Protein AF-0000000084444151 (afdb_homodimer)

pLDDT: mean 94.78, std 7.02, range [53.25, 98.69]

Radius of gyration: 28.49 Å; Cα contacts (8 Å, |Δi|>4): 1223; chains: 2; bounding box: 46×90×62 Å

Secondary structure (DSSP, 8-state):
-HHHHHHHGGGHHHHSEEEETTSS-HHHHHHHHHHHHHHTTSTT---SEEEEEGGGHHHHHHHHHHHHHHHHHHSS-----EEEEEEEEEGGGT----SB---HHHHHH--SSSEEEEEEEEE-S-TTSS-EEEE-HHHHHHH-HHHHHHHTT---EEEEEETTEEEEEETTTTEEEEEESS-HHHH-B-----TT-EEEEETT-EEEE----S--EEEEEEEE-TT-EEETHHHH---HHHHHHHHHTHHHHHHHHHHHHHHT-SEEEHHHHHHHHHHTT-SSEE-/-HHHHHHHGGGHHHHSEEEETTSS-HHHHHHHHHHHHHHTTSTT---SEEEEEGGGHHHHHHHHHHHHHHHHHHSS-----EEEEEEEEEGGGT----SB---HHHHHH--SSSEEEEEEEEE-S-TTSS-EEEE-HHHHHHH-HHHHHHHTT---EEEEEETTEEEEEETTTTEEEEEESS-HHHH-B-----TT-EEEEETT-EEEE----S--EEEEEEEE-TT-EEETHHHH---HHHHHHHHHTHHHHHHHHHHHHHHT-SEEEHHHHHHHHHHTT-SSEE-

Nearest PDB structures (foldseek):
  7fcb-assembly1_C-2  TM=5.665E-01  e=1.374E-08  Aspergillus sp.
  4xcb-assembly1_C  TM=5.974E-01  e=2.870E-07  Streptomyces hygroscopicus subsp. hygroscopicus
  7vbr-assembly4_C  TM=5.821E-01  e=3.054E-07  Talaromyces purpureogenus
  4xc9-assembly2_F-2  TM=5.449E-01  e=3.914E-07  Streptomyces hygroscopicus subsp. hygroscopicus
  2rg4-assembly1_A  TM=6.156E-01  e=4.132E-06  Oceanicola granulosus HTCC2516

Foldseek 3Di:
DLVQVQVQLQCCQQFQKGKFAQLDPPVVLVVQVVQVVVQCPPPPPLDLKAFGAPVCVVVVCVSCVSVLVCCVVNYVADRWDDWQGKMKGWLVSPDWWAKFQADLVCLQAVWQAQKKKKKFWSDDPDQVAFFKKWATLNLVCVQPVPVSVVLHGDHQKGWDDDPQKIWIARQFAGHTDDIGNHGVVVRIDTDGHDGNMIMMGGRSIIMTTPDSPDGIMMMIIMIGDQFAKDFQVSNPRGHDRSVVSCVVVVVLVVQQVVLCVVVVDRMDTNNSSLVSCVVVCNSHHHD/DLVQVQVQLQCCQQFQKGKFAQLDPPVVLVVQVVQVVVQCPPPPPLDLKGFGAPVCVVVVCVSCVSVLVCCVVNYVADRWDDWQGKMKGWLVSPDWWAKFQADLVCLQAVWQAQKKKKKFWSDDPDQVAFFKKWATLNLVCVQPVPVSVVLHGDHQKGWDDDPQKIWIARQFAGHTDDIDNHGVVVRIDTDGHDGNMIMMGGRSIIMTTPDSPDGIMMMIIMIGDQFAKDFQVSNPRGHDRSVVSCVVVVVLVVQQVVLCVVVVDRMDTNNSSLVSCVVVCNSHHHD

Sequence (574 aa):
MMERWHQALEEFDCKGFVVIPKFFDDNAIELFTSDFQEAIQIPGESFPVVNVSRRLKPFILEKVHPVMAIMHLKTRLKTIDLLRGASYFSTGHGVHFPWHQDAKSYFLLQEAFNYLNLYIPVMKPVAEKSNLKIIPFDVLGGISDTLAQKLQGRGATAAFVQDGHTLFYDNINDKKLGKLDVNLDDLAITPALNAGDLLMMRGDILHCTQDNDTQRVALSIRLMHSQDHVVKQHIHECGWYKLRMMLKNSSLFLALMACFDECGREEISVGEVMDYLTQKGLDGFRDMMERWHQALEEFDCKGFVVIPKFFDDNAIELFTSDFQEAIQIPGESFPVVNVSRRLKPFILEKVHPVMAIMHLKTRLKTIDLLRGASYFSTGHGVHFPWHQDAKSYFLLQEAFNYLNLYIPVMKPVAEKSNLKIIPFDVLGGISDTLAQKLQGRGATAAFVQDGHTLFYDNINDKKLGKLDVNLDDLAITPALNAGDLLMMRGDILHCTQDNDTQRVALSIRLMHSQDHVVKQHIHECGWYKLRMMLKNSSLFLALMACFDECGREEISVGEVMDYLTQKGLDGFRD

Structure (mmCIF, N/CA/C/O backbone):
data_AF-0000000084444151-model_v1
#
loop_
_entity.id
_entity.type
_entity.pdbx_description
1 polymer 'Phytanoyl-CoA dioxygenase (PhyH)'
#
loop_
_atom_site.group_PDB
_atom_site.id
_atom_site.type_symbol
_atom_site.label_atom_id
_atom_site.label_alt_id
_atom_site.label_comp_id
_atom_site.label_asym_id
_atom_site.label_entity_id
_atom_site.label_seq_id
_atom_site.pdbx_PDB_ins_code
_atom_site.Cartn_x
_atom_site.Cartn_y
_atom_site.Cartn_z
_atom_site.occupancy
_atom_site.B_iso_or_equiv
_atom_site.auth_seq_id
_atom_site.auth_comp_id
_atom_site.auth_asym_id
_atom_site.auth_atom_id
_atom_site.pdbx_PDB_model_num
ATOM 1 N N . MET A 1 1 ? -2.785 -44.5 -6.336 1 60.31 1 MET A N 1
ATOM 2 C CA . MET A 1 1 ? -2.586 -43.031 -6.379 1 60.31 1 MET A CA 1
ATOM 3 C C . MET A 1 1 ? -1.121 -42.688 -6.156 1 60.31 1 MET A C 1
ATOM 5 O O . MET A 1 1 ? -0.538 -41.906 -6.926 1 60.31 1 MET A O 1
ATOM 9 N N . MET A 1 2 ? -0.436 -43.344 -5.246 1 63.47 2 MET A N 1
ATOM 10 C CA . MET A 1 2 ? 0.967 -43.094 -4.945 1 63.47 2 MET A CA 1
ATOM 11 C C . MET A 1 2 ? 1.865 -43.5 -6.102 1 63.47 2 MET A C 1
ATOM 13 O O . MET A 1 2 ? 2.809 -42.781 -6.453 1 63.47 2 MET A O 1
ATOM 17 N N . GLU A 1 3 ? 1.601 -44.594 -6.699 1 67.31 3 GLU A N 1
ATOM 18 C CA . GLU A 1 3 ? 2.416 -45.062 -7.809 1 67.31 3 GLU A CA 1
ATOM 19 C C . GLU A 1 3 ? 2.352 -44.125 -9 1 67.31 3 GLU A C 1
ATOM 21 O O . GLU A 1 3 ? 3.359 -43.875 -9.664 1 67.31 3 GLU A O 1
ATOM 26 N N . ARG A 1 4 ? 1.196 -43.562 -9.148 1 77.56 4 ARG A N 1
ATOM 27 C CA . ARG A 1 4 ? 0.989 -42.594 -10.227 1 77.56 4 ARG A CA 1
ATOM 28 C C . ARG A 1 4 ? 1.874 -41.375 -10.047 1 77.56 4 ARG A C 1
ATOM 30 O O . ARG A 1 4 ? 2.479 -40.875 -11.008 1 77.56 4 ARG A O 1
ATOM 37 N N . TRP A 1 5 ? 2.045 -40.969 -8.922 1 81.75 5 TRP A N 1
ATOM 38 C CA . TRP A 1 5 ? 2.846 -39.781 -8.617 1 81.75 5 TRP A CA 1
ATOM 39 C C . TRP A 1 5 ? 4.332 -40.094 -8.773 1 81.75 5 TRP A C 1
ATOM 41 O O . TRP A 1 5 ? 5.098 -39.25 -9.234 1 81.75 5 TRP A O 1
ATOM 51 N N . HIS A 1 6 ? 4.719 -41.25 -8.477 1 79.31 6 HIS A N 1
ATOM 52 C CA . HIS A 1 6 ? 6.129 -41.625 -8.57 1 79.31 6 HIS A CA 1
ATOM 53 C C . HIS A 1 6 ? 6.633 -41.469 -10.008 1 79.31 6 HIS A C 1
ATOM 55 O O . HIS A 1 6 ? 7.703 -40.906 -10.242 1 79.31 6 HIS A O 1
ATOM 61 N N . GLN A 1 7 ? 5.926 -41.906 -10.805 1 80.81 7 GLN A N 1
ATOM 62 C CA . GLN A 1 7 ? 6.316 -41.844 -12.211 1 80.81 7 GLN A CA 1
ATOM 63 C C . GLN A 1 7 ? 6.199 -40.406 -12.75 1 80.81 7 GLN A C 1
ATOM 65 O O . GLN A 1 7 ? 7.082 -39.938 -13.469 1 80.81 7 GLN A O 1
ATOM 70 N N . ALA A 1 8 ? 5.18 -39.812 -12.32 1 84.38 8 ALA A N 1
ATOM 71 C CA . ALA A 1 8 ? 4.875 -38.469 -12.836 1 84.38 8 ALA A CA 1
ATOM 72 C C . ALA A 1 8 ? 5.945 -37.469 -12.43 1 84.38 8 ALA A C 1
ATOM 74 O O . ALA A 1 8 ? 6.227 -36.531 -13.164 1 84.38 8 ALA A O 1
ATOM 75 N N . LEU A 1 9 ? 6.57 -37.719 -11.242 1 90.75 9 LEU A N 1
ATOM 76 C CA . LEU A 1 9 ? 7.441 -36.719 -10.664 1 90.75 9 LEU A CA 1
ATOM 77 C C . LEU A 1 9 ? 8.891 -36.938 -11.094 1 90.75 9 LEU A C 1
ATOM 79 O O . LEU A 1 9 ? 9.773 -36.156 -10.711 1 90.75 9 LEU A O 1
ATOM 83 N N . GLU A 1 10 ? 9.133 -37.906 -11.906 1 88.88 10 GLU A N 1
ATOM 84 C CA . GLU A 1 10 ? 10.484 -38.219 -12.32 1 88.88 10 GLU A CA 1
ATOM 85 C C . GLU A 1 10 ? 11.156 -37.062 -13.031 1 88.88 10 GLU A C 1
ATOM 87 O O . GLU A 1 10 ? 12.344 -36.781 -12.828 1 88.88 10 GLU A O 1
ATOM 92 N N . GLU A 1 11 ? 10.344 -36.312 -13.742 1 92 11 GLU A N 1
ATOM 93 C CA . GLU A 1 11 ? 10.93 -35.25 -14.531 1 92 11 GLU A CA 1
ATOM 94 C C . GLU A 1 11 ? 10.531 -33.875 -13.977 1 92 11 GLU A C 1
ATOM 96 O O . GLU A 1 11 ? 10.727 -32.844 -14.633 1 92 11 GLU A O 1
ATOM 101 N N . PHE A 1 12 ? 10.023 -33.906 -12.82 1 96.81 12 PHE A N 1
ATOM 102 C CA . PHE A 1 12 ? 9.492 -32.656 -12.281 1 96.81 12 PHE A CA 1
ATOM 103 C C . PHE A 1 12 ? 10.609 -31.625 -12.07 1 96.81 12 PHE A C 1
ATOM 105 O O . PHE A 1 12 ? 10.453 -30.453 -12.422 1 96.81 12 PHE A O 1
ATOM 112 N N . ASP A 1 13 ? 11.773 -32.062 -11.562 1 96.19 13 ASP A N 1
ATOM 113 C CA . ASP A 1 13 ? 12.867 -31.141 -11.289 1 96.19 13 ASP A CA 1
ATOM 114 C C . ASP A 1 13 ? 13.461 -30.578 -12.586 1 96.19 13 ASP A C 1
ATOM 116 O O . ASP A 1 13 ? 13.891 -29.422 -12.641 1 96.19 13 ASP A O 1
ATOM 120 N N . CYS A 1 14 ? 13.422 -31.328 -13.578 1 95.81 14 CYS A N 1
ATOM 121 C CA . CYS A 1 14 ? 14.016 -30.953 -14.852 1 95.81 14 CYS A CA 1
ATOM 122 C C . CYS A 1 14 ? 13.07 -30.047 -15.641 1 95.81 14 CYS A C 1
ATOM 124 O O . CYS A 1 14 ? 13.492 -29.047 -16.219 1 95.81 14 CYS A O 1
ATOM 126 N N . LYS A 1 15 ? 11.805 -30.359 -15.594 1 96.81 15 LYS A N 1
ATOM 127 C CA . LYS A 1 15 ? 10.852 -29.656 -16.453 1 96.81 15 LYS A CA 1
ATOM 128 C C . LYS A 1 15 ? 10.148 -28.531 -15.68 1 96.81 15 LYS A C 1
ATOM 130 O O . LYS A 1 15 ? 9.742 -27.531 -16.266 1 96.81 15 LYS A O 1
ATOM 135 N N . GLY A 1 16 ? 9.875 -28.766 -14.469 1 97.81 16 GLY A N 1
ATOM 136 C CA . GLY A 1 16 ? 9.211 -27.781 -13.625 1 97.81 16 GLY A CA 1
ATOM 137 C C . GLY A 1 16 ? 7.711 -27.984 -13.539 1 97.81 16 GLY A C 1
ATOM 138 O O . GLY A 1 16 ? 7.016 -27.219 -12.867 1 97.81 16 GLY A O 1
ATOM 139 N N . PHE A 1 17 ? 7.207 -29.078 -14.273 1 97.94 17 PHE A N 1
ATOM 140 C CA . PHE A 1 17 ? 5.766 -29.312 -14.258 1 97.94 17 PHE A CA 1
ATOM 141 C C . PHE A 1 17 ? 5.457 -30.781 -14.547 1 97.94 17 PHE A C 1
ATOM 143 O O . PHE A 1 17 ? 6.328 -31.531 -14.992 1 97.94 17 PHE A O 1
ATOM 150 N N . VAL A 1 18 ? 4.258 -31.172 -14.227 1 96.81 18 VAL A N 1
ATOM 151 C CA . VAL A 1 18 ? 3.721 -32.5 -14.594 1 96.81 18 VAL A CA 1
ATOM 152 C C . VAL A 1 18 ? 2.219 -32.375 -14.844 1 96.81 18 VAL A C 1
ATOM 154 O O . VAL A 1 18 ? 1.557 -31.484 -14.305 1 96.81 18 VAL A O 1
ATOM 157 N N . VAL A 1 19 ? 1.72 -33.25 -15.711 1 96 19 VAL A N 1
ATOM 158 C CA . VAL A 1 19 ? 0.287 -33.344 -15.969 1 96 19 VAL A CA 1
ATOM 159 C C . VAL A 1 19 ? -0.248 -34.688 -15.414 1 96 19 VAL A C 1
ATOM 161 O O . VAL A 1 19 ? 0.325 -35.75 -15.664 1 96 19 VAL A O 1
ATOM 164 N N . ILE A 1 20 ? -1.26 -34.562 -14.641 1 94.62 20 ILE A N 1
ATOM 165 C CA . ILE A 1 20 ? -1.935 -35.719 -14.102 1 94.62 20 ILE A CA 1
ATOM 166 C C . ILE A 1 20 ? -3.369 -35.781 -14.625 1 94.62 20 ILE A C 1
ATOM 168 O O . ILE A 1 20 ? -4.223 -35 -14.203 1 94.62 20 ILE A O 1
ATOM 172 N N . PRO A 1 21 ? -3.705 -36.75 -15.477 1 94.56 21 PRO A N 1
ATOM 173 C CA . PRO A 1 21 ? -5.066 -36.844 -16.016 1 94.56 21 PRO A CA 1
ATOM 174 C C . PRO A 1 21 ? -6.086 -37.25 -14.953 1 94.56 21 PRO A C 1
ATOM 176 O O . PRO A 1 21 ? -5.766 -38.062 -14.07 1 94.56 21 PRO A O 1
ATOM 179 N N . LYS A 1 22 ? -7.207 -36.719 -15.039 1 94.69 22 LYS A N 1
ATOM 180 C CA . LYS A 1 22 ? -8.352 -37.094 -14.211 1 94.69 22 LYS A CA 1
ATOM 181 C C . LYS A 1 22 ? -7.996 -37.062 -12.727 1 94.69 22 LYS A C 1
ATOM 183 O O . LYS A 1 22 ? -8.25 -38 -11.992 1 94.69 22 LYS A O 1
ATOM 188 N N . PHE A 1 23 ? -7.312 -36.062 -12.398 1 96.06 23 PHE A N 1
ATOM 189 C CA . PHE A 1 23 ? -7 -35.812 -10.992 1 96.06 23 PHE A CA 1
ATOM 190 C C . PHE A 1 23 ? -8.281 -35.656 -10.172 1 96.06 23 PHE A C 1
ATOM 192 O O . PHE A 1 23 ? -8.414 -36.281 -9.102 1 96.06 23 PHE A O 1
ATOM 199 N N . PHE A 1 24 ? -9.156 -34.844 -10.641 1 97.44 24 PHE A N 1
ATOM 200 C CA . PHE A 1 24 ? -10.5 -34.781 -10.094 1 97.44 24 PHE A CA 1
ATOM 201 C C . PHE A 1 24 ? -11.5 -35.469 -11.016 1 97.44 24 PHE A C 1
ATOM 203 O O . PHE A 1 24 ? -11.406 -35.344 -12.242 1 97.44 24 PHE A O 1
ATOM 210 N N . ASP A 1 25 ? -12.469 -36.094 -10.422 1 96.69 25 ASP A N 1
ATOM 211 C CA . ASP A 1 25 ? -13.5 -36.75 -11.219 1 96.69 25 ASP A CA 1
ATOM 212 C C . ASP A 1 25 ? -14.656 -35.812 -11.516 1 96.69 25 ASP A C 1
ATOM 214 O O . ASP A 1 25 ? -14.641 -34.656 -11.117 1 96.69 25 ASP A O 1
ATOM 218 N N . ASP A 1 26 ? -15.688 -36.375 -12.156 1 96.81 26 ASP A N 1
ATOM 219 C CA . ASP A 1 26 ? -16.812 -35.562 -12.625 1 96.81 26 ASP A CA 1
ATOM 220 C C . ASP A 1 26 ? -17.594 -35 -11.453 1 96.81 26 ASP A C 1
ATOM 222 O O . ASP A 1 26 ? -18.141 -33.875 -11.539 1 96.81 26 ASP A O 1
ATOM 226 N N . ASN A 1 27 ? -17.688 -35.719 -10.453 1 97.19 27 ASN A N 1
ATOM 227 C CA . ASN A 1 27 ? -18.406 -35.219 -9.281 1 97.19 27 ASN A CA 1
ATOM 228 C C . ASN A 1 27 ? -17.719 -34 -8.656 1 97.19 27 ASN A C 1
ATOM 230 O O . ASN A 1 27 ? -18.391 -33.031 -8.289 1 97.19 27 ASN A O 1
ATOM 234 N N . ALA A 1 28 ? -16.438 -34.156 -8.539 1 98.06 28 ALA A N 1
ATOM 235 C CA . ALA A 1 28 ? -15.664 -33.031 -8.016 1 98.06 28 ALA A CA 1
ATOM 236 C C . ALA A 1 28 ? -15.812 -31.797 -8.914 1 98.06 28 ALA A C 1
ATOM 238 O O . ALA A 1 28 ? -15.953 -30.688 -8.422 1 98.06 28 ALA A O 1
ATOM 239 N N . ILE A 1 29 ? -15.812 -31.969 -10.172 1 98.19 29 ILE A N 1
ATOM 240 C CA . ILE A 1 29 ? -15.93 -30.875 -11.141 1 98.19 29 ILE A CA 1
ATOM 241 C C . ILE A 1 29 ? -17.281 -30.203 -10.977 1 98.19 29 ILE A C 1
ATOM 243 O O . ILE A 1 29 ? -17.375 -28.969 -11.016 1 98.19 29 ILE A O 1
ATOM 247 N N . GLU A 1 30 ? -18.266 -30.953 -10.797 1 97.81 30 GLU A N 1
ATOM 248 C CA . GLU A 1 30 ? -19.594 -30.375 -10.562 1 97.81 30 GLU A CA 1
ATOM 249 C C . GLU A 1 30 ? -19.625 -29.562 -9.281 1 97.81 30 GLU A C 1
ATOM 251 O O . GLU A 1 30 ? -20.25 -28.5 -9.234 1 97.81 30 GLU A O 1
ATOM 256 N N . LEU A 1 31 ? -18.984 -30.094 -8.297 1 97.94 31 LEU A N 1
ATOM 257 C CA . LEU A 1 31 ? -18.906 -29.391 -7.02 1 97.94 31 LEU A CA 1
ATOM 258 C C . LEU A 1 31 ? -18.219 -28.031 -7.18 1 97.94 31 LEU A C 1
ATOM 260 O O . LEU A 1 31 ? -18.719 -27.016 -6.688 1 97.94 31 LEU A O 1
ATOM 264 N N . PHE A 1 32 ? -17.109 -27.969 -7.844 1 98.38 32 PHE A N 1
ATOM 265 C CA . PHE A 1 32 ? -16.375 -26.734 -8.047 1 98.38 32 PHE A CA 1
ATOM 266 C C . PHE A 1 32 ? -17.141 -25.781 -8.953 1 98.38 32 PHE A C 1
ATOM 268 O O . PHE A 1 32 ? -17.125 -24.562 -8.734 1 98.38 32 PHE A O 1
ATOM 275 N N . THR A 1 33 ? -17.797 -26.328 -9.969 1 97.38 33 THR A N 1
ATOM 276 C CA . THR A 1 33 ? -18.609 -25.5 -10.852 1 97.38 33 THR A CA 1
ATOM 277 C C . THR A 1 33 ? -19.703 -24.797 -10.062 1 97.38 33 THR A C 1
ATOM 279 O O . THR A 1 33 ? -19.922 -23.594 -10.227 1 97.38 33 THR A O 1
ATOM 282 N N . SER A 1 34 ? -20.312 -25.547 -9.242 1 97.25 34 SER A N 1
ATOM 283 C CA . SER A 1 34 ? -21.391 -24.984 -8.422 1 97.25 34 SER A CA 1
ATOM 284 C C . SER A 1 34 ? -20.844 -23.922 -7.473 1 97.25 34 SER A C 1
ATOM 286 O O . SER A 1 34 ? -21.469 -22.859 -7.297 1 97.25 34 SER A O 1
ATOM 288 N N . ASP A 1 35 ? -19.75 -24.188 -6.844 1 97 35 ASP A N 1
ATOM 289 C CA . ASP A 1 35 ? -19.156 -23.234 -5.926 1 97 35 ASP A CA 1
ATOM 290 C C . ASP A 1 35 ? -18.781 -21.938 -6.641 1 97 35 ASP A C 1
ATOM 292 O O . ASP A 1 35 ? -18.984 -20.844 -6.105 1 97 35 ASP A O 1
ATOM 296 N N . PHE A 1 36 ? -18.234 -22.016 -7.844 1 96 36 PHE A N 1
ATOM 297 C CA . PHE A 1 36 ? -17.906 -20.844 -8.641 1 96 36 PHE A CA 1
ATOM 298 C C . PHE A 1 36 ? -19.156 -20.031 -8.961 1 96 36 PHE A C 1
ATOM 300 O O . PHE A 1 36 ? -19.156 -18.797 -8.836 1 96 36 PHE A O 1
ATOM 307 N N . GLN A 1 37 ? -20.156 -20.688 -9.352 1 92.56 37 GLN A N 1
ATOM 308 C CA . GLN A 1 37 ? -21.406 -20.016 -9.711 1 92.56 37 GLN A CA 1
ATOM 309 C C . GLN A 1 37 ? -21.984 -19.266 -8.508 1 92.56 37 GLN A C 1
ATOM 311 O O . GLN A 1 37 ? -22.562 -18.188 -8.672 1 92.56 37 GLN A O 1
ATOM 316 N N . GLU A 1 38 ? -21.797 -19.828 -7.422 1 92.38 38 GLU A N 1
ATOM 317 C CA . GLU A 1 38 ? -22.234 -19.141 -6.207 1 92.38 38 GLU A CA 1
ATOM 318 C C . GLU A 1 38 ? -21.375 -17.922 -5.93 1 92.38 38 GLU A C 1
ATOM 320 O O . GLU A 1 38 ? -21.891 -16.859 -5.555 1 92.38 38 GLU A O 1
ATOM 325 N N . ALA A 1 39 ? -20.109 -18.047 -6.125 1 90.38 39 ALA A N 1
ATOM 326 C CA . ALA A 1 39 ? -19.156 -17 -5.812 1 90.38 39 ALA A CA 1
ATOM 327 C C . ALA A 1 39 ? -19.406 -15.758 -6.672 1 90.38 39 ALA A C 1
ATOM 329 O O . ALA A 1 39 ? -19.312 -14.625 -6.188 1 90.38 39 ALA A O 1
ATOM 330 N N . ILE A 1 40 ? -19.688 -15.859 -7.914 1 88.12 40 ILE A N 1
ATOM 331 C CA . ILE A 1 40 ? -19.766 -14.734 -8.844 1 88.12 40 ILE A CA 1
ATOM 332 C C . ILE A 1 40 ? -21.094 -14.008 -8.664 1 88.12 40 ILE A C 1
ATOM 334 O O . ILE A 1 40 ? -21.328 -12.961 -9.266 1 88.12 40 ILE A O 1
ATOM 338 N N . GLN A 1 41 ? -21.953 -14.477 -7.887 1 82.44 41 GLN A N 1
ATOM 339 C CA . GLN A 1 41 ? -23.219 -13.836 -7.605 1 82.44 41 GLN A CA 1
ATOM 340 C C . GLN A 1 41 ? -23.109 -12.852 -6.449 1 82.44 41 GLN A C 1
ATOM 342 O O . GLN A 1 41 ? -24.031 -12.086 -6.176 1 82.44 41 GLN A O 1
ATOM 347 N N . ILE A 1 42 ? -22.047 -12.953 -5.793 1 74.19 42 ILE A N 1
ATOM 348 C CA . ILE A 1 42 ? -21.859 -12.039 -4.672 1 74.19 42 ILE A CA 1
ATOM 349 C C . ILE A 1 42 ? -21.672 -10.617 -5.191 1 74.19 42 ILE A C 1
ATOM 351 O O . ILE A 1 42 ? -20.797 -10.352 -6.016 1 74.19 42 ILE A O 1
ATOM 355 N N . PRO A 1 43 ? -22.547 -9.75 -4.84 1 67.12 43 PRO A N 1
ATOM 356 C CA . PRO A 1 43 ? -22.5 -8.359 -5.309 1 67.12 43 PRO A CA 1
ATOM 357 C C . PRO A 1 43 ? -21.156 -7.688 -5.043 1 67.12 43 PRO A C 1
ATOM 359 O O . PRO A 1 43 ? -20.562 -7.887 -3.984 1 67.12 43 PRO A O 1
ATOM 362 N N . GLY A 1 44 ? -20.719 -6.918 -6.055 1 59.34 44 GLY A N 1
ATOM 363 C CA . GLY A 1 44 ? -19.5 -6.133 -5.887 1 59.34 44 GLY A CA 1
ATOM 364 C C . GLY A 1 44 ? -18.25 -6.871 -6.316 1 59.34 44 GLY A C 1
ATOM 365 O O . GLY A 1 44 ? -17.188 -6.262 -6.484 1 59.34 44 GLY A O 1
ATOM 366 N N . GLU A 1 45 ? -18.484 -8.242 -6.359 1 55.09 45 GLU A N 1
ATOM 367 C CA . GLU A 1 45 ? -17.281 -9.023 -6.648 1 55.09 45 GLU A CA 1
ATOM 368 C C . GLU A 1 45 ? -17.156 -9.297 -8.141 1 55.09 45 GLU A C 1
ATOM 370 O O . GLU A 1 45 ? -18 -9.961 -8.734 1 55.09 45 GLU A O 1
ATOM 375 N N . SER A 1 46 ? -17.203 -8.367 -9.039 1 53.25 46 SER A N 1
ATOM 376 C CA . SER A 1 46 ? -16.906 -8.781 -10.414 1 53.25 46 SER A CA 1
ATOM 377 C C . SER A 1 46 ? -15.422 -9.078 -10.594 1 53.25 46 SER A C 1
ATOM 379 O O . SER A 1 46 ? -15.008 -9.578 -11.648 1 53.25 46 SER A O 1
ATOM 381 N N . PHE A 1 47 ? -14.773 -10.117 -9.898 1 63.09 47 PHE A N 1
ATOM 382 C CA . PHE A 1 47 ? -13.328 -10.156 -10.086 1 63.09 47 PHE A CA 1
ATOM 383 C C . PHE A 1 47 ? -12.922 -11.383 -10.891 1 63.09 47 PHE A C 1
ATOM 385 O O . PHE A 1 47 ? -13.609 -12.406 -10.852 1 63.09 47 PHE A O 1
ATOM 392 N N . PRO A 1 48 ? -12.062 -11.18 -11.898 1 71.44 48 PRO A N 1
ATOM 393 C CA . PRO A 1 48 ? -11.508 -12.297 -12.672 1 71.44 48 PRO A CA 1
ATOM 394 C C . PRO A 1 48 ? -11.031 -13.445 -11.781 1 71.44 48 PRO A C 1
ATOM 396 O O . PRO A 1 48 ? -10.898 -14.578 -12.258 1 71.44 48 PRO A O 1
ATOM 399 N N . VAL A 1 49 ? -11.008 -13.188 -10.531 1 87.56 49 VAL A N 1
ATOM 400 C CA . VAL A 1 49 ? -10.477 -14.18 -9.609 1 87.56 49 VAL A CA 1
ATOM 401 C C . VAL A 1 49 ? -11.312 -14.195 -8.328 1 87.56 49 VAL A C 1
ATOM 403 O O . VAL A 1 49 ? -11.523 -13.148 -7.707 1 87.56 49 VAL A O 1
ATOM 406 N N . VAL A 1 50 ? -11.875 -15.336 -7.988 1 92.06 50 VAL A N 1
ATOM 407 C CA . VAL A 1 50 ? -12.633 -15.477 -6.75 1 92.06 50 VAL A CA 1
ATOM 408 C C . VAL A 1 50 ? -12.125 -16.672 -5.957 1 92.06 50 VAL A C 1
ATOM 410 O O . VAL A 1 50 ? -11.773 -17.703 -6.535 1 92.06 50 VAL A O 1
ATOM 413 N N . ASN A 1 51 ? -12.172 -16.547 -4.691 1 94.56 51 ASN A N 1
ATOM 414 C CA . ASN A 1 51 ? -11.672 -17.625 -3.832 1 94.56 51 ASN A CA 1
ATOM 415 C C . ASN A 1 51 ? -12.672 -18.781 -3.742 1 94.56 51 ASN A C 1
ATOM 417 O O . ASN A 1 51 ? -13.883 -18.562 -3.855 1 94.56 51 ASN A O 1
ATOM 421 N N . VAL A 1 52 ? -12.141 -19.906 -3.535 1 97.19 52 VAL A N 1
ATOM 422 C CA . VAL A 1 52 ? -12.945 -21.094 -3.266 1 97.19 52 VAL A CA 1
ATOM 423 C C . VAL A 1 52 ? -13.562 -21 -1.875 1 97.19 52 VAL A C 1
ATOM 425 O O . VAL A 1 52 ? -12.961 -20.438 -0.957 1 97.19 52 VAL A O 1
ATOM 428 N N . SER A 1 53 ? -14.742 -21.547 -1.779 1 96.75 53 SER A N 1
ATOM 429 C CA . SER A 1 53 ? -15.406 -21.547 -0.482 1 96.75 53 SER A CA 1
ATOM 430 C C . SER A 1 53 ? -14.625 -22.359 0.541 1 96.75 53 SER A C 1
ATOM 432 O O . SER A 1 53 ? -14.117 -23.438 0.227 1 96.75 53 SER A O 1
ATOM 434 N N . ARG A 1 54 ? -14.633 -21.891 1.73 1 96.75 54 ARG A N 1
ATOM 435 C CA . ARG A 1 54 ? -13.922 -22.547 2.83 1 96.75 54 ARG A CA 1
ATOM 436 C C . ARG A 1 54 ? -14.469 -23.938 3.084 1 96.75 54 ARG A C 1
ATOM 438 O O . ARG A 1 54 ? -13.734 -24.828 3.512 1 96.75 54 ARG A O 1
ATOM 445 N N . ARG A 1 55 ? -15.688 -24.188 2.832 1 96.69 55 ARG A N 1
ATOM 446 C CA . ARG A 1 55 ? -16.312 -25.484 3.082 1 96.69 55 ARG A CA 1
ATOM 447 C C . ARG A 1 55 ? -15.664 -26.578 2.25 1 96.69 55 ARG A C 1
ATOM 449 O O . ARG A 1 55 ? -15.766 -27.766 2.584 1 96.69 55 ARG A O 1
ATOM 456 N N . LEU A 1 56 ? -15 -26.188 1.191 1 98 56 LEU A N 1
ATOM 457 C CA . LEU A 1 56 ? -14.391 -27.188 0.308 1 98 56 LEU A CA 1
ATOM 458 C C . LEU A 1 56 ? -12.945 -27.453 0.706 1 98 56 LEU A C 1
ATOM 460 O O . LEU A 1 56 ? -12.289 -28.328 0.131 1 98 56 LEU A O 1
ATOM 464 N N . LYS A 1 57 ? -12.477 -26.781 1.67 1 97.44 57 LYS A N 1
ATOM 465 C CA . LYS A 1 57 ? -11.078 -26.891 2.084 1 97.44 57 LYS A CA 1
ATOM 466 C C . LYS A 1 57 ? -10.734 -28.312 2.504 1 97.44 57 LYS A C 1
ATOM 468 O O . LYS A 1 57 ? -9.742 -28.875 2.051 1 97.44 57 LYS A O 1
ATOM 473 N N . PRO A 1 58 ? -11.508 -29 3.326 1 97.31 58 PRO A N 1
ATOM 474 C CA . PRO A 1 58 ? -11.172 -30.375 3.693 1 97.31 58 PRO A CA 1
ATOM 475 C C . PRO A 1 58 ? -11.125 -31.312 2.488 1 97.31 58 PRO A C 1
ATOM 477 O O . PRO A 1 58 ? -10.266 -32.188 2.42 1 97.31 58 PRO A O 1
ATOM 480 N N . PHE A 1 59 ? -12.047 -31.109 1.609 1 97.88 59 PHE A N 1
ATOM 481 C CA . PHE A 1 59 ? -12.102 -31.922 0.405 1 97.88 59 PHE A CA 1
ATOM 482 C C . PHE A 1 59 ? -10.828 -31.75 -0.424 1 97.88 59 PHE A C 1
ATOM 484 O O . PHE A 1 59 ? -10.25 -32.75 -0.884 1 97.88 59 PHE A O 1
ATOM 491 N N . ILE A 1 60 ? -10.422 -30.531 -0.58 1 98.31 60 ILE A N 1
ATOM 492 C CA . ILE A 1 60 ? -9.211 -30.219 -1.332 1 98.31 60 ILE A CA 1
ATOM 493 C C . ILE A 1 60 ? -7.996 -30.812 -0.629 1 98.31 60 ILE A C 1
ATOM 495 O O . ILE A 1 60 ? -7.156 -31.453 -1.266 1 98.31 60 ILE A O 1
ATOM 499 N N . LEU A 1 61 ? -7.938 -30.641 0.623 1 97.31 61 LEU A N 1
ATOM 500 C CA . LEU A 1 61 ? -6.805 -31.125 1.399 1 97.31 61 LEU A CA 1
ATOM 501 C C . LEU A 1 61 ? -6.668 -32.656 1.266 1 97.31 61 LEU A C 1
ATOM 503 O O . LEU A 1 61 ? -5.559 -33.156 1.123 1 97.31 61 LEU A O 1
ATOM 507 N N . GLU A 1 62 ? -7.711 -33.281 1.341 1 96.38 62 GLU A N 1
ATOM 508 C CA . GLU A 1 62 ? -7.688 -34.75 1.197 1 96.38 62 GLU A CA 1
ATOM 509 C C . GLU A 1 62 ? -7.109 -35.156 -0.154 1 96.38 62 GLU A C 1
ATOM 511 O O . GLU A 1 62 ? -6.336 -36.125 -0.24 1 96.38 62 GLU A O 1
ATOM 516 N N . LYS A 1 63 ? -7.469 -34.438 -1.173 1 95.69 63 LYS A N 1
ATOM 517 C CA . LYS A 1 63 ? -7.043 -34.781 -2.527 1 95.69 63 LYS A CA 1
ATOM 518 C C . LYS A 1 63 ? -5.555 -34.531 -2.727 1 95.69 63 LYS A C 1
ATOM 520 O O . LYS A 1 63 ? -4.867 -35.25 -3.422 1 95.69 63 LYS A O 1
ATOM 525 N N . VAL A 1 64 ? -5.07 -33.438 -2.07 1 96.12 64 VAL A N 1
ATOM 526 C CA . VAL A 1 64 ? -3.709 -33.031 -2.379 1 96.12 64 VAL A CA 1
ATOM 527 C C . VAL A 1 64 ? -2.736 -33.656 -1.375 1 96.12 64 VAL A C 1
ATOM 529 O O . VAL A 1 64 ? -1.521 -33.625 -1.582 1 96.12 64 VAL A O 1
ATOM 532 N N . HIS A 1 65 ? -3.16 -34.25 -0.361 1 94.69 65 HIS A N 1
ATOM 533 C CA . HIS A 1 65 ? -2.32 -34.781 0.705 1 94.69 65 HIS A CA 1
ATOM 534 C C . HIS A 1 65 ? -1.279 -35.75 0.152 1 94.69 65 HIS A C 1
ATOM 536 O O . HIS A 1 65 ? -0.111 -35.688 0.546 1 94.69 65 HIS A O 1
ATOM 542 N N . PRO A 1 66 ? -1.635 -36.594 -0.715 1 91.5 66 PRO A N 1
ATOM 543 C CA . PRO A 1 66 ? -0.642 -37.562 -1.21 1 91.5 66 PRO A CA 1
ATOM 544 C C . PRO A 1 66 ? 0.541 -36.875 -1.896 1 91.5 66 PRO A C 1
ATOM 546 O O . PRO A 1 66 ? 1.688 -37.281 -1.715 1 91.5 66 PRO A O 1
ATOM 549 N N . VAL A 1 67 ? 0.231 -35.906 -2.652 1 89.44 67 VAL A N 1
ATOM 550 C CA . VAL A 1 67 ? 1.33 -35.25 -3.338 1 89.44 67 VAL A CA 1
ATOM 551 C C . VAL A 1 67 ? 2.16 -34.438 -2.332 1 89.44 67 VAL A C 1
ATOM 553 O O . VAL A 1 67 ? 3.389 -34.406 -2.43 1 89.44 67 VAL A O 1
ATOM 556 N N . MET A 1 68 ? 1.558 -33.844 -1.405 1 94.31 68 MET A N 1
ATOM 557 C CA . MET A 1 68 ? 2.271 -33.125 -0.35 1 94.31 68 MET A CA 1
ATOM 558 C C . MET A 1 68 ? 3.232 -34.062 0.382 1 94.31 68 MET A C 1
ATOM 560 O O . MET A 1 68 ? 4.363 -33.688 0.689 1 94.31 68 MET A O 1
ATOM 564 N N . ALA A 1 69 ? 2.891 -35.281 0.507 1 90.81 69 ALA A N 1
ATOM 565 C CA . ALA A 1 69 ? 3.627 -36.25 1.315 1 90.81 69 ALA A CA 1
ATOM 566 C C . ALA A 1 69 ? 4.871 -36.719 0.585 1 90.81 69 ALA A C 1
ATOM 568 O O . ALA A 1 69 ? 5.848 -37.125 1.217 1 90.81 69 ALA A O 1
ATOM 569 N N . ILE A 1 70 ? 4.922 -36.594 -0.682 1 91.94 70 ILE A N 1
ATOM 570 C CA . ILE A 1 70 ? 5.98 -37.344 -1.364 1 91.94 70 ILE A CA 1
ATOM 571 C C . ILE A 1 70 ? 6.91 -36.344 -2.074 1 91.94 70 ILE A C 1
ATOM 573 O O . ILE A 1 70 ? 7.988 -36.75 -2.541 1 91.94 70 ILE A O 1
ATOM 577 N N . MET A 1 71 ? 6.543 -35.125 -2.221 1 93.62 71 MET A N 1
ATOM 578 C CA . MET A 1 71 ? 7.309 -34.156 -3.016 1 93.62 71 MET A CA 1
ATOM 579 C C . MET A 1 71 ? 8.766 -34.125 -2.568 1 93.62 71 MET A C 1
ATOM 581 O O . MET A 1 71 ? 9.672 -34.156 -3.4 1 93.62 71 MET A O 1
ATOM 585 N N . HIS A 1 72 ? 9.008 -34.125 -1.224 1 93.56 72 HIS A N 1
ATOM 586 C CA . HIS A 1 72 ? 10.367 -34 -0.701 1 93.56 72 HIS A CA 1
ATOM 587 C C . HIS A 1 72 ? 11.164 -35.281 -0.93 1 93.56 72 HIS A C 1
ATOM 589 O O . HIS A 1 72 ? 12.398 -35.25 -0.881 1 93.56 72 HIS A O 1
ATOM 595 N N . LEU A 1 73 ? 10.477 -36.344 -1.195 1 92.5 73 LEU A N 1
ATOM 596 C CA . LEU A 1 73 ? 11.133 -37.594 -1.441 1 92.5 73 LEU A CA 1
ATOM 597 C C . LEU A 1 73 ? 11.516 -37.75 -2.91 1 92.5 73 LEU A C 1
ATOM 599 O O . LEU A 1 73 ? 12.5 -38.406 -3.238 1 92.5 73 LEU A O 1
ATOM 603 N N . LYS A 1 74 ? 10.812 -37.062 -3.762 1 93.38 74 LYS A N 1
ATOM 604 C CA . LYS A 1 74 ? 10.938 -37.312 -5.191 1 93.38 74 LYS A CA 1
ATOM 605 C C . LYS A 1 74 ? 11.547 -36.125 -5.926 1 93.38 74 LYS A C 1
ATOM 607 O O . LYS A 1 74 ? 11.969 -36.25 -7.074 1 93.38 74 LYS A O 1
ATOM 612 N N . THR A 1 75 ? 11.594 -35.062 -5.297 1 96.19 75 THR A N 1
ATOM 613 C CA . THR A 1 75 ? 12.086 -33.844 -5.93 1 96.19 75 THR A CA 1
ATOM 614 C C . THR A 1 75 ? 13.078 -33.125 -5.023 1 96.19 75 THR A C 1
ATOM 616 O O . THR A 1 75 ? 13.383 -33.594 -3.928 1 96.19 75 THR A O 1
ATOM 619 N N . ARG A 1 76 ? 13.516 -31.938 -5.484 1 95.94 76 ARG A N 1
ATOM 620 C CA . ARG A 1 76 ? 14.461 -31.125 -4.723 1 95.94 76 ARG A CA 1
ATOM 621 C C . ARG A 1 76 ? 13.727 -30.234 -3.723 1 95.94 76 ARG A C 1
ATOM 623 O O . ARG A 1 76 ? 14.367 -29.531 -2.932 1 95.94 76 ARG A O 1
ATOM 630 N N . LEU A 1 77 ? 12.438 -30.297 -3.742 1 97.31 77 LEU A N 1
ATOM 631 C CA . LEU A 1 77 ? 11.664 -29.406 -2.871 1 97.31 77 LEU A CA 1
ATOM 632 C C . LEU A 1 77 ? 11.75 -29.875 -1.42 1 97.31 77 LEU A C 1
ATOM 634 O O . LEU A 1 77 ? 11.922 -31.062 -1.153 1 97.31 77 LEU A O 1
ATOM 638 N N . LYS A 1 78 ? 11.609 -28.906 -0.543 1 97 78 LYS A N 1
ATOM 639 C CA . LYS A 1 78 ? 11.352 -29.25 0.854 1 97 78 LYS A CA 1
ATOM 640 C C . LYS A 1 78 ? 9.945 -29.812 1.03 1 97 78 LYS A C 1
ATOM 642 O O . LYS A 1 78 ? 9.188 -29.906 0.067 1 97 78 LYS A O 1
ATOM 647 N N . THR A 1 79 ? 9.727 -30.203 2.23 1 96.5 79 THR A N 1
ATOM 648 C CA . THR A 1 79 ? 8.398 -30.719 2.561 1 96.5 79 THR A CA 1
ATOM 649 C C . THR A 1 79 ? 7.32 -29.703 2.232 1 96.5 79 THR A C 1
ATOM 651 O O . THR A 1 79 ? 7.422 -28.531 2.619 1 96.5 79 THR A O 1
ATOM 654 N N . ILE A 1 80 ? 6.391 -30.125 1.47 1 97.81 80 ILE A N 1
ATOM 655 C CA . ILE A 1 80 ? 5.195 -29.328 1.201 1 97.81 80 ILE A CA 1
ATOM 656 C C . ILE A 1 80 ? 4.086 -29.719 2.174 1 97.81 80 ILE A C 1
ATOM 658 O O . ILE A 1 80 ? 3.564 -30.844 2.111 1 97.81 80 ILE A O 1
ATOM 662 N N . ASP A 1 81 ? 3.777 -28.781 3.08 1 97.88 81 ASP A N 1
ATOM 663 C CA . ASP A 1 81 ? 2.908 -29.203 4.176 1 97.88 81 ASP A CA 1
ATOM 664 C C . ASP A 1 81 ? 1.818 -28.172 4.441 1 97.88 81 ASP A C 1
ATOM 666 O O . ASP A 1 81 ? 1.122 -28.25 5.457 1 97.88 81 ASP A O 1
ATOM 670 N N . LEU A 1 82 ? 1.675 -27.203 3.537 1 98 82 LEU A N 1
ATOM 671 C CA . LEU A 1 82 ? 0.727 -26.125 3.777 1 98 82 LEU A CA 1
ATOM 672 C C . LEU A 1 82 ? -0.121 -25.859 2.539 1 98 82 LEU A C 1
ATOM 674 O O . LEU A 1 82 ? 0.415 -25.672 1.443 1 98 82 LEU A O 1
ATOM 678 N N . LEU A 1 83 ? -1.416 -25.891 2.736 1 98 83 LEU A N 1
ATOM 679 C CA . LEU A 1 83 ? -2.363 -25.375 1.753 1 98 83 LEU A CA 1
ATOM 680 C C . LEU A 1 83 ? -2.572 -23.875 1.931 1 98 83 LEU A C 1
ATOM 682 O O . LEU A 1 83 ? -3.221 -23.453 2.887 1 98 83 LEU A O 1
ATOM 686 N N . ARG A 1 84 ? -2.086 -23.062 1.018 1 96.19 84 ARG A N 1
ATOM 687 C CA . ARG A 1 84 ? -2.109 -21.609 1.111 1 96.19 84 ARG A CA 1
ATOM 688 C C . ARG A 1 84 ? -3.488 -21.062 0.757 1 96.19 84 ARG A C 1
ATOM 690 O O . ARG A 1 84 ? -3.957 -20.109 1.373 1 96.19 84 ARG A O 1
ATOM 697 N N . GLY A 1 85 ? -4.031 -21.625 -0.234 1 96.5 85 GLY A N 1
ATOM 698 C CA . GLY A 1 85 ? -5.332 -21.156 -0.692 1 96.5 85 GLY A CA 1
ATOM 699 C C . GLY A 1 85 ? -5.754 -21.781 -2.012 1 96.5 85 GLY A C 1
ATOM 700 O O . GLY A 1 85 ? -5.016 -22.578 -2.594 1 96.5 85 GLY A O 1
ATOM 701 N N . ALA A 1 86 ? -6.992 -21.453 -2.363 1 97.88 86 ALA A N 1
ATOM 702 C CA . ALA A 1 86 ? -7.559 -21.906 -3.629 1 97.88 86 ALA A CA 1
ATOM 703 C C . ALA A 1 86 ? -8.484 -20.859 -4.23 1 97.88 86 ALA A C 1
ATOM 705 O O . ALA A 1 86 ? -9.25 -20.219 -3.51 1 97.88 86 ALA A O 1
ATOM 706 N N . SER A 1 87 ? -8.367 -20.672 -5.555 1 96.5 87 SER A N 1
ATOM 707 C CA . SER A 1 87 ? -9.156 -19.656 -6.238 1 96.5 87 SER A CA 1
ATOM 708 C C . SER A 1 87 ? -9.562 -20.125 -7.633 1 96.5 87 SER A C 1
ATOM 710 O O . SER A 1 87 ? -8.93 -21.016 -8.203 1 96.5 87 SER A O 1
ATOM 712 N N . TYR A 1 88 ? -10.594 -19.453 -8.078 1 96.25 88 TYR A N 1
ATOM 713 C CA . TYR A 1 88 ? -11.023 -19.656 -9.461 1 96.25 88 TYR A CA 1
ATOM 714 C C . TYR A 1 88 ? -10.547 -18.516 -10.352 1 96.25 88 TYR A C 1
ATOM 716 O O . TYR A 1 88 ? -10.656 -17.344 -9.984 1 96.25 88 TYR A O 1
ATOM 724 N N . PHE A 1 89 ? -10.031 -18.875 -11.484 1 95.62 89 PHE A N 1
ATOM 725 C CA . PHE A 1 89 ? -9.656 -17.938 -12.539 1 95.62 89 PHE A CA 1
ATOM 726 C C . PHE A 1 89 ? -10.539 -18.125 -13.766 1 95.62 89 PHE A C 1
ATOM 728 O O . PHE A 1 89 ? -10.602 -19.219 -14.336 1 95.62 89 PHE A O 1
ATOM 735 N N . SER A 1 90 ? -11.141 -17.016 -14.211 1 94 90 SER A N 1
ATOM 736 C CA . SER A 1 90 ? -12.125 -17.125 -15.281 1 94 90 SER A CA 1
ATOM 737 C C . SER A 1 90 ? -11.766 -16.234 -16.453 1 94 90 SER A C 1
ATOM 739 O O . SER A 1 90 ? -11.734 -15 -16.328 1 94 90 SER A O 1
ATOM 741 N N . THR A 1 91 ? -11.625 -16.781 -17.594 1 92.06 91 THR A N 1
ATOM 742 C CA . THR A 1 91 ? -11.344 -16 -18.797 1 92.06 91 THR A CA 1
ATOM 743 C C . THR A 1 91 ? -12.578 -15.227 -19.234 1 92.06 91 THR A C 1
ATOM 745 O O . THR A 1 91 ? -12.469 -14.141 -19.797 1 92.06 91 THR A O 1
ATOM 748 N N . GLY A 1 92 ? -13.703 -15.703 -18.984 1 83.62 92 GLY A N 1
ATOM 749 C CA . GLY A 1 92 ? -14.938 -15 -19.281 1 83.62 92 GLY A CA 1
ATOM 750 C C . GLY A 1 92 ? -15.078 -13.695 -18.516 1 83.62 92 GLY A C 1
ATOM 751 O O . GLY A 1 92 ? -15.836 -12.812 -18.922 1 83.62 92 GLY A O 1
ATOM 752 N N . HIS A 1 93 ? -14.305 -13.656 -17.531 1 81.81 93 HIS A N 1
ATOM 753 C CA . HIS A 1 93 ? -14.352 -12.453 -16.703 1 81.81 93 HIS A CA 1
ATOM 754 C C . HIS A 1 93 ? -13.07 -11.633 -16.859 1 81.81 93 HIS A C 1
ATOM 756 O O . HIS A 1 93 ? -12.805 -10.734 -16.062 1 81.81 93 HIS A O 1
ATOM 762 N N . GLY A 1 94 ? -12.242 -12.047 -17.891 1 84.88 94 GLY A N 1
ATOM 763 C CA . GLY A 1 94 ? -11.203 -11.109 -18.266 1 84.88 94 GLY A CA 1
ATOM 764 C C . GLY A 1 94 ? -9.805 -11.617 -17.984 1 84.88 94 GLY A C 1
ATOM 765 O O . GLY A 1 94 ? -8.812 -10.961 -18.328 1 84.88 94 GLY A O 1
ATOM 766 N N . VAL A 1 95 ? -9.664 -12.711 -17.391 1 89.81 95 VAL A N 1
ATOM 767 C CA . VAL A 1 95 ? -8.328 -13.242 -17.125 1 89.81 95 VAL A CA 1
ATOM 768 C C . VAL A 1 95 ? -7.562 -13.398 -18.422 1 89.81 95 VAL A C 1
ATOM 770 O O . VAL A 1 95 ? -8.016 -14.094 -19.344 1 89.81 95 VAL A O 1
ATOM 773 N N . HIS A 1 96 ? -6.445 -12.797 -18.516 1 93.75 96 HIS A N 1
ATOM 774 C CA . HIS A 1 96 ? -5.496 -12.883 -19.609 1 93.75 96 HIS A CA 1
ATOM 775 C C . HIS A 1 96 ? -4.113 -12.391 -19.188 1 93.75 96 HIS A C 1
ATOM 777 O O . HIS A 1 96 ? -3.723 -11.273 -19.516 1 93.75 96 HIS A O 1
ATOM 783 N N . PHE A 1 97 ? -3.363 -13.289 -18.625 1 95.12 97 PHE A N 1
ATOM 784 C CA . PHE A 1 97 ? -2.082 -12.898 -18.047 1 95.12 97 PHE A CA 1
ATOM 785 C C . PHE A 1 97 ? -0.954 -13.094 -19.047 1 95.12 97 PHE A C 1
ATOM 787 O O . PHE A 1 97 ? -0.849 -14.156 -19.672 1 95.12 97 PHE A O 1
ATOM 794 N N . PRO A 1 98 ? -0.122 -12.094 -19.203 1 96.88 98 PRO A N 1
ATOM 795 C CA . PRO A 1 98 ? 1.086 -12.273 -20.016 1 96.88 98 PRO A CA 1
ATOM 796 C C . PRO A 1 98 ? 2.123 -13.156 -19.328 1 96.88 98 PRO A C 1
ATOM 798 O O . PRO A 1 98 ? 1.866 -13.695 -18.25 1 96.88 98 PRO A O 1
ATOM 801 N N . TRP A 1 99 ? 3.246 -13.32 -20 1 98.25 99 TRP A N 1
ATOM 802 C CA . TRP A 1 99 ? 4.324 -14.133 -19.438 1 98.25 99 TRP A CA 1
ATOM 803 C C . TRP A 1 99 ? 4.793 -13.57 -18.094 1 98.25 99 TRP A C 1
ATOM 805 O O . TRP A 1 99 ? 5.148 -12.391 -18 1 98.25 99 TRP A O 1
ATOM 815 N N . HIS A 1 100 ? 4.836 -14.445 -17.062 1 98.5 100 HIS A N 1
ATOM 816 C CA . HIS A 1 100 ? 5.219 -13.961 -15.75 1 98.5 100 HIS A CA 1
ATOM 817 C C . HIS A 1 100 ? 5.547 -15.117 -14.812 1 98.5 100 HIS A C 1
ATOM 819 O O . HIS A 1 100 ? 5.227 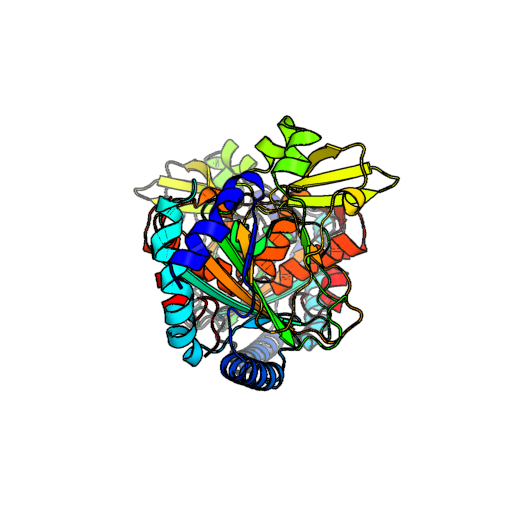-16.266 -15.109 1 98.5 100 HIS A O 1
ATOM 825 N N . GLN A 1 101 ? 6.277 -14.82 -13.773 1 98.38 101 GLN A N 1
ATOM 826 C CA . GLN A 1 101 ? 6.223 -15.508 -12.492 1 98.38 101 GLN A CA 1
ATOM 827 C C . GLN A 1 101 ? 5.273 -14.805 -11.523 1 98.38 101 GLN A C 1
ATOM 829 O O . GLN A 1 101 ? 5.188 -13.578 -11.516 1 98.38 101 GLN A O 1
ATOM 834 N N . ASP A 1 102 ? 4.551 -15.57 -10.773 1 97.38 102 ASP A N 1
ATOM 835 C CA . ASP A 1 102 ? 3.527 -14.992 -9.906 1 97.38 102 ASP A CA 1
ATOM 836 C C . ASP A 1 102 ? 4.117 -13.914 -9 1 97.38 102 ASP A C 1
ATOM 838 O O . ASP A 1 102 ? 5.156 -14.125 -8.367 1 97.38 102 ASP A O 1
ATOM 842 N N . ALA A 1 103 ? 3.377 -12.812 -8.945 1 97.75 103 ALA A N 1
ATOM 843 C CA . ALA A 1 103 ? 3.908 -11.664 -8.219 1 97.75 103 ALA A CA 1
ATOM 844 C C . ALA A 1 103 ? 3.252 -11.523 -6.852 1 97.75 103 ALA A C 1
ATOM 846 O O . ALA A 1 103 ? 3.941 -11.43 -5.832 1 97.75 103 ALA A O 1
ATOM 847 N N . LYS A 1 104 ? 1.984 -11.562 -6.746 1 95.81 104 LYS A N 1
ATOM 848 C CA . LYS A 1 104 ? 1.26 -11.258 -5.516 1 95.81 104 LYS A CA 1
ATOM 849 C C . LYS A 1 104 ? 1.673 -12.203 -4.387 1 95.81 104 LYS A C 1
ATOM 851 O O . LYS A 1 104 ? 1.987 -11.758 -3.283 1 95.81 104 LYS A O 1
ATOM 856 N N . SER A 1 105 ? 1.652 -13.469 -4.711 1 96 105 SER A N 1
ATOM 857 C CA . SER A 1 105 ? 2.037 -14.453 -3.697 1 96 105 SER A CA 1
ATOM 858 C C . SER A 1 105 ? 3.498 -14.281 -3.293 1 96 105 SER A C 1
ATOM 860 O O . SER A 1 105 ? 3.85 -14.461 -2.125 1 96 105 SER A O 1
ATOM 862 N N . TYR A 1 106 ? 4.32 -13.922 -4.285 1 98.06 106 TYR A N 1
ATOM 863 C CA . TYR A 1 106 ? 5.738 -13.742 -3.984 1 98.06 106 TYR A CA 1
ATOM 864 C C . TYR A 1 106 ? 5.961 -12.5 -3.127 1 98.06 106 TYR A C 1
ATOM 866 O O . TYR A 1 106 ? 6.82 -12.5 -2.24 1 98.06 106 TYR A O 1
ATOM 874 N N . PHE A 1 107 ? 5.207 -11.469 -3.363 1 98.25 107 PHE A N 1
ATOM 875 C CA . PHE A 1 107 ? 5.324 -10.273 -2.533 1 98.25 107 PHE A CA 1
ATOM 876 C C . PHE A 1 107 ? 4.891 -10.562 -1.102 1 98.25 107 PHE A C 1
ATOM 878 O O . PHE A 1 107 ? 5.457 -10.016 -0.153 1 98.25 107 PHE A O 1
ATOM 885 N N . LEU A 1 108 ? 3.947 -11.414 -0.99 1 97.88 108 LEU A N 1
ATOM 886 C CA . LEU A 1 108 ? 3.363 -11.727 0.311 1 97.88 108 LEU A CA 1
ATOM 887 C C . LEU A 1 108 ? 4.238 -12.711 1.078 1 97.88 108 LEU A C 1
ATOM 889 O O . LEU A 1 108 ? 4.531 -12.5 2.258 1 97.88 108 LEU A O 1
ATOM 893 N N . LEU A 1 109 ? 4.719 -13.789 0.393 1 98 109 LEU A N 1
ATOM 894 C CA . LEU A 1 109 ? 5.293 -14.914 1.126 1 98 109 LEU A CA 1
ATOM 895 C C . LEU A 1 109 ? 6.754 -15.117 0.743 1 98 109 LEU A C 1
ATOM 897 O O . LEU A 1 109 ? 7.465 -15.906 1.381 1 98 109 LEU A O 1
ATOM 901 N N . GLN A 1 110 ? 7.188 -14.531 -0.298 1 97.94 110 GLN A N 1
ATOM 902 C CA . GLN A 1 110 ? 8.594 -14.398 -0.661 1 97.94 110 GLN A CA 1
ATOM 903 C C . GLN A 1 110 ? 9.211 -15.766 -0.958 1 97.94 110 GLN A C 1
ATOM 905 O O . GLN A 1 110 ? 10.367 -16.016 -0.601 1 97.94 110 GLN A O 1
ATOM 910 N N . GLU A 1 111 ? 8.359 -16.672 -1.49 1 97.31 111 GLU A N 1
ATOM 911 C CA . GLU A 1 111 ? 8.805 -18.031 -1.792 1 97.31 111 GLU A CA 1
ATOM 912 C C . GLU A 1 111 ? 8.18 -18.547 -3.082 1 97.31 111 GLU A C 1
ATOM 914 O O . GLU A 1 111 ? 6.953 -18.531 -3.232 1 97.31 111 GLU A O 1
ATOM 919 N N . ALA A 1 112 ? 9.086 -19.047 -4.004 1 97.81 112 ALA A N 1
ATOM 920 C CA . ALA A 1 112 ? 8.562 -19.562 -5.266 1 97.81 112 ALA A CA 1
ATOM 921 C C . ALA A 1 112 ? 9.211 -20.891 -5.625 1 97.81 112 ALA A C 1
ATOM 923 O O . ALA A 1 112 ? 8.789 -21.562 -6.57 1 97.81 112 ALA A O 1
ATOM 924 N N . PHE A 1 113 ? 10.195 -21.328 -4.836 1 98.12 113 PHE A N 1
ATOM 925 C CA . PHE A 1 113 ? 10.836 -22.625 -5.09 1 98.12 113 PHE A CA 1
ATOM 926 C C . PHE A 1 113 ? 10.07 -23.75 -4.422 1 98.12 113 PHE A C 1
ATOM 928 O O . PHE A 1 113 ? 9.602 -24.672 -5.098 1 98.12 113 PHE A O 1
ATOM 935 N N . ASN A 1 114 ? 9.922 -23.672 -3.137 1 98.25 114 ASN A N 1
ATOM 936 C CA . ASN A 1 114 ? 9.141 -24.656 -2.398 1 98.25 114 ASN A CA 1
ATOM 937 C C . ASN A 1 114 ? 7.648 -24.328 -2.43 1 98.25 114 ASN A C 1
ATOM 939 O O . ASN A 1 114 ? 7.004 -24.25 -1.383 1 98.25 114 ASN A O 1
ATOM 943 N N . TYR A 1 115 ? 7.191 -24.156 -3.576 1 98 115 TYR A N 1
ATOM 944 C CA . TYR A 1 115 ? 5.852 -23.656 -3.873 1 98 115 TYR A CA 1
ATOM 945 C C . TYR A 1 115 ? 5.262 -24.375 -5.082 1 98 115 TYR A C 1
ATOM 947 O O . TYR A 1 115 ? 5.914 -24.484 -6.125 1 98 115 TYR A O 1
ATOM 955 N N . LEU A 1 116 ? 4.07 -24.906 -4.918 1 98.31 116 LEU A N 1
ATOM 956 C CA . LEU A 1 116 ? 3.395 -25.594 -6.008 1 98.31 116 LEU A CA 1
ATOM 957 C C . LEU A 1 116 ? 2.117 -24.859 -6.41 1 98.31 116 LEU A C 1
ATOM 959 O O . LEU A 1 116 ? 1.328 -24.469 -5.547 1 98.31 116 LEU A O 1
ATOM 963 N N . ASN A 1 117 ? 1.979 -24.672 -7.656 1 98.25 117 ASN A N 1
ATOM 964 C CA . ASN A 1 117 ? 0.753 -24.188 -8.281 1 98.25 117 ASN A CA 1
ATOM 965 C C . ASN A 1 117 ? -0.004 -25.328 -8.969 1 98.25 117 ASN A C 1
ATOM 967 O O . ASN A 1 117 ? 0.467 -25.875 -9.969 1 98.25 117 ASN A O 1
ATOM 971 N N . LEU A 1 118 ? -1.108 -25.672 -8.5 1 98.5 118 LEU A N 1
ATOM 972 C CA . LEU A 1 118 ? -1.965 -26.688 -9.102 1 98.5 118 LEU A CA 1
ATOM 973 C C . LEU A 1 118 ? -3.082 -26.031 -9.914 1 98.5 118 LEU A C 1
ATOM 975 O O . LEU A 1 118 ? -3.998 -25.438 -9.352 1 98.5 118 LEU A O 1
ATOM 979 N N . TYR A 1 119 ? -2.992 -26.188 -11.172 1 98.38 119 TYR A N 1
ATOM 980 C CA . TYR A 1 119 ? -3.957 -25.625 -12.117 1 98.38 119 TYR A CA 1
ATOM 981 C C . TYR A 1 119 ? -4.883 -26.719 -12.656 1 98.38 119 TYR A C 1
ATOM 983 O O . TYR A 1 119 ? -4.426 -27.688 -13.266 1 98.38 119 TYR A O 1
ATOM 991 N N . ILE A 1 120 ? -6.168 -26.516 -12.5 1 98.44 120 ILE A N 1
ATOM 992 C CA . ILE A 1 120 ? -7.145 -27.516 -12.891 1 98.44 120 ILE A CA 1
ATOM 993 C C . ILE A 1 120 ? -8.305 -26.859 -13.633 1 98.44 120 ILE A C 1
ATOM 995 O O . ILE A 1 120 ? -9.109 -26.156 -13.031 1 98.44 120 ILE A O 1
ATOM 999 N N . PRO A 1 121 ? -8.453 -27.156 -14.922 1 98.06 121 PRO A N 1
ATOM 1000 C CA . PRO A 1 121 ? -9.688 -26.688 -15.562 1 98.06 121 PRO A CA 1
ATOM 1001 C C . PRO A 1 121 ? -10.938 -27.328 -14.953 1 98.06 121 PRO A C 1
ATOM 1003 O O . PRO A 1 121 ? -10.984 -28.531 -14.758 1 98.06 121 PRO A O 1
ATOM 1006 N N . VAL A 1 122 ? -11.852 -26.469 -14.68 1 98.12 122 VAL A N 1
ATOM 1007 C CA . VAL A 1 122 ? -13.133 -26.906 -14.141 1 98.12 122 VAL A CA 1
ATOM 1008 C C . VAL A 1 122 ? -14.211 -26.797 -15.219 1 98.12 122 VAL A C 1
ATOM 1010 O O . VAL A 1 122 ? -14.945 -27.75 -15.469 1 98.12 122 VAL A O 1
ATOM 1013 N N . MET A 1 123 ? -14.312 -25.656 -15.82 1 96.81 123 MET A N 1
ATOM 1014 C CA . MET A 1 123 ? -15.102 -25.438 -17.031 1 96.81 123 MET A CA 1
ATOM 1015 C C . MET A 1 123 ? -14.195 -25.219 -18.234 1 96.81 123 MET A C 1
ATOM 1017 O O . MET A 1 123 ? -13.406 -24.281 -18.266 1 96.81 123 MET A O 1
ATOM 1021 N N . LYS A 1 124 ? -14.344 -26.172 -19.172 1 95.88 124 LYS A N 1
ATOM 1022 C CA . LYS A 1 124 ? -13.492 -26.172 -20.359 1 95.88 124 LYS A CA 1
ATOM 1023 C C . LYS A 1 124 ? -14.289 -26.531 -21.609 1 95.88 124 LYS A C 1
ATOM 1025 O O . LYS A 1 124 ? -14.25 -27.688 -22.062 1 95.88 124 LYS A O 1
ATOM 1030 N N . PRO A 1 125 ? -14.797 -25.5 -22.219 1 94.19 125 PRO A N 1
ATOM 1031 C CA . PRO A 1 125 ? -15.648 -25.812 -23.375 1 94.19 125 PRO A CA 1
ATOM 1032 C C . PRO A 1 125 ? -14.852 -26.297 -24.578 1 94.19 125 PRO A C 1
ATOM 1034 O O . PRO A 1 125 ? -15.352 -27.109 -25.359 1 94.19 125 PRO A O 1
ATOM 1037 N N . VAL A 1 126 ? -13.656 -25.766 -24.734 1 93.25 126 VAL A N 1
ATOM 1038 C CA . VAL A 1 126 ? -12.805 -26.156 -25.859 1 93.25 126 VAL A CA 1
ATOM 1039 C C . VAL A 1 126 ? -11.445 -26.609 -25.328 1 93.25 126 VAL A C 1
ATOM 1041 O O . VAL A 1 126 ? -10.68 -25.812 -24.797 1 93.25 126 VAL A O 1
ATOM 1044 N N . ALA A 1 127 ? -11.133 -27.812 -25.5 1 88.81 127 ALA A N 1
ATOM 1045 C CA . ALA A 1 127 ? -9.953 -28.438 -24.922 1 88.81 127 ALA A CA 1
ATOM 1046 C C . ALA A 1 127 ? -8.68 -27.75 -25.391 1 88.81 127 ALA A C 1
ATOM 1048 O O . ALA A 1 127 ? -7.73 -27.594 -24.609 1 88.81 127 ALA A O 1
ATOM 1049 N N . GLU A 1 128 ? -8.656 -27.266 -26.594 1 93.06 128 GLU A N 1
ATOM 1050 C CA . GLU A 1 128 ? -7.438 -26.766 -27.203 1 93.06 128 GLU A CA 1
ATOM 1051 C C . GLU A 1 128 ? -7.238 -25.281 -26.891 1 93.06 128 GLU A C 1
ATOM 1053 O O . GLU A 1 128 ? -6.176 -24.719 -27.188 1 93.06 128 GLU A O 1
ATOM 1058 N N . LYS A 1 129 ? -8.258 -24.766 -26.25 1 94.62 129 LYS A N 1
ATOM 1059 C CA . LYS A 1 129 ? -8.211 -23.328 -26.062 1 94.62 129 LYS A CA 1
ATOM 1060 C C . LYS A 1 129 ? -8.156 -22.969 -24.578 1 94.62 129 LYS A C 1
ATOM 1062 O O . LYS A 1 129 ? -8.523 -23.766 -23.734 1 94.62 129 LYS A O 1
ATOM 1067 N N . SER A 1 130 ? -7.695 -21.719 -24.297 1 94.56 130 SER A N 1
ATOM 1068 C CA . SER A 1 130 ? -7.703 -21.094 -22.984 1 94.56 130 SER A CA 1
ATOM 1069 C C . SER A 1 130 ? -6.941 -21.938 -21.969 1 94.56 130 SER A C 1
ATOM 1071 O O . SER A 1 130 ? -7.375 -22.078 -20.828 1 94.56 130 SER A O 1
ATOM 1073 N N . ASN A 1 131 ? -5.863 -22.531 -22.438 1 95.69 131 ASN A N 1
ATOM 1074 C CA . ASN A 1 131 ? -4.93 -23.219 -21.562 1 95.69 131 ASN A CA 1
ATOM 1075 C C . ASN A 1 131 ? -3.883 -22.266 -21 1 95.69 131 ASN A C 1
ATOM 1077 O O . ASN A 1 131 ? -4.047 -21.047 -21.062 1 95.69 131 ASN A O 1
ATOM 1081 N N . LEU A 1 132 ? -2.904 -22.875 -20.297 1 97.44 132 LEU A N 1
ATOM 1082 C CA . LEU A 1 132 ? -1.692 -22.156 -19.922 1 97.44 132 LEU A CA 1
ATOM 1083 C C . LEU A 1 132 ? -0.529 -22.547 -20.828 1 97.44 132 LEU A C 1
ATOM 1085 O O . LEU A 1 132 ? -0.381 -23.703 -21.203 1 97.44 132 LEU A O 1
ATOM 1089 N N . LYS A 1 133 ? 0.203 -21.516 -21.109 1 98 133 LYS A N 1
ATOM 1090 C CA . LYS A 1 133 ? 1.51 -21.75 -21.719 1 98 133 LYS A CA 1
ATOM 1091 C C . LYS A 1 133 ? 2.617 -21.703 -20.672 1 98 133 LYS A C 1
ATOM 1093 O O . LYS A 1 133 ? 2.578 -20.891 -19.75 1 98 133 LYS A O 1
ATOM 1098 N N . ILE A 1 134 ? 3.6 -22.625 -20.859 1 98.5 134 ILE A N 1
ATOM 1099 C CA . ILE A 1 134 ? 4.676 -22.703 -19.875 1 98.5 134 ILE A CA 1
ATOM 1100 C C . ILE A 1 134 ? 6.02 -22.797 -20.594 1 98.5 134 ILE A C 1
ATOM 1102 O O . ILE A 1 134 ? 6.09 -23.266 -21.734 1 98.5 134 ILE A O 1
ATOM 1106 N N . ILE A 1 135 ? 7.051 -22.312 -19.906 1 98.56 135 ILE A N 1
ATOM 1107 C CA . ILE A 1 135 ? 8.422 -22.531 -20.359 1 98.56 135 ILE A CA 1
ATOM 1108 C C . ILE A 1 135 ? 9.102 -23.562 -19.453 1 98.56 135 ILE A C 1
ATOM 1110 O O . ILE A 1 135 ? 9.484 -23.25 -18.328 1 98.56 135 ILE A O 1
ATOM 1114 N N . PRO A 1 136 ? 9.273 -24.719 -19.938 1 98.25 136 PRO A N 1
ATOM 1115 C CA . PRO A 1 136 ? 9.938 -25.703 -19.094 1 98.25 136 PRO A CA 1
ATOM 1116 C C . PRO A 1 136 ? 11.344 -25.281 -18.672 1 98.25 136 PRO A C 1
ATOM 1118 O O . PRO A 1 136 ? 12.039 -24.609 -19.438 1 98.25 136 PRO A O 1
ATOM 1121 N N . PHE A 1 137 ? 11.781 -25.75 -17.516 1 98.06 137 PHE A N 1
ATOM 1122 C CA . PHE A 1 137 ? 13.062 -25.344 -16.953 1 98.06 137 PHE A CA 1
ATOM 1123 C C . PHE A 1 137 ? 14.211 -25.781 -17.859 1 98.06 137 PHE A C 1
ATOM 1125 O O . PHE A 1 137 ? 15.148 -25.016 -18.094 1 98.06 137 PHE A O 1
ATOM 1132 N N . ASP A 1 138 ? 14.141 -26.969 -18.344 1 97.44 138 ASP A N 1
ATOM 1133 C CA . ASP A 1 138 ? 15.227 -27.484 -19.156 1 97.44 138 ASP A CA 1
ATOM 1134 C C . ASP A 1 138 ? 15.32 -26.75 -20.5 1 97.44 138 ASP A C 1
ATOM 1136 O O . ASP A 1 138 ? 16.422 -26.562 -21.031 1 97.44 138 ASP A O 1
ATOM 1140 N N . VAL A 1 139 ? 14.234 -26.359 -21.016 1 97.88 139 VAL A N 1
ATOM 1141 C CA . VAL A 1 139 ? 14.211 -25.594 -22.25 1 97.88 139 VAL A CA 1
ATOM 1142 C C . VAL A 1 139 ? 14.867 -24.234 -22.047 1 97.88 139 VAL A C 1
ATOM 1144 O O . VAL A 1 139 ? 15.75 -23.828 -22.812 1 97.88 139 VAL A O 1
ATOM 1147 N N . LEU A 1 140 ? 14.492 -23.562 -21.031 1 97.69 140 LEU A N 1
ATOM 1148 C CA . LEU A 1 140 ? 15.102 -22.281 -20.734 1 97.69 140 LEU A CA 1
ATOM 1149 C C . LEU A 1 140 ? 16.594 -22.438 -20.469 1 97.69 140 LEU A C 1
ATOM 1151 O O . LEU A 1 140 ? 17.406 -21.641 -20.953 1 97.69 140 LEU A O 1
ATOM 1155 N N . GLY A 1 141 ? 16.922 -23.391 -19.656 1 97.12 141 GLY A N 1
ATOM 1156 C CA . GLY A 1 141 ? 18.312 -23.656 -19.359 1 97.12 141 GLY A CA 1
ATOM 1157 C C . GLY A 1 141 ? 19.156 -23.938 -20.594 1 97.12 141 GLY A C 1
ATOM 1158 O O . GLY A 1 141 ? 20.328 -23.609 -20.625 1 97.12 141 GLY A O 1
ATOM 1159 N N . GLY A 1 142 ? 18.562 -24.594 -21.516 1 96.94 142 GLY A N 1
ATOM 1160 C CA . GLY A 1 142 ? 19.25 -24.906 -22.766 1 96.94 142 GLY A CA 1
ATOM 1161 C C . GLY A 1 142 ? 19.562 -23.672 -23.578 1 96.94 142 GLY A C 1
ATOM 1162 O O . GLY A 1 142 ? 20.547 -23.641 -24.328 1 96.94 142 GLY A O 1
ATOM 1163 N N . ILE A 1 143 ? 18.812 -22.703 -23.422 1 96.56 143 ILE A N 1
ATOM 1164 C CA . ILE A 1 143 ? 19 -21.453 -24.172 1 96.56 143 ILE A CA 1
ATOM 1165 C C . ILE A 1 143 ? 19.953 -20.531 -23.406 1 96.56 143 ILE A C 1
ATOM 1167 O O . ILE A 1 143 ? 20.859 -19.953 -24 1 96.56 143 ILE A O 1
ATOM 1171 N N . SER A 1 144 ? 19.719 -20.406 -22.125 1 96.88 144 SER A N 1
ATOM 1172 C CA . SER A 1 144 ? 20.562 -19.578 -21.266 1 96.88 144 SER A CA 1
ATOM 1173 C C . SER A 1 144 ? 20.609 -20.125 -19.844 1 96.88 144 SER A C 1
ATOM 1175 O O . SER A 1 144 ? 19.703 -19.906 -19.047 1 96.88 144 SER A O 1
ATOM 1177 N N . ASP A 1 145 ? 21.672 -20.656 -19.562 1 96.31 145 ASP A N 1
ATOM 1178 C CA . ASP A 1 145 ? 21.875 -21.188 -18.219 1 96.31 145 ASP A CA 1
ATOM 1179 C C . ASP A 1 145 ? 21.891 -20.078 -17.172 1 96.31 145 ASP A C 1
ATOM 1181 O O . ASP A 1 145 ? 21.328 -20.219 -16.094 1 96.31 145 ASP A O 1
ATOM 1185 N N . THR A 1 146 ? 22.438 -18.984 -17.547 1 96.69 146 THR A N 1
ATOM 1186 C CA . THR A 1 146 ? 22.578 -17.859 -16.641 1 96.69 146 THR A CA 1
ATOM 1187 C C . THR A 1 146 ? 21.203 -17.281 -16.281 1 96.69 146 THR A C 1
ATOM 1189 O O . THR A 1 146 ? 20.922 -17.047 -15.102 1 96.69 146 THR A O 1
ATOM 1192 N N . LEU A 1 147 ? 20.375 -17.141 -17.234 1 96.75 147 LEU A N 1
ATOM 1193 C CA . LEU A 1 147 ? 19.031 -16.609 -16.969 1 96.75 147 LEU A CA 1
ATOM 1194 C C . LEU A 1 147 ? 18.203 -17.609 -16.188 1 96.75 147 LEU A C 1
ATOM 1196 O O . LEU A 1 147 ? 17.453 -17.234 -15.273 1 96.75 147 LEU A O 1
ATOM 1200 N N . ALA A 1 148 ? 18.312 -18.828 -16.531 1 96.81 148 ALA A N 1
ATOM 1201 C CA . ALA A 1 148 ? 17.578 -19.875 -15.828 1 96.81 148 ALA A CA 1
ATOM 1202 C C . ALA A 1 148 ? 17.922 -19.875 -14.336 1 96.81 148 ALA A C 1
ATOM 1204 O O . ALA A 1 148 ? 17.031 -19.984 -13.492 1 96.81 148 ALA A O 1
ATOM 1205 N N . GLN A 1 149 ? 19.172 -19.75 -14.086 1 96.12 149 GLN A N 1
ATOM 1206 C CA . GLN A 1 149 ? 19.625 -19.719 -12.703 1 96.12 149 GLN A CA 1
ATOM 1207 C C . GLN A 1 149 ? 19.109 -18.469 -11.992 1 96.12 149 GLN A C 1
ATOM 1209 O O . GLN A 1 149 ? 18.719 -18.531 -10.82 1 96.12 149 GLN A O 1
ATOM 1214 N N . LYS A 1 150 ? 19.062 -17.391 -12.695 1 95.5 150 LYS A N 1
ATOM 1215 C CA . LYS A 1 150 ? 18.594 -16.125 -12.133 1 95.5 150 LYS A CA 1
ATOM 1216 C C . LYS A 1 150 ? 17.109 -16.188 -11.789 1 95.5 150 LYS A C 1
ATOM 1218 O O . LYS A 1 150 ? 16.672 -15.578 -10.82 1 95.5 150 LYS A O 1
ATOM 1223 N N . LEU A 1 151 ? 16.406 -16.969 -12.5 1 96.88 151 LEU A N 1
ATOM 1224 C CA . LEU A 1 151 ? 14.953 -17 -12.344 1 96.88 151 LEU A CA 1
ATOM 1225 C C . LEU A 1 151 ? 14.547 -18.094 -11.359 1 96.88 151 LEU A C 1
ATOM 1227 O O . LEU A 1 151 ? 13.414 -18.109 -10.875 1 96.88 151 LEU A O 1
ATOM 1231 N N . GLN A 1 152 ? 15.477 -18.969 -11.141 1 95.25 152 GLN A N 1
ATOM 1232 C CA . GLN A 1 152 ? 15.156 -20.062 -10.227 1 95.25 152 GLN A CA 1
ATOM 1233 C C . GLN A 1 152 ? 14.914 -19.562 -8.812 1 95.25 152 GLN A C 1
ATOM 1235 O O . GLN A 1 152 ? 15.727 -18.812 -8.273 1 95.25 152 GLN A O 1
ATOM 1240 N N . GLY A 1 153 ? 13.82 -19.984 -8.281 1 94.81 153 GLY A N 1
ATOM 1241 C CA . GLY A 1 153 ? 13.477 -19.578 -6.922 1 94.81 153 GLY A CA 1
ATOM 1242 C C . GLY A 1 153 ? 12.945 -18.172 -6.828 1 94.81 153 GLY A C 1
ATOM 1243 O O . GLY A 1 153 ? 12.516 -17.734 -5.758 1 94.81 153 GLY A O 1
ATOM 1244 N N . ARG A 1 154 ? 12.945 -17.531 -7.887 1 93.81 154 ARG A N 1
ATOM 1245 C CA . ARG A 1 154 ? 12.438 -16.156 -7.914 1 93.81 154 ARG A CA 1
ATOM 1246 C C . ARG A 1 154 ? 10.961 -16.125 -8.273 1 93.81 154 ARG A C 1
ATOM 1248 O O . ARG A 1 154 ? 10.453 -17.047 -8.93 1 93.81 154 ARG A O 1
ATOM 1255 N N . GLY A 1 155 ? 10.312 -15.117 -7.797 1 97 155 GLY A N 1
ATOM 1256 C CA . GLY A 1 155 ? 8.984 -14.727 -8.227 1 97 155 GLY A CA 1
ATOM 1257 C C . GLY A 1 155 ? 8.914 -13.312 -8.766 1 97 155 GLY A C 1
ATOM 1258 O O . GLY A 1 155 ? 9.938 -12.617 -8.812 1 97 155 GLY A O 1
ATOM 1259 N N . ALA A 1 156 ? 7.801 -13.047 -9.305 1 98.12 156 ALA A N 1
ATOM 1260 C CA . ALA A 1 156 ? 7.504 -11.664 -9.68 1 98.12 156 ALA A CA 1
ATOM 1261 C C . ALA A 1 156 ? 8.406 -11.195 -10.82 1 98.12 156 ALA A C 1
ATOM 1263 O O . ALA A 1 156 ? 8.992 -10.117 -10.75 1 98.12 156 ALA A O 1
ATOM 1264 N N . THR A 1 157 ? 8.578 -12.008 -11.742 1 98.5 157 THR A N 1
ATOM 1265 C CA . THR A 1 157 ? 9.227 -11.641 -13 1 98.5 157 THR A CA 1
ATOM 1266 C C . THR A 1 157 ? 8.195 -11.516 -14.125 1 98.5 157 THR A C 1
ATOM 1268 O O . THR A 1 157 ? 7.293 -12.344 -14.234 1 98.5 157 THR A O 1
ATOM 1271 N N . ALA A 1 158 ? 8.359 -10.5 -14.883 1 98.38 158 ALA A N 1
ATOM 1272 C CA . ALA A 1 158 ? 7.57 -10.336 -16.109 1 98.38 158 ALA A CA 1
ATOM 1273 C C . ALA A 1 158 ? 8.445 -10.484 -17.344 1 98.38 158 ALA A C 1
ATOM 1275 O O . ALA A 1 158 ? 9.594 -10.047 -17.359 1 98.38 158 ALA A O 1
ATOM 1276 N N . ALA A 1 159 ? 7.883 -11.07 -18.312 1 98.25 159 ALA A N 1
ATOM 1277 C CA . ALA A 1 159 ? 8.578 -11.188 -19.578 1 98.25 159 ALA A CA 1
ATOM 1278 C C . ALA A 1 159 ? 7.75 -10.578 -20.719 1 98.25 159 ALA A C 1
ATOM 1280 O O . ALA A 1 159 ? 6.539 -10.797 -20.797 1 98.25 159 ALA A O 1
ATOM 1281 N N . PHE A 1 160 ? 8.445 -9.836 -21.547 1 97.31 160 PHE A N 1
ATOM 1282 C CA . PHE A 1 160 ? 7.801 -9.164 -22.688 1 97.31 160 PHE A CA 1
ATOM 1283 C C . PHE A 1 160 ? 8.453 -9.578 -24 1 97.31 160 PHE A C 1
ATOM 1285 O O . PHE A 1 160 ? 9.672 -9.445 -24.156 1 97.31 160 PHE A O 1
ATOM 1292 N N . VAL A 1 161 ? 7.637 -10 -24.797 1 96.19 161 VAL A N 1
ATOM 1293 C CA . VAL A 1 161 ? 8.109 -10.375 -26.125 1 96.19 161 VAL A CA 1
ATOM 1294 C C . VAL A 1 161 ? 7.965 -9.188 -27.078 1 96.19 161 VAL A C 1
ATOM 1296 O O . VAL A 1 161 ? 6.875 -8.625 -27.219 1 96.19 161 VAL A O 1
ATOM 1299 N N . GLN A 1 162 ? 9.102 -8.797 -27.641 1 92.19 162 GLN A N 1
ATOM 1300 C CA . GLN A 1 162 ? 9.125 -7.691 -28.578 1 92.19 162 GLN A CA 1
ATOM 1301 C C . GLN A 1 162 ? 10.156 -7.926 -29.688 1 92.19 162 GLN A C 1
ATOM 1303 O O . GLN A 1 162 ? 11.328 -8.195 -29.391 1 92.19 162 GLN A O 1
ATOM 1308 N N . ASP A 1 163 ? 9.758 -7.816 -30.969 1 92.5 163 ASP A N 1
ATOM 1309 C CA . ASP A 1 163 ? 10.625 -7.859 -32.125 1 92.5 163 ASP A CA 1
ATOM 1310 C C . ASP A 1 163 ? 11.523 -9.102 -32.125 1 92.5 163 ASP A C 1
ATOM 1312 O O . ASP A 1 163 ? 12.742 -8.992 -32.281 1 92.5 163 ASP A O 1
ATOM 1316 N N . GLY A 1 164 ? 10.969 -10.219 -31.75 1 91.75 164 GLY A N 1
ATOM 1317 C CA . GLY A 1 164 ? 11.688 -11.484 -31.797 1 91.75 164 GLY A CA 1
ATOM 1318 C C . GLY A 1 164 ? 12.57 -11.711 -30.578 1 91.75 164 GLY A C 1
ATOM 1319 O O . GLY A 1 164 ? 13.258 -12.727 -30.484 1 91.75 164 GLY A O 1
ATOM 1320 N N . HIS A 1 165 ? 12.562 -10.727 -29.719 1 95.75 165 HIS A N 1
ATOM 1321 C CA . HIS A 1 165 ? 13.312 -10.82 -28.484 1 95.75 165 HIS A CA 1
ATOM 1322 C C . HIS A 1 165 ? 12.383 -10.852 -27.266 1 95.75 165 HIS A C 1
ATOM 1324 O O . HIS A 1 165 ? 11.203 -10.523 -27.391 1 95.75 165 HIS A O 1
ATOM 1330 N N . THR A 1 166 ? 12.961 -11.359 -26.156 1 98 166 THR A N 1
ATOM 1331 C CA . THR A 1 166 ? 12.211 -11.328 -24.906 1 98 166 THR A CA 1
ATOM 1332 C C . THR A 1 166 ? 12.977 -10.547 -23.844 1 98 166 THR A C 1
ATOM 1334 O O . THR A 1 166 ? 14.164 -10.805 -23.609 1 98 166 THR A O 1
ATOM 1337 N N . LEU A 1 167 ? 12.281 -9.594 -23.281 1 98.06 167 LEU A N 1
ATOM 1338 C CA . LEU A 1 167 ? 12.836 -8.836 -22.156 1 98.06 167 LEU A CA 1
ATOM 1339 C C . LEU A 1 167 ? 12.242 -9.297 -20.828 1 98.06 167 LEU A C 1
ATOM 1341 O O . LEU A 1 167 ? 11.039 -9.555 -20.75 1 98.06 167 LEU A O 1
ATOM 1345 N N . PHE A 1 168 ? 13.109 -9.43 -19.797 1 98.12 168 PHE A N 1
ATOM 1346 C CA . PHE A 1 168 ? 12.68 -9.852 -18.469 1 98.12 168 PHE A CA 1
ATOM 1347 C C . PHE A 1 168 ? 12.852 -8.719 -17.469 1 98.12 168 PHE A C 1
ATOM 1349 O O . PHE A 1 168 ? 13.891 -8.062 -17.422 1 98.12 168 PHE A O 1
ATOM 1356 N N . TYR A 1 169 ? 11.805 -8.516 -16.656 1 97.81 169 TYR A N 1
ATOM 1357 C CA . TYR A 1 169 ? 11.828 -7.441 -15.664 1 97.81 169 TYR A CA 1
ATOM 1358 C C . TYR A 1 169 ? 11.5 -7.977 -14.273 1 97.81 169 TYR A C 1
ATOM 1360 O O . TYR A 1 169 ? 10.641 -8.844 -14.125 1 97.81 169 TYR A O 1
ATOM 1368 N N . ASP A 1 170 ? 12.211 -7.422 -13.289 1 97.56 170 ASP A N 1
ATOM 1369 C CA . ASP A 1 170 ? 11.914 -7.652 -11.883 1 97.56 170 ASP A CA 1
ATOM 1370 C C . ASP A 1 170 ? 10.789 -6.738 -11.398 1 97.56 170 ASP A C 1
ATOM 1372 O O . ASP A 1 170 ? 10.977 -5.527 -11.273 1 97.56 170 ASP A O 1
ATOM 1376 N N . ASN A 1 171 ? 9.719 -7.316 -11.016 1 97.44 171 ASN A N 1
ATOM 1377 C CA . ASN A 1 171 ? 8.547 -6.539 -10.617 1 97.44 171 ASN A CA 1
ATOM 1378 C C . ASN A 1 171 ? 8.68 -6.027 -9.18 1 97.44 171 ASN A C 1
ATOM 1380 O O . ASN A 1 171 ? 7.844 -5.254 -8.719 1 97.44 171 ASN A O 1
ATOM 1384 N N . ILE A 1 172 ? 9.758 -6.438 -8.516 1 97.12 172 ILE A N 1
ATOM 1385 C CA . ILE A 1 172 ? 9.977 -5.934 -7.164 1 97.12 172 ILE A CA 1
ATOM 1386 C C . ILE A 1 172 ? 10.492 -4.496 -7.23 1 97.12 172 ILE A C 1
ATOM 1388 O O . ILE A 1 172 ? 10.008 -3.621 -6.508 1 97.12 172 ILE A O 1
ATOM 1392 N N . ASN A 1 173 ? 11.438 -4.195 -8.109 1 95.25 173 ASN A N 1
ATOM 1393 C CA . ASN A 1 173 ? 12.078 -2.887 -8.156 1 95.25 173 ASN A CA 1
ATOM 1394 C C . ASN A 1 173 ? 11.984 -2.27 -9.547 1 95.25 173 ASN A C 1
ATOM 1396 O O . ASN A 1 173 ? 12.586 -1.224 -9.812 1 95.25 173 ASN A O 1
ATOM 1400 N N . ASP A 1 174 ? 11.336 -2.994 -10.5 1 96.12 174 ASP A N 1
ATOM 1401 C CA . ASP A 1 174 ? 11.062 -2.514 -11.852 1 96.12 174 ASP A CA 1
ATOM 1402 C C . ASP A 1 174 ? 12.344 -2.455 -12.68 1 96.12 174 ASP A C 1
ATOM 1404 O O . ASP A 1 174 ? 12.5 -1.572 -13.523 1 96.12 174 ASP A O 1
ATOM 1408 N N . LYS A 1 175 ? 13.273 -3.291 -12.391 1 96.31 175 LYS A N 1
ATOM 1409 C CA . LYS A 1 175 ? 14.547 -3.264 -13.109 1 96.31 175 LYS A CA 1
ATOM 1410 C C . LYS A 1 175 ? 14.625 -4.391 -14.133 1 96.31 175 LYS A C 1
ATOM 1412 O O . LYS A 1 175 ? 14.008 -5.445 -13.953 1 96.31 175 LYS A O 1
ATOM 1417 N N . LYS A 1 176 ? 15.406 -4.164 -15.094 1 96.19 176 LYS A N 1
ATOM 1418 C CA . LYS A 1 176 ? 15.664 -5.188 -16.094 1 96.19 176 LYS A CA 1
ATOM 1419 C C . LYS A 1 176 ? 16.516 -6.316 -15.531 1 96.19 176 LYS A C 1
ATOM 1421 O O . LYS A 1 176 ? 17.547 -6.066 -14.898 1 96.19 176 LYS A O 1
ATOM 1426 N N . LEU A 1 177 ? 16.047 -7.523 -15.812 1 96.19 177 LEU A N 1
ATOM 1427 C CA . LEU A 1 177 ? 16.734 -8.703 -15.312 1 96.19 177 LEU A CA 1
ATOM 1428 C C . LEU A 1 177 ? 17.609 -9.328 -16.406 1 96.19 177 LEU A C 1
ATOM 1430 O O . LEU A 1 177 ? 18.641 -9.93 -16.109 1 96.19 177 LEU A O 1
ATOM 1434 N N . GLY A 1 178 ? 17.062 -9.258 -17.594 1 95.81 178 GLY A N 1
ATOM 1435 C CA . GLY A 1 178 ? 17.781 -9.883 -18.703 1 95.81 178 GLY A CA 1
ATOM 1436 C C . 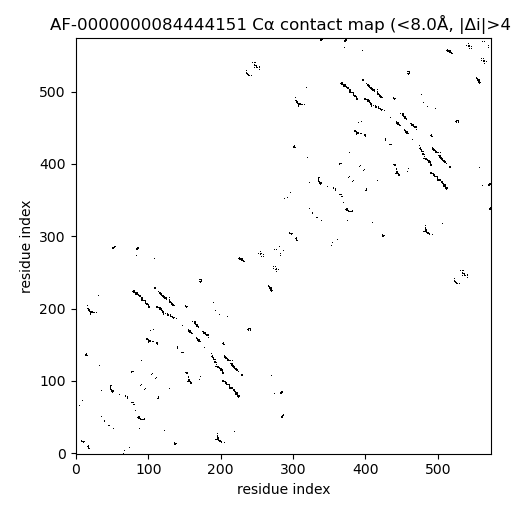GLY A 1 178 ? 17.031 -9.82 -20.016 1 95.81 178 GLY A C 1
ATOM 1437 O O . GLY A 1 178 ? 15.969 -9.211 -20.094 1 95.81 178 GLY A O 1
ATOM 1438 N N . LYS A 1 179 ? 17.75 -10.445 -21.016 1 96.44 179 LYS A N 1
ATOM 1439 C CA . LYS A 1 179 ? 17.219 -10.477 -22.375 1 96.44 179 LYS A CA 1
ATOM 1440 C C . LYS A 1 179 ? 17.594 -11.773 -23.094 1 96.44 179 LYS A C 1
ATOM 1442 O O . LYS A 1 179 ? 18.688 -12.305 -22.891 1 96.44 179 LYS A O 1
ATOM 1447 N N . LEU A 1 180 ? 16.672 -12.258 -23.797 1 96.94 180 LEU A N 1
ATOM 1448 C CA . LEU A 1 180 ? 16.922 -13.375 -24.703 1 96.94 180 LEU A CA 1
ATOM 1449 C C . LEU A 1 180 ? 16.625 -13 -26.141 1 96.94 180 LEU A C 1
ATOM 1451 O O . LEU A 1 180 ? 15.648 -12.305 -26.422 1 96.94 180 LEU A O 1
ATOM 1455 N N . ASP A 1 181 ? 17.469 -13.469 -27.031 1 95.94 181 ASP A N 1
ATOM 1456 C CA . ASP A 1 181 ? 17.25 -13.242 -28.453 1 95.94 181 ASP A CA 1
ATOM 1457 C C . ASP A 1 181 ? 16.328 -14.312 -29.031 1 95.94 181 ASP A C 1
ATOM 1459 O O . ASP A 1 181 ? 16.641 -14.914 -30.062 1 95.94 181 ASP A O 1
ATOM 1463 N N . VAL A 1 182 ? 15.312 -14.586 -28.359 1 96.31 182 VAL A N 1
ATOM 1464 C CA . VAL A 1 182 ? 14.305 -15.539 -28.812 1 96.31 182 VAL A CA 1
ATOM 1465 C C . VAL A 1 182 ? 12.914 -15.047 -28.422 1 96.31 182 VAL A C 1
ATOM 1467 O O . VAL A 1 182 ? 12.773 -14.273 -27.469 1 96.31 182 VAL A O 1
ATOM 1470 N N . ASN A 1 183 ? 12 -15.469 -29.203 1 96.62 183 ASN A N 1
ATOM 1471 C CA . ASN A 1 183 ? 10.586 -15.328 -28.844 1 96.62 183 ASN A CA 1
ATOM 1472 C C . ASN A 1 183 ? 10.141 -16.422 -27.875 1 96.62 183 ASN A C 1
ATOM 1474 O O . ASN A 1 183 ? 10.125 -17.609 -28.234 1 96.62 183 ASN A O 1
ATOM 1478 N N . LEU A 1 184 ? 9.773 -16.016 -26.719 1 95.94 184 LEU A N 1
ATOM 1479 C CA . LEU A 1 184 ? 9.398 -16.969 -25.688 1 95.94 184 LEU A CA 1
ATOM 1480 C C . LEU A 1 184 ? 8.258 -17.859 -26.172 1 95.94 184 LEU A C 1
ATOM 1482 O O . LEU A 1 184 ? 8.164 -19.031 -25.766 1 95.94 184 LEU A O 1
ATOM 1486 N N . ASP A 1 185 ? 7.465 -17.359 -27 1 95.75 185 ASP A N 1
ATOM 1487 C CA . ASP A 1 185 ? 6.336 -18.125 -27.516 1 95.75 185 ASP A CA 1
ATOM 1488 C C . ASP A 1 185 ? 6.812 -19.344 -28.312 1 95.75 185 ASP A C 1
ATOM 1490 O O . ASP A 1 185 ? 6.125 -20.375 -28.344 1 95.75 185 ASP A O 1
ATOM 1494 N N . ASP A 1 186 ? 7.953 -19.203 -28.812 1 95.69 186 ASP A N 1
ATOM 1495 C CA . ASP A 1 186 ? 8.5 -20.297 -29.609 1 95.69 186 ASP A CA 1
ATOM 1496 C C . ASP A 1 186 ? 9.023 -21.422 -28.719 1 95.69 186 ASP A C 1
ATOM 1498 O O . ASP A 1 186 ? 9.234 -22.547 -29.188 1 95.69 186 ASP A O 1
ATOM 1502 N N . LEU A 1 187 ? 9.234 -21.109 -27.5 1 96.12 187 LEU A N 1
ATOM 1503 C CA . LEU A 1 187 ? 9.812 -22.078 -26.578 1 96.12 187 LEU A CA 1
ATOM 1504 C C . LEU A 1 187 ? 8.727 -22.734 -25.734 1 96.12 187 LEU A C 1
ATOM 1506 O O . LEU A 1 187 ? 8.977 -23.734 -25.062 1 96.12 187 LEU A O 1
ATOM 1510 N N . ALA A 1 188 ? 7.586 -22.25 -25.844 1 97.56 188 ALA A N 1
ATOM 1511 C CA . ALA A 1 188 ? 6.52 -22.594 -24.906 1 97.56 188 ALA A CA 1
ATOM 1512 C C . ALA A 1 188 ? 5.887 -23.938 -25.25 1 97.56 188 ALA A C 1
ATOM 1514 O O . ALA A 1 188 ? 5.852 -24.328 -26.422 1 97.56 188 ALA A O 1
ATOM 1515 N N . ILE A 1 189 ? 5.461 -24.562 -24.234 1 97.31 189 ILE A N 1
ATOM 1516 C CA . ILE A 1 189 ? 4.578 -25.703 -24.422 1 97.31 189 ILE A CA 1
ATOM 1517 C C . ILE A 1 189 ? 3.207 -25.391 -23.812 1 97.31 189 ILE A C 1
ATOM 1519 O O . ILE A 1 189 ? 3.102 -24.656 -22.844 1 97.31 189 ILE A O 1
ATOM 1523 N N . THR A 1 190 ? 2.207 -25.969 -24.453 1 97.75 190 THR A N 1
ATOM 1524 C CA . THR A 1 190 ? 0.833 -25.844 -23.984 1 97.75 190 THR A CA 1
ATOM 1525 C C . THR A 1 190 ? 0.23 -27.219 -23.703 1 97.75 190 THR A C 1
ATOM 1527 O O . THR A 1 190 ? -0.307 -27.859 -24.609 1 97.75 190 THR A O 1
ATOM 1530 N N . PRO A 1 191 ? 0.326 -27.594 -22.469 1 94.88 191 PRO A N 1
ATOM 1531 C CA . PRO A 1 191 ? -0.292 -28.891 -22.172 1 94.88 191 PRO A CA 1
ATOM 1532 C C . PRO A 1 191 ? -1.793 -28.906 -22.453 1 94.88 191 PRO A C 1
ATOM 1534 O O . PRO A 1 191 ? -2.5 -27.953 -22.094 1 94.88 191 PRO A O 1
ATOM 1537 N N . ALA A 1 192 ? -2.219 -29.891 -23.094 1 90.25 192 ALA A N 1
ATOM 1538 C CA . ALA A 1 192 ? -3.648 -30.078 -23.328 1 90.25 192 ALA A CA 1
ATOM 1539 C C . ALA A 1 192 ? -4.344 -30.641 -22.094 1 90.25 192 ALA A C 1
ATOM 1541 O O . ALA A 1 192 ? -4.023 -31.75 -21.656 1 90.25 192 ALA A O 1
ATOM 1542 N N . LEU A 1 193 ? -5.266 -29.906 -21.625 1 96.06 193 LEU A N 1
ATOM 1543 C CA . LEU A 1 193 ? -5.938 -30.312 -20.391 1 96.06 193 LEU A CA 1
ATOM 1544 C C . LEU A 1 193 ? -7.445 -30.391 -20.594 1 96.06 193 LEU A C 1
ATOM 1546 O O . LEU A 1 193 ? -8.039 -29.5 -21.203 1 96.06 193 LEU A O 1
ATOM 1550 N N . ASN A 1 194 ? -7.984 -31.516 -20.156 1 95.88 194 ASN A N 1
ATOM 1551 C CA . ASN A 1 194 ? -9.43 -31.594 -19.984 1 95.88 194 ASN A CA 1
ATOM 1552 C C . ASN A 1 194 ? -9.859 -31.172 -18.578 1 95.88 194 ASN A C 1
ATOM 1554 O O . ASN A 1 194 ? -9.023 -31.047 -17.688 1 95.88 194 ASN A O 1
ATOM 1558 N N . ALA A 1 195 ? -11.188 -30.938 -18.5 1 97.44 195 ALA A N 1
ATOM 1559 C CA . ALA A 1 195 ? -11.695 -30.672 -17.156 1 97.44 195 ALA A CA 1
ATOM 1560 C C . ALA A 1 195 ? -11.328 -31.797 -16.203 1 97.44 195 ALA A C 1
ATOM 1562 O O . ALA A 1 195 ? -11.477 -32.969 -16.531 1 97.44 195 ALA A O 1
ATOM 1563 N N . GLY A 1 196 ? -10.719 -31.391 -15.078 1 97.5 196 GLY A N 1
ATOM 1564 C CA . GLY A 1 196 ? -10.367 -32.375 -14.062 1 97.5 196 GLY A CA 1
ATOM 1565 C C . GLY A 1 196 ? -8.914 -32.812 -14.117 1 97.5 196 GLY A C 1
ATOM 1566 O O . GLY A 1 196 ? -8.406 -33.406 -13.18 1 97.5 196 GLY A O 1
ATOM 1567 N N . ASP A 1 197 ? -8.258 -32.531 -15.242 1 96.94 197 ASP A N 1
ATOM 1568 C CA . ASP A 1 197 ? -6.816 -32.781 -15.312 1 96.94 197 ASP A CA 1
ATOM 1569 C C . ASP A 1 197 ? -6.047 -31.781 -14.453 1 96.94 197 ASP A C 1
ATOM 1571 O O . ASP A 1 197 ? -6.496 -30.656 -14.258 1 96.94 197 ASP A O 1
ATOM 1575 N N . LEU A 1 198 ? -4.93 -32.25 -13.953 1 97.56 198 LEU A N 1
ATOM 1576 C CA . LEU A 1 198 ? -4.07 -31.391 -13.156 1 97.56 198 LEU A CA 1
ATOM 1577 C C . LEU A 1 198 ? -2.797 -31.031 -13.914 1 97.56 198 LEU A C 1
ATOM 1579 O O . LEU A 1 198 ? -2.096 -31.922 -14.406 1 97.56 198 LEU A O 1
ATOM 1583 N N . LEU A 1 199 ? -2.588 -29.781 -14.07 1 97.94 199 LEU A N 1
ATOM 1584 C CA . LEU A 1 199 ? -1.253 -29.266 -14.352 1 97.94 199 LEU A CA 1
ATOM 1585 C C . LEU A 1 199 ? -0.587 -28.766 -13.07 1 97.94 199 LEU A C 1
ATOM 1587 O O . LEU A 1 199 ? -0.977 -27.734 -12.531 1 97.94 199 LEU A O 1
ATOM 1591 N N . MET A 1 200 ? 0.356 -29.5 -12.555 1 98 200 MET A N 1
ATOM 1592 C CA . MET A 1 200 ? 1.114 -29.078 -11.383 1 98 200 MET A CA 1
ATOM 1593 C C . MET A 1 200 ? 2.432 -28.422 -11.797 1 98 200 MET A C 1
ATOM 1595 O O . MET A 1 200 ? 3.23 -29.031 -12.508 1 98 200 MET A O 1
ATOM 1599 N N . MET A 1 201 ? 2.637 -27.203 -11.297 1 98.31 201 MET A N 1
ATOM 1600 C CA . MET A 1 201 ? 3.814 -26.422 -11.648 1 98.31 201 MET A CA 1
ATOM 1601 C C . MET A 1 201 ? 4.574 -25.984 -10.398 1 98.31 201 MET A C 1
ATOM 1603 O O . MET A 1 201 ? 3.965 -25.703 -9.359 1 98.31 201 MET A O 1
ATOM 1607 N N . ARG A 1 202 ? 5.867 -25.953 -10.523 1 98.31 202 ARG A N 1
ATOM 1608 C CA . ARG A 1 202 ? 6.613 -25.234 -9.492 1 98.31 202 ARG A CA 1
ATOM 1609 C C . ARG A 1 202 ? 6.348 -23.734 -9.547 1 98.31 202 ARG A C 1
ATOM 1611 O O . ARG A 1 202 ? 6.027 -23.203 -10.609 1 98.31 202 ARG A O 1
ATOM 1618 N N . GLY A 1 203 ? 6.5 -23.125 -8.469 1 98.31 203 GLY A N 1
ATOM 1619 C CA . GLY A 1 203 ? 6.047 -21.75 -8.312 1 98.31 203 GLY A CA 1
ATOM 1620 C C . GLY A 1 203 ? 6.848 -20.766 -9.141 1 98.31 203 GLY A C 1
ATOM 1621 O O . GLY A 1 203 ? 6.355 -19.688 -9.477 1 98.31 203 GLY A O 1
ATOM 1622 N N . ASP A 1 204 ? 8.109 -21.125 -9.469 1 98.44 204 ASP A N 1
ATOM 1623 C CA . ASP A 1 204 ? 8.984 -20.156 -10.125 1 98.44 204 ASP A CA 1
ATOM 1624 C C . ASP A 1 204 ? 9.023 -20.391 -11.633 1 98.44 204 ASP A C 1
ATOM 1626 O O . ASP A 1 204 ? 9.898 -19.875 -12.328 1 98.44 204 ASP A O 1
ATOM 1630 N N . ILE A 1 205 ? 8.117 -21.188 -12.172 1 98.38 205 ILE A N 1
ATOM 1631 C CA . ILE A 1 205 ? 8.086 -21.453 -13.609 1 98.38 205 ILE A CA 1
ATOM 1632 C C . ILE A 1 205 ? 7.43 -20.281 -14.328 1 98.38 205 ILE A C 1
ATOM 1634 O O . ILE A 1 205 ? 6.473 -19.688 -13.828 1 98.38 205 ILE A O 1
ATOM 1638 N N . LEU A 1 206 ? 7.922 -19.938 -15.508 1 98.5 206 LEU A N 1
ATOM 1639 C CA . LEU A 1 206 ? 7.305 -18.922 -16.344 1 98.5 206 LEU A CA 1
ATOM 1640 C C . LEU A 1 206 ? 6.062 -19.469 -17.047 1 98.5 206 LEU A C 1
ATOM 1642 O O . LEU A 1 206 ? 6.105 -20.562 -17.625 1 98.5 206 LEU A O 1
ATOM 1646 N N . HIS A 1 207 ? 5.027 -18.703 -16.953 1 98.44 207 HIS A N 1
ATOM 1647 C CA . HIS A 1 207 ? 3.781 -19.125 -17.578 1 98.44 207 HIS A CA 1
ATOM 1648 C C . HIS A 1 207 ? 2.932 -17.938 -18 1 98.44 207 HIS A C 1
ATOM 1650 O O . HIS A 1 207 ? 3.211 -16.797 -17.594 1 98.44 207 HIS A O 1
ATOM 1656 N N . CYS A 1 208 ? 1.974 -18.172 -18.875 1 98 208 CYS A N 1
ATOM 1657 C CA . CYS A 1 208 ? 0.996 -17.172 -19.297 1 98 208 CYS A CA 1
ATOM 1658 C C . CYS A 1 208 ? -0.292 -17.828 -19.766 1 98 208 CYS A C 1
ATOM 1660 O O . CYS A 1 208 ? -0.353 -19.062 -19.891 1 98 208 CYS A O 1
ATOM 1662 N N . THR A 1 209 ? -1.286 -17.031 -19.859 1 96.75 209 THR A N 1
ATOM 1663 C CA . THR A 1 209 ? -2.537 -17.516 -20.422 1 96.75 209 THR A CA 1
ATOM 1664 C C . THR A 1 209 ? -2.406 -17.703 -21.938 1 96.75 209 THR A C 1
ATOM 1666 O O . THR A 1 209 ? -1.859 -16.828 -22.625 1 96.75 209 THR A O 1
ATOM 1669 N N . GLN A 1 210 ? -2.861 -18.797 -22.406 1 96.75 210 GLN A N 1
ATOM 1670 C CA . GLN A 1 210 ? -2.793 -19.062 -23.844 1 96.75 210 GLN A CA 1
ATOM 1671 C C . GLN A 1 210 ? -3.619 -18.062 -24.641 1 96.75 210 GLN A C 1
ATOM 1673 O O . GLN A 1 210 ? -3.121 -17.453 -25.578 1 96.75 210 GLN A O 1
ATOM 1678 N N . ASP A 1 211 ? -4.805 -17.984 -24.328 1 95.19 211 ASP A N 1
ATOM 1679 C CA . ASP A 1 211 ? -5.797 -17.078 -24.906 1 95.19 211 ASP A CA 1
ATOM 1680 C C . ASP A 1 211 ? -7.008 -16.938 -23.984 1 95.19 211 ASP A C 1
ATOM 1682 O O . ASP A 1 211 ? -7.07 -17.578 -22.938 1 95.19 211 ASP A O 1
ATOM 1686 N N . ASN A 1 212 ? -7.801 -16.078 -24.25 1 94.75 212 ASN A N 1
ATOM 1687 C CA . ASN A 1 212 ? -9.016 -15.93 -23.469 1 94.75 212 ASN A CA 1
ATOM 1688 C C . ASN A 1 212 ? -10.266 -15.953 -24.359 1 94.75 212 ASN A C 1
ATOM 1690 O O . ASN A 1 212 ? -11.195 -15.172 -24.141 1 94.75 212 ASN A O 1
ATOM 1694 N N . ASP A 1 213 ? -10.266 -16.844 -25.188 1 92.75 213 ASP A N 1
ATOM 1695 C CA . ASP A 1 213 ? -11.258 -16.875 -26.25 1 92.75 213 ASP A CA 1
ATOM 1696 C C . ASP A 1 213 ? -12.516 -17.625 -25.828 1 92.75 213 ASP A C 1
ATOM 1698 O O . ASP A 1 213 ? -13.531 -17.594 -26.516 1 92.75 213 ASP A O 1
ATOM 1702 N N . THR A 1 214 ? -12.359 -18.359 -24.766 1 93.94 214 THR A N 1
ATOM 1703 C CA . THR A 1 214 ? -13.492 -19.156 -24.297 1 93.94 214 THR A CA 1
ATOM 1704 C C . THR A 1 214 ? -13.828 -18.812 -22.844 1 93.94 214 THR A C 1
ATOM 1706 O O . THR A 1 214 ? -13.078 -18.094 -22.172 1 93.94 214 THR A O 1
ATOM 1709 N N . GLN A 1 215 ? -14.961 -19.359 -22.406 1 92.81 215 GLN A N 1
ATOM 1710 C CA . GLN A 1 215 ? -15.391 -19.156 -21.016 1 92.81 215 GLN A CA 1
ATOM 1711 C C . GLN A 1 215 ? -14.844 -20.25 -20.109 1 92.81 215 GLN A C 1
ATOM 1713 O O . GLN A 1 215 ? -15.609 -20.953 -19.453 1 92.81 215 GLN A O 1
ATOM 1718 N N . ARG A 1 216 ? -13.609 -20.266 -20.031 1 95.06 216 ARG A N 1
ATOM 1719 C CA . ARG A 1 216 ? -12.93 -21.25 -19.203 1 95.06 216 ARG A CA 1
ATOM 1720 C C . ARG A 1 216 ? -12.852 -20.781 -17.75 1 95.06 216 ARG A C 1
ATOM 1722 O O . ARG A 1 216 ? -12.57 -19.609 -17.484 1 95.06 216 ARG A O 1
ATOM 1729 N N . VAL A 1 217 ? -13.133 -21.734 -16.812 1 96.69 217 VAL A N 1
ATOM 1730 C CA . VAL A 1 217 ? -12.867 -21.547 -15.391 1 96.69 217 VAL A CA 1
ATOM 1731 C C . VAL A 1 217 ? -11.852 -22.578 -14.914 1 96.69 217 VAL A C 1
ATOM 1733 O O . VAL A 1 217 ? -12 -23.766 -15.18 1 96.69 217 VAL A O 1
ATOM 1736 N N . ALA A 1 218 ? -10.844 -22.047 -14.234 1 97.62 218 ALA A N 1
ATOM 1737 C CA . ALA A 1 218 ? -9.828 -22.938 -13.688 1 97.62 218 ALA A CA 1
ATOM 1738 C C . ALA A 1 218 ? -9.703 -22.766 -12.172 1 97.62 218 ALA A C 1
ATOM 1740 O O . ALA A 1 218 ? -9.781 -21.641 -11.664 1 97.62 218 ALA A O 1
ATOM 1741 N N . LEU A 1 219 ? -9.594 -23.891 -11.555 1 98.19 219 LEU A N 1
ATOM 1742 C CA . LEU A 1 219 ? -9.234 -23.922 -10.141 1 98.19 219 LEU A CA 1
ATOM 1743 C C . LEU A 1 219 ? -7.727 -23.859 -9.953 1 98.19 219 LEU A C 1
ATOM 1745 O O . LEU A 1 219 ? -6.98 -24.578 -10.617 1 98.19 219 LEU A O 1
ATOM 1749 N N . SER A 1 220 ? -7.309 -22.938 -9.102 1 97.94 220 SER A N 1
ATOM 1750 C CA . SER A 1 220 ? -5.906 -22.828 -8.711 1 97.94 220 SER A CA 1
ATOM 1751 C C . SER A 1 220 ? -5.715 -23.109 -7.227 1 97.94 220 SER A C 1
ATOM 1753 O O . SER A 1 220 ? -6.281 -22.406 -6.379 1 97.94 220 SER A O 1
ATOM 1755 N N . ILE A 1 221 ? -4.953 -24.141 -6.926 1 98.44 221 ILE A N 1
ATOM 1756 C CA . ILE A 1 221 ? -4.602 -24.5 -5.555 1 98.44 221 ILE A CA 1
ATOM 1757 C C . ILE A 1 221 ? -3.117 -24.25 -5.316 1 98.44 221 ILE A C 1
ATOM 1759 O O . ILE A 1 221 ? -2.277 -24.594 -6.148 1 98.44 221 ILE A O 1
ATOM 1763 N N . ARG A 1 222 ? -2.834 -23.625 -4.211 1 98.31 222 ARG A N 1
ATOM 1764 C CA . ARG A 1 222 ? -1.446 -23.297 -3.896 1 98.31 222 ARG A CA 1
ATOM 1765 C C . ARG A 1 222 ? -0.979 -24.047 -2.65 1 98.31 222 ARG A C 1
ATOM 1767 O O . ARG A 1 222 ? -1.661 -24.031 -1.624 1 98.31 222 ARG A O 1
ATOM 1774 N N . LEU A 1 223 ? 0.207 -24.703 -2.791 1 98.44 223 LEU A N 1
ATOM 1775 C CA . LEU A 1 223 ? 0.841 -25.453 -1.704 1 98.44 223 LEU A CA 1
ATOM 1776 C C . LEU A 1 223 ? 2.258 -24.938 -1.456 1 98.44 223 LEU A C 1
ATOM 1778 O O . LEU A 1 223 ? 2.953 -24.547 -2.395 1 98.44 223 LEU A O 1
ATOM 1782 N N . MET A 1 224 ? 2.652 -25.047 -0.218 1 97.62 224 MET A N 1
ATOM 1783 C CA . MET A 1 224 ? 4.004 -24.547 0.025 1 97.62 224 MET A CA 1
ATOM 1784 C C . MET A 1 224 ? 4.582 -25.156 1.303 1 97.62 224 MET A C 1
ATOM 1786 O O . MET A 1 224 ? 3.914 -25.938 1.986 1 97.62 224 MET A O 1
ATOM 1790 N N . HIS A 1 225 ? 5.82 -24.812 1.511 1 98.31 225 HIS A N 1
ATOM 1791 C CA . HIS A 1 225 ? 6.535 -25.203 2.723 1 98.31 225 HIS A CA 1
ATOM 1792 C C . HIS A 1 225 ? 6.293 -24.203 3.848 1 98.31 225 HIS A C 1
ATOM 1794 O O . HIS A 1 225 ? 6.637 -23.031 3.725 1 98.31 225 HIS A O 1
ATOM 1800 N N . SER A 1 226 ? 5.82 -24.703 4.969 1 98 226 SER A N 1
ATOM 1801 C CA . SER A 1 226 ? 5.355 -23.812 6.027 1 98 226 SER A CA 1
ATOM 1802 C C . SER A 1 226 ? 6.527 -23.188 6.77 1 98 226 SER A C 1
ATOM 1804 O O . SER A 1 226 ? 6.379 -22.125 7.383 1 98 226 SER A O 1
ATOM 1806 N N . GLN A 1 227 ? 7.695 -23.797 6.695 1 98 227 GLN A N 1
ATOM 1807 C CA . GLN A 1 227 ? 8.805 -23.344 7.527 1 98 227 GLN A CA 1
ATOM 1808 C C . GLN A 1 227 ? 9.688 -22.359 6.773 1 98 227 GLN A C 1
ATOM 1810 O O . GLN A 1 227 ? 10.664 -21.844 7.324 1 98 227 GLN A O 1
ATOM 1815 N N . ASP A 1 228 ? 9.359 -22.094 5.535 1 97.75 228 ASP A N 1
ATOM 1816 C CA . ASP A 1 228 ? 10.062 -21.016 4.859 1 97.75 228 ASP A CA 1
ATOM 1817 C C . ASP A 1 228 ? 9.797 -19.672 5.543 1 97.75 228 ASP A C 1
ATOM 1819 O O . ASP A 1 228 ? 8.852 -19.547 6.324 1 97.75 228 ASP A O 1
ATOM 1823 N N . HIS A 1 229 ? 10.688 -18.703 5.195 1 97.88 229 HIS A N 1
ATOM 1824 C CA . HIS A 1 229 ? 10.617 -17.484 5.988 1 97.88 229 HIS A CA 1
ATOM 1825 C C . HIS A 1 229 ? 10.234 -16.281 5.129 1 97.88 229 HIS A C 1
ATOM 1827 O O . HIS A 1 229 ? 10.609 -16.219 3.957 1 97.88 229 HIS A O 1
ATOM 1833 N N . VAL A 1 230 ? 9.508 -15.414 5.723 1 98.5 230 VAL A N 1
ATOM 1834 C CA . VAL A 1 230 ? 9.188 -14.094 5.199 1 98.5 230 VAL A CA 1
ATOM 1835 C C . VAL A 1 230 ? 9.984 -13.031 5.965 1 98.5 230 VAL A C 1
ATOM 1837 O O . VAL A 1 230 ? 9.969 -13.008 7.195 1 98.5 230 VAL A O 1
ATOM 1840 N N . VAL A 1 231 ? 10.648 -12.195 5.199 1 98.62 231 VAL A N 1
ATOM 1841 C CA . VAL A 1 231 ? 11.523 -11.188 5.789 1 98.62 231 VAL A CA 1
ATOM 1842 C C . VAL A 1 231 ? 10.852 -9.82 5.734 1 98.62 231 VAL A C 1
ATOM 1844 O O . VAL A 1 231 ? 10.43 -9.375 4.664 1 98.62 231 VAL A O 1
ATOM 1847 N N . LYS A 1 232 ? 10.797 -9.148 6.832 1 98.06 232 LYS A N 1
ATOM 1848 C CA . LYS A 1 232 ? 10.102 -7.871 6.996 1 98.06 232 LYS A CA 1
ATOM 1849 C C . LYS A 1 232 ? 10.648 -6.824 6.031 1 98.06 232 LYS A C 1
ATOM 1851 O O . LYS A 1 232 ? 9.875 -6.137 5.355 1 98.06 232 LYS A O 1
ATOM 1856 N N . GLN A 1 233 ? 11.898 -6.695 5.902 1 96.75 233 GLN A N 1
ATOM 1857 C CA . GLN A 1 233 ? 12.555 -5.688 5.078 1 96.75 233 GLN A CA 1
ATOM 1858 C C . GLN A 1 233 ? 12.141 -5.816 3.613 1 96.75 233 GLN A C 1
ATOM 1860 O O . GLN A 1 233 ? 11.992 -4.812 2.912 1 96.75 233 GLN A O 1
ATOM 1865 N N . HIS A 1 234 ? 11.906 -6.988 3.211 1 97.38 234 HIS A N 1
ATOM 1866 C CA . HIS A 1 234 ? 11.602 -7.219 1.803 1 97.38 234 HIS A CA 1
ATOM 1867 C C . HIS A 1 234 ? 10.18 -6.793 1.466 1 97.38 234 HIS A C 1
ATOM 1869 O O . HIS A 1 234 ? 9.82 -6.668 0.291 1 97.38 234 HIS A O 1
ATOM 1875 N N . ILE A 1 235 ? 9.391 -6.547 2.473 1 97.56 235 ILE A N 1
ATOM 1876 C CA . ILE A 1 235 ? 8.016 -6.133 2.232 1 97.56 235 ILE A CA 1
ATOM 1877 C C . ILE A 1 235 ? 7.992 -4.699 1.71 1 97.56 235 ILE A C 1
ATOM 1879 O O . ILE A 1 235 ? 7.316 -4.402 0.721 1 97.56 235 ILE A O 1
ATOM 1883 N N . HIS A 1 236 ? 8.781 -3.854 2.305 1 95.5 236 HIS A N 1
ATOM 1884 C CA . HIS A 1 236 ? 8.672 -2.447 1.935 1 95.5 236 HIS A CA 1
ATOM 1885 C C . HIS A 1 236 ? 9.734 -2.068 0.906 1 95.5 236 HIS A C 1
ATOM 1887 O O . HIS A 1 236 ? 9.734 -0.945 0.396 1 95.5 236 HIS A O 1
ATOM 1893 N N . GLU A 1 237 ? 10.602 -2.963 0.563 1 95.31 237 GLU A N 1
ATOM 1894 C CA . GLU A 1 237 ? 11.445 -2.777 -0.618 1 95.31 237 GLU A CA 1
ATOM 1895 C C . GLU A 1 237 ? 10.641 -2.998 -1.9 1 95.31 237 GLU A C 1
ATOM 1897 O O . GLU A 1 237 ? 10.312 -4.137 -2.244 1 95.31 237 GLU A O 1
ATOM 1902 N N . CYS A 1 238 ? 10.328 -1.851 -2.504 1 95.62 238 CYS A N 1
ATOM 1903 C CA . CYS A 1 238 ? 9.438 -2.033 -3.646 1 95.62 238 CYS A CA 1
ATOM 1904 C C . CYS A 1 238 ? 9.617 -0.908 -4.66 1 95.62 238 CYS A C 1
ATOM 1906 O O . CYS A 1 238 ? 10.086 0.178 -4.312 1 95.62 238 CYS A O 1
ATOM 1908 N N . GLY A 1 239 ? 9.367 -1.284 -5.855 1 96.81 239 GLY A N 1
ATOM 1909 C CA . GLY A 1 239 ? 9.195 -0.303 -6.914 1 96.81 239 GLY A CA 1
ATOM 1910 C C . GLY A 1 239 ? 7.746 0.058 -7.168 1 96.81 239 GLY A C 1
ATOM 1911 O O . GLY A 1 239 ? 6.902 -0.077 -6.281 1 96.81 239 GLY A O 1
ATOM 1912 N N . TRP A 1 240 ? 7.531 0.595 -8.312 1 97.56 240 TRP A N 1
ATOM 1913 C CA . TRP A 1 240 ? 6.227 1.119 -8.695 1 97.56 240 TRP A CA 1
ATOM 1914 C C . TRP A 1 240 ? 5.199 -0.002 -8.805 1 97.56 240 TRP A C 1
ATOM 1916 O O . TRP A 1 240 ? 4.105 0.092 -8.242 1 97.56 240 TRP A O 1
ATOM 1926 N N . TYR A 1 241 ? 5.566 -1.09 -9.43 1 97.56 241 TYR A N 1
ATOM 1927 C CA . TYR A 1 241 ? 4.648 -2.197 -9.672 1 97.56 241 TYR A CA 1
ATOM 1928 C C . TYR A 1 241 ? 4.25 -2.871 -8.367 1 97.56 241 TYR A C 1
ATOM 1930 O O . TYR A 1 241 ? 3.064 -3.107 -8.117 1 97.56 241 TYR A O 1
ATOM 1938 N N . LYS A 1 242 ? 5.219 -3.189 -7.582 1 98.25 242 LYS A N 1
ATOM 1939 C CA . LYS A 1 242 ? 4.945 -3.875 -6.32 1 98.25 242 LYS A CA 1
ATOM 1940 C C . LYS A 1 242 ? 4.098 -3.006 -5.395 1 98.25 242 LYS A C 1
ATOM 1942 O O . LYS A 1 242 ? 3.146 -3.488 -4.781 1 98.25 242 LYS A O 1
ATOM 1947 N N . LEU A 1 243 ? 4.406 -1.756 -5.344 1 98.56 243 LEU A N 1
ATOM 1948 C CA . LEU A 1 243 ? 3.609 -0.862 -4.512 1 98.56 243 LEU A CA 1
ATOM 1949 C C . LEU A 1 243 ? 2.156 -0.842 -4.973 1 98.56 243 LEU A C 1
ATOM 1951 O O . LEU A 1 243 ? 1.239 -0.938 -4.156 1 98.56 243 LEU A O 1
ATOM 1955 N N . ARG A 1 244 ? 2.002 -0.707 -6.223 1 98.06 244 ARG A N 1
ATOM 1956 C CA . ARG A 1 244 ? 0.648 -0.679 -6.77 1 98.06 244 ARG A CA 1
ATOM 1957 C C . ARG A 1 244 ? -0.119 -1.943 -6.398 1 98.06 244 ARG A C 1
ATOM 1959 O O . ARG A 1 244 ? -1.283 -1.873 -6 1 98.06 244 ARG A O 1
ATOM 1966 N N . MET A 1 245 ? 0.552 -3.004 -6.539 1 97.69 245 MET A N 1
ATOM 1967 C CA . MET A 1 245 ? -0.09 -4.277 -6.223 1 97.69 245 MET A CA 1
ATOM 1968 C C . MET A 1 245 ? -0.445 -4.352 -4.742 1 97.69 245 MET A C 1
ATOM 1970 O O . MET A 1 245 ? -1.526 -4.82 -4.383 1 97.69 245 MET A O 1
ATOM 1974 N N . MET A 1 246 ? 0.473 -3.891 -3.922 1 98.25 246 MET A N 1
ATOM 1975 C CA . MET A 1 246 ? 0.203 -3.91 -2.488 1 98.25 246 MET A CA 1
ATOM 1976 C C . MET A 1 246 ? -0.965 -2.994 -2.141 1 98.25 246 MET A C 1
ATOM 1978 O O . MET A 1 246 ? -1.827 -3.357 -1.339 1 98.25 246 MET A O 1
ATOM 1982 N N . LEU A 1 247 ? -1.003 -1.858 -2.803 1 98.5 247 LEU A N 1
ATOM 1983 C CA . LEU A 1 247 ? -2.082 -0.913 -2.541 1 98.5 247 LEU A CA 1
ATOM 1984 C C . LEU A 1 247 ? -3.426 -1.488 -2.973 1 98.5 247 LEU A C 1
ATOM 1986 O O . LEU A 1 247 ? -4.438 -1.296 -2.293 1 98.5 247 LEU A O 1
ATOM 1990 N N . LYS A 1 248 ? -3.475 -2.205 -4.047 1 96.75 248 LYS A N 1
ATOM 1991 C CA . LYS A 1 248 ? -4.703 -2.832 -4.531 1 96.75 248 LYS A CA 1
ATOM 1992 C C . LYS A 1 248 ? -5.156 -3.947 -3.594 1 96.75 248 LYS A C 1
ATOM 1994 O O . LYS A 1 248 ? -6.312 -4.375 -3.643 1 96.75 248 LYS A O 1
ATOM 1999 N N . ASN A 1 249 ? -4.238 -4.449 -2.873 1 96.62 249 ASN A N 1
ATOM 2000 C CA . ASN A 1 249 ? -4.496 -5.516 -1.914 1 96.62 249 ASN A CA 1
ATOM 2001 C C . ASN A 1 249 ? -4.176 -5.078 -0.488 1 96.62 249 ASN A C 1
ATOM 2003 O O . ASN A 1 249 ? -3.559 -5.824 0.273 1 96.62 249 ASN A O 1
ATOM 2007 N N . SER A 1 250 ? -4.555 -3.906 -0.157 1 98 250 SER A N 1
ATOM 2008 C CA . SER A 1 250 ? -4.098 -3.232 1.055 1 98 250 SER A CA 1
ATOM 2009 C C . SER A 1 250 ? -4.48 -4.023 2.303 1 98 250 SER A C 1
ATOM 2011 O O . SER A 1 250 ? -3.695 -4.117 3.248 1 98 250 SER A O 1
ATOM 2013 N N . SER A 1 251 ? -5.699 -4.617 2.371 1 97.12 251 SER A N 1
ATOM 2014 C CA . SER A 1 251 ? -6.133 -5.375 3.543 1 97.12 251 SER A CA 1
ATOM 2015 C C . SER A 1 251 ? -5.184 -6.531 3.836 1 97.12 251 SER A C 1
ATOM 2017 O O . SER A 1 251 ? -4.84 -6.777 4.992 1 97.12 251 SER A O 1
ATOM 2019 N N . LEU A 1 252 ? -4.805 -7.152 2.826 1 97.62 252 LEU A N 1
ATOM 2020 C CA . LEU A 1 252 ? -3.922 -8.305 2.953 1 97.62 252 LEU A CA 1
ATOM 2021 C C . LEU A 1 252 ? -2.557 -7.895 3.494 1 97.62 252 LEU A C 1
ATOM 2023 O O . LEU A 1 252 ? -2.053 -8.492 4.445 1 97.62 252 LEU A O 1
ATOM 2027 N N . PHE A 1 253 ? -2.006 -6.879 2.969 1 98.56 253 PHE A N 1
ATOM 2028 C CA . PHE A 1 253 ? -0.655 -6.484 3.35 1 98.56 253 PHE A CA 1
ATOM 2029 C C . PHE A 1 253 ? -0.66 -5.762 4.691 1 98.56 253 PHE A C 1
ATOM 2031 O O . PHE A 1 253 ? 0.302 -5.855 5.457 1 98.56 253 PHE A O 1
ATOM 2038 N N . LEU A 1 254 ? -1.715 -5.055 5 1 98.62 254 LEU A N 1
ATOM 2039 C CA . LEU A 1 254 ? -1.85 -4.504 6.344 1 98.62 254 LEU A CA 1
ATOM 2040 C C . LEU A 1 254 ? -1.898 -5.621 7.383 1 98.62 254 LEU A C 1
ATOM 2042 O O . LEU A 1 254 ? -1.313 -5.496 8.461 1 98.62 254 LEU A O 1
ATOM 2046 N N . ALA A 1 255 ? -2.592 -6.668 7.059 1 98.62 255 ALA A N 1
ATOM 2047 C CA . ALA A 1 255 ? -2.639 -7.812 7.965 1 98.62 255 ALA A CA 1
ATOM 2048 C C . ALA A 1 255 ? -1.253 -8.43 8.141 1 98.62 255 ALA A C 1
ATOM 2050 O O . ALA A 1 255 ? -0.874 -8.805 9.258 1 98.62 255 ALA A O 1
ATOM 2051 N N . LEU A 1 256 ? -0.539 -8.547 7.078 1 98.69 256 LEU A N 1
ATOM 2052 C CA . LEU A 1 256 ? 0.826 -9.055 7.164 1 98.69 256 LEU A CA 1
ATOM 2053 C C . LEU A 1 256 ? 1.677 -8.172 8.07 1 98.69 256 LEU A C 1
ATOM 2055 O O . LEU A 1 256 ? 2.41 -8.68 8.922 1 98.69 256 LEU A O 1
ATOM 2059 N N . MET A 1 257 ? 1.58 -6.902 7.855 1 98.5 257 MET A N 1
ATOM 2060 C CA . MET A 1 257 ? 2.352 -5.973 8.68 1 98.5 257 MET A CA 1
ATOM 2061 C C . MET A 1 257 ? 1.956 -6.09 10.148 1 98.5 257 MET A C 1
ATOM 2063 O O . MET A 1 257 ? 2.816 -6.059 11.023 1 98.5 257 MET A O 1
ATOM 2067 N N . ALA A 1 258 ? 0.698 -6.207 10.375 1 98.5 258 ALA A N 1
ATOM 2068 C CA . ALA A 1 258 ? 0.223 -6.395 11.742 1 98.5 258 ALA A CA 1
ATOM 2069 C C . ALA A 1 258 ? 0.796 -7.672 12.352 1 98.5 258 ALA A C 1
ATOM 2071 O O . ALA A 1 258 ? 1.144 -7.699 13.531 1 98.5 258 ALA A O 1
ATOM 2072 N N . CYS A 1 259 ? 0.827 -8.695 11.562 1 98.62 259 CYS A N 1
ATOM 2073 C CA . CYS A 1 259 ? 1.422 -9.945 12.016 1 98.62 259 CYS A CA 1
ATOM 2074 C C . CYS A 1 259 ? 2.855 -9.734 12.484 1 98.62 259 CYS A C 1
ATOM 2076 O O . CYS A 1 259 ? 3.227 -10.172 13.57 1 98.62 259 CYS A O 1
ATOM 2078 N N . PHE A 1 260 ? 3.65 -9.039 11.719 1 98.69 260 PHE A N 1
ATOM 2079 C CA . PHE A 1 260 ? 5.027 -8.734 12.086 1 98.69 260 PHE A CA 1
ATOM 2080 C C . PHE A 1 260 ? 5.078 -7.922 13.375 1 98.69 260 PHE A C 1
ATOM 2082 O O . PHE A 1 260 ? 5.91 -8.18 14.25 1 98.69 260 PHE A O 1
ATOM 2089 N N . ASP A 1 261 ? 4.234 -6.977 13.438 1 97.56 261 ASP A N 1
ATOM 2090 C CA . ASP A 1 261 ? 4.215 -6.121 14.617 1 97.56 261 ASP A CA 1
ATOM 2091 C C . ASP A 1 261 ? 3.914 -6.93 15.883 1 97.56 261 ASP A C 1
ATOM 2093 O O . ASP A 1 261 ? 4.535 -6.711 16.922 1 97.56 261 ASP A O 1
ATOM 2097 N N . GLU A 1 262 ? 3 -7.797 15.781 1 97.81 262 GLU A N 1
ATOM 2098 C CA . GLU A 1 262 ? 2.609 -8.617 16.922 1 97.81 262 GLU A CA 1
ATOM 2099 C C . GLU A 1 262 ? 3.709 -9.609 17.297 1 97.81 262 GLU A C 1
ATOM 2101 O O . GLU A 1 262 ? 3.957 -9.852 18.484 1 97.81 262 GLU A O 1
ATOM 2106 N N . CYS A 1 263 ? 4.324 -10.172 16.312 1 97.5 263 CYS A N 1
ATOM 2107 C CA . CYS A 1 263 ? 5.383 -11.141 16.578 1 97.5 263 CYS A CA 1
ATOM 2108 C C . CYS A 1 263 ? 6.629 -10.461 17.109 1 97.5 263 CYS A C 1
ATOM 2110 O O . CYS A 1 263 ? 7.391 -11.062 17.875 1 97.5 263 CYS A O 1
ATOM 2112 N N . GLY A 1 264 ? 6.902 -9.281 16.609 1 97 264 GLY A N 1
ATOM 2113 C CA . GLY A 1 264 ? 8.039 -8.516 17.094 1 97 264 GLY A CA 1
ATOM 2114 C C . GLY A 1 264 ? 9.367 -9 16.531 1 97 264 GLY A C 1
ATOM 2115 O O . GLY A 1 264 ? 10.406 -8.844 17.172 1 97 264 GLY A O 1
ATOM 2116 N N . ARG A 1 265 ? 9.336 -9.797 15.469 1 97.38 265 ARG A N 1
ATOM 2117 C CA . ARG A 1 265 ? 10.531 -10.352 14.836 1 97.38 265 ARG A CA 1
ATOM 2118 C C . ARG A 1 265 ? 10.703 -9.797 13.43 1 97.38 265 ARG A C 1
ATOM 2120 O O . ARG A 1 265 ? 9.758 -9.273 12.836 1 97.38 265 ARG A O 1
ATOM 2127 N N . GLU A 1 266 ? 11.906 -9.844 12.852 1 97.69 266 GLU A N 1
ATOM 2128 C CA . GLU A 1 266 ? 12.227 -9.352 11.516 1 97.69 266 GLU A CA 1
ATOM 2129 C C . GLU A 1 266 ? 12.008 -10.43 10.461 1 97.69 266 GLU A C 1
ATOM 2131 O O . GLU A 1 266 ? 12.047 -10.156 9.266 1 97.69 266 GLU A O 1
ATOM 2136 N N . GLU A 1 267 ? 11.859 -11.633 10.945 1 98.38 267 GLU A N 1
ATOM 2137 C CA . GLU A 1 267 ? 11.555 -12.781 10.094 1 98.38 267 GLU A CA 1
ATOM 2138 C C . GLU A 1 267 ? 10.539 -13.711 10.758 1 98.38 267 GLU A C 1
ATOM 2140 O O . GLU A 1 267 ? 10.625 -13.969 11.961 1 98.38 267 GLU A O 1
ATOM 2145 N N . ILE A 1 268 ? 9.609 -14.148 9.992 1 98.5 268 ILE A N 1
ATOM 2146 C CA . ILE A 1 268 ? 8.617 -15.094 10.492 1 98.5 268 ILE A CA 1
ATOM 2147 C C . ILE A 1 268 ? 8.367 -16.188 9.461 1 98.5 268 ILE A C 1
ATOM 2149 O O . ILE A 1 268 ? 8.656 -16 8.273 1 98.5 268 ILE A O 1
ATOM 2153 N N . SER A 1 269 ? 7.906 -17.328 9.898 1 98.56 269 SER A N 1
ATOM 2154 C CA . SER A 1 269 ? 7.68 -18.422 8.977 1 98.56 269 SER A CA 1
ATOM 2155 C C . SER A 1 269 ? 6.402 -18.219 8.164 1 98.56 269 SER A C 1
ATOM 2157 O O . SER A 1 269 ? 5.496 -17.5 8.602 1 98.56 269 SER A O 1
ATOM 2159 N N . VAL A 1 270 ? 6.309 -18.844 7.078 1 98.44 270 VAL A N 1
ATOM 2160 C CA . VAL A 1 270 ? 5.113 -18.844 6.242 1 98.44 270 VAL A CA 1
ATOM 2161 C C . VAL A 1 270 ? 3.926 -19.391 7.031 1 98.44 270 VAL A C 1
ATOM 2163 O O . VAL A 1 270 ? 2.816 -18.859 6.945 1 98.44 270 VAL A O 1
ATOM 2166 N N . GLY A 1 271 ? 4.215 -20.406 7.75 1 98.31 271 GLY A N 1
ATOM 2167 C CA . GLY A 1 271 ? 3.166 -20.969 8.586 1 98.31 271 GLY A CA 1
ATOM 2168 C C . GLY A 1 271 ? 2.566 -19.969 9.555 1 98.31 271 GLY A C 1
ATOM 2169 O O . GLY A 1 271 ? 1.346 -19.906 9.711 1 98.31 271 GLY A O 1
ATOM 2170 N N . GLU A 1 272 ? 3.375 -19.188 10.188 1 98.38 272 GLU A N 1
ATOM 2171 C CA . GLU A 1 272 ? 2.914 -18.172 11.117 1 98.38 272 GLU A CA 1
ATOM 2172 C C . GLU A 1 272 ? 2.092 -17.094 10.398 1 98.38 272 GLU A C 1
ATOM 2174 O O . GLU A 1 272 ? 1.051 -16.672 10.898 1 98.38 272 GLU A O 1
ATOM 2179 N N . VAL A 1 273 ? 2.539 -16.719 9.25 1 98.56 273 VAL A N 1
ATOM 2180 C CA . VAL A 1 273 ? 1.816 -15.727 8.461 1 98.56 273 VAL A CA 1
ATOM 2181 C C . VAL A 1 273 ? 0.43 -16.266 8.102 1 98.56 273 VAL A C 1
ATOM 2183 O O . VAL A 1 273 ? -0.576 -15.578 8.312 1 98.56 273 VAL A O 1
ATOM 2186 N N . MET A 1 274 ? 0.421 -17.438 7.66 1 98 274 MET A N 1
ATOM 2187 C CA . MET A 1 274 ? -0.836 -18 7.176 1 98 274 MET A CA 1
ATOM 2188 C C . MET A 1 274 ? -1.811 -18.219 8.328 1 98 274 MET A C 1
ATOM 2190 O O . MET A 1 274 ? -3.021 -18.062 8.164 1 98 274 MET A O 1
ATOM 2194 N N . ASP A 1 275 ? -1.309 -18.641 9.445 1 97.88 275 ASP A N 1
ATOM 2195 C CA . ASP A 1 275 ? -2.16 -18.75 10.625 1 97.88 275 ASP A CA 1
ATOM 2196 C C . ASP A 1 275 ? -2.812 -17.422 10.969 1 97.88 275 ASP A C 1
ATOM 2198 O O . ASP A 1 275 ? -4.016 -17.359 11.227 1 97.88 275 ASP A O 1
ATOM 2202 N N . TYR A 1 276 ? -2.018 -16.406 10.938 1 98.31 276 TYR A N 1
ATOM 2203 C CA . TYR A 1 276 ? -2.527 -15.078 11.242 1 98.31 276 TYR A CA 1
ATOM 2204 C C . TYR A 1 276 ? -3.576 -14.648 10.219 1 98.31 276 TYR A C 1
ATOM 2206 O O . TYR A 1 276 ? -4.645 -14.156 10.586 1 98.31 276 TYR A O 1
ATOM 2214 N N . LEU A 1 277 ? -3.277 -14.867 8.969 1 97.69 277 LEU A N 1
ATOM 2215 C CA . LEU A 1 277 ? -4.195 -14.469 7.91 1 97.69 277 LEU A CA 1
ATOM 2216 C C . LEU A 1 277 ? -5.496 -15.258 7.996 1 97.69 277 LEU A C 1
ATOM 2218 O O . LEU A 1 277 ? -6.566 -14.734 7.676 1 97.69 277 LEU A O 1
ATOM 2222 N N . THR A 1 278 ? -5.371 -16.453 8.398 1 96.5 278 THR A N 1
ATOM 2223 C CA . THR A 1 278 ? -6.562 -17.281 8.578 1 96.5 278 THR A CA 1
ATOM 2224 C C . THR A 1 278 ? -7.477 -16.672 9.648 1 96.5 278 THR A C 1
ATOM 2226 O O . THR A 1 278 ? -8.695 -16.594 9.453 1 96.5 278 THR A O 1
ATOM 2229 N N . GLN A 1 279 ? -6.891 -16.234 10.688 1 96.31 279 GLN A N 1
ATOM 2230 C CA . GLN A 1 279 ? -7.652 -15.625 11.773 1 96.31 279 GLN A CA 1
ATOM 2231 C C . GLN A 1 279 ? -8.367 -14.359 11.305 1 96.31 279 GLN A C 1
ATOM 2233 O O . GLN A 1 279 ? -9.391 -13.969 11.867 1 96.31 279 GLN A O 1
ATOM 2238 N N . LYS A 1 280 ? -7.832 -13.742 10.273 1 95.94 280 LYS A N 1
ATOM 2239 C CA . LYS A 1 280 ? -8.398 -12.5 9.773 1 95.94 280 LYS A CA 1
ATOM 2240 C C . LYS A 1 280 ? -9.305 -12.75 8.578 1 95.94 280 LYS A C 1
ATOM 2242 O O . LYS A 1 280 ? -9.82 -11.805 7.973 1 95.94 280 LYS A O 1
ATOM 2247 N N . GLY A 1 281 ? -9.438 -13.961 8.164 1 94.12 281 GLY A N 1
ATOM 2248 C CA . GLY A 1 281 ? -10.258 -14.297 7.016 1 94.12 281 GLY A CA 1
ATOM 2249 C C . GLY A 1 281 ? -9.594 -13.969 5.691 1 94.12 281 GLY A C 1
ATOM 2250 O O . GLY A 1 281 ? -10.281 -13.727 4.691 1 94.12 281 GLY A O 1
ATOM 2251 N N . LEU A 1 282 ? -8.328 -13.961 5.66 1 95.88 282 LEU A N 1
ATOM 2252 C CA . LEU A 1 282 ? -7.586 -13.547 4.473 1 95.88 282 LEU A CA 1
ATOM 2253 C C . LEU A 1 282 ? -6.672 -14.664 3.99 1 95.88 282 LEU A C 1
ATOM 2255 O O . LEU A 1 282 ? -5.609 -14.406 3.42 1 95.88 282 LEU A O 1
ATOM 2259 N N . ASP A 1 283 ? -7.012 -15.938 4.23 1 93.19 283 ASP A N 1
ATOM 2260 C CA . ASP A 1 283 ? -6.117 -17.062 3.979 1 93.19 283 ASP A CA 1
ATOM 2261 C C . ASP A 1 283 ? -6.312 -17.609 2.57 1 93.19 283 ASP A C 1
ATOM 2263 O O . ASP A 1 283 ? -5.797 -18.688 2.242 1 93.19 283 ASP A O 1
ATOM 2267 N N . GLY A 1 284 ? -7.105 -17 1.77 1 93.38 284 GLY A N 1
ATOM 2268 C CA . GLY A 1 284 ? -7.266 -17.453 0.396 1 93.38 284 GLY A CA 1
ATOM 2269 C C . GLY A 1 284 ? -8.508 -18.297 0.187 1 93.38 284 GLY A C 1
ATOM 2270 O O . GLY A 1 284 ? -8.648 -18.953 -0.846 1 93.38 284 GLY A O 1
ATOM 2271 N N . PHE A 1 285 ? -9.383 -18.297 1.149 1 95.5 285 PHE A N 1
ATOM 2272 C CA . PHE A 1 285 ? -10.695 -18.922 1.042 1 95.5 285 PHE A CA 1
ATOM 2273 C C . PHE A 1 285 ? -11.797 -17.922 1.359 1 95.5 285 PHE A C 1
ATOM 2275 O O . PHE A 1 285 ? -11.586 -16.969 2.123 1 95.5 285 PHE A O 1
ATOM 2282 N N . ARG A 1 286 ? -12.844 -18.172 0.703 1 92.44 286 ARG A N 1
ATOM 2283 C CA . ARG A 1 286 ? -13.984 -17.312 0.979 1 92.44 286 ARG A CA 1
ATOM 2284 C C . ARG A 1 286 ? -14.914 -17.938 2.016 1 92.44 286 ARG A C 1
ATOM 2286 O O . ARG A 1 286 ? -15.094 -19.156 2.037 1 92.44 286 ARG A O 1
ATOM 2293 N N . ASP A 1 287 ? -15.578 -17.125 2.832 1 87.5 287 ASP A N 1
ATOM 2294 C CA . ASP A 1 287 ? -16.516 -17.625 3.83 1 87.5 287 ASP A CA 1
ATOM 2295 C C . ASP A 1 287 ? -17.891 -17.891 3.211 1 87.5 287 ASP A C 1
ATOM 2297 O O . ASP A 1 287 ? -18.281 -17.219 2.254 1 87.5 287 ASP A O 1
ATOM 2301 N N . MET B 1 1 ? -8.523 44.094 7.137 1 59.88 1 MET B N 1
ATOM 2302 C CA . MET B 1 1 ? -8.117 42.688 7.121 1 59.88 1 MET B CA 1
ATOM 2303 C C . MET B 1 1 ? -6.68 42.562 6.633 1 59.88 1 MET B C 1
ATOM 2305 O O . MET B 1 1 ? -5.867 41.875 7.273 1 59.88 1 MET B O 1
ATOM 2309 N N . MET B 1 2 ? -6.27 43.312 5.637 1 63.12 2 MET B N 1
ATOM 2310 C CA . MET B 1 2 ? -4.918 43.219 5.082 1 63.12 2 MET B CA 1
ATOM 2311 C C . MET B 1 2 ? -3.898 43.812 6.066 1 63.12 2 MET B C 1
ATOM 2313 O O . MET B 1 2 ? -2.811 43.25 6.227 1 63.12 2 MET B O 1
ATOM 2317 N N . GLU B 1 3 ? -4.203 44.844 6.711 1 66.62 3 GLU B N 1
ATOM 2318 C CA . GLU B 1 3 ? -3.281 45.438 7.66 1 66.62 3 GLU B CA 1
ATOM 2319 C C . GLU B 1 3 ? -2.982 44.5 8.828 1 66.62 3 GLU B C 1
ATOM 2321 O O . GLU B 1 3 ? -1.845 44.438 9.297 1 66.62 3 GLU B O 1
ATOM 2326 N N . ARG B 1 4 ? -3.994 43.781 9.18 1 77.25 4 ARG B N 1
ATOM 2327 C CA . ARG B 1 4 ? -3.854 42.812 10.266 1 77.25 4 ARG B CA 1
ATOM 2328 C C . ARG B 1 4 ? -2.836 41.719 9.898 1 77.25 4 ARG B C 1
ATOM 2330 O O . ARG B 1 4 ? -2.002 41.344 10.727 1 77.25 4 ARG B O 1
ATOM 2337 N N . TRP B 1 5 ? -2.814 41.375 8.742 1 81.56 5 TRP B N 1
ATOM 2338 C CA . TRP B 1 5 ? -1.908 40.312 8.281 1 81.56 5 TRP B CA 1
ATOM 2339 C C . TRP B 1 5 ? -0.482 40.844 8.172 1 81.56 5 TRP B C 1
ATOM 2341 O O . TRP B 1 5 ? 0.476 40.125 8.477 1 81.56 5 TRP B O 1
ATOM 2351 N N . HIS B 1 6 ? -0.343 42.031 7.816 1 79 6 HIS B N 1
ATOM 2352 C CA . HIS B 1 6 ? 0.986 42.625 7.66 1 79 6 HIS B CA 1
ATOM 2353 C C . HIS B 1 6 ? 1.756 42.594 8.977 1 79 6 HIS B C 1
ATOM 2355 O O . HIS B 1 6 ? 2.926 42.219 9.008 1 79 6 HIS B O 1
ATOM 2361 N N . GLN B 1 7 ? 1.146 42.938 9.906 1 80.56 7 GLN B N 1
ATOM 2362 C CA . GLN B 1 7 ? 1.79 42.938 11.211 1 80.56 7 GLN B CA 1
ATOM 2363 C C . GLN B 1 7 ? 1.993 41.531 11.742 1 80.56 7 GLN B C 1
ATOM 2365 O O . GLN B 1 7 ? 3.055 41.219 12.289 1 80.56 7 GLN B O 1
ATOM 2370 N N . ALA B 1 8 ? 1.02 40.75 11.492 1 84.19 8 ALA B N 1
ATOM 2371 C CA . ALA B 1 8 ? 1.03 39.406 12.039 1 84.19 8 ALA B CA 1
ATOM 2372 C C . ALA B 1 8 ? 2.148 38.562 11.422 1 84.19 8 ALA B C 1
ATOM 2374 O O . ALA B 1 8 ? 2.717 37.688 12.086 1 84.19 8 ALA B O 1
ATOM 2375 N N . LEU B 1 9 ? 2.5 38.906 10.148 1 90.62 9 LEU B N 1
ATOM 2376 C CA . LEU B 1 9 ? 3.395 38.031 9.406 1 90.62 9 LEU B CA 1
ATOM 2377 C C . LEU B 1 9 ? 4.848 38.469 9.562 1 90.62 9 LEU B C 1
ATOM 2379 O O . LEU B 1 9 ? 5.754 37.844 9.023 1 90.62 9 LEU B O 1
ATOM 2383 N N . GLU B 1 10 ? 5.086 39.469 10.312 1 88.69 10 GLU B N 1
ATOM 2384 C CA . GLU B 1 10 ? 6.43 40.031 10.469 1 88.69 10 GLU B CA 1
ATOM 2385 C C . GLU B 1 10 ? 7.387 38.969 11.031 1 88.69 10 GLU B C 1
ATOM 2387 O O . GLU B 1 10 ? 8.547 38.906 10.617 1 88.69 10 GLU B O 1
ATOM 2392 N N . GLU B 1 11 ? 6.824 38.125 11.883 1 91.94 11 GLU B N 1
ATOM 2393 C CA . GLU B 1 11 ? 7.707 37.156 12.531 1 91.94 11 GLU B CA 1
ATOM 2394 C C . GLU B 1 11 ? 7.426 35.75 12.047 1 91.94 11 GLU B C 1
ATOM 2396 O O . GLU B 1 11 ? 7.891 34.781 12.641 1 91.94 11 GLU B O 1
ATOM 2401 N N . PHE B 1 12 ? 6.746 35.656 11 1 96.75 12 PHE B N 1
ATOM 2402 C CA . PHE B 1 12 ? 6.324 34.344 10.547 1 96.75 12 PHE B CA 1
ATOM 2403 C C . PHE B 1 12 ? 7.527 33.5 10.125 1 96.75 12 PHE B C 1
ATOM 2405 O O . PHE B 1 12 ? 7.629 32.344 10.477 1 96.75 12 PHE B O 1
ATOM 2412 N N . ASP B 1 13 ? 8.492 34.125 9.43 1 96.25 13 ASP B N 1
ATOM 2413 C CA . ASP B 1 13 ? 9.656 33.375 8.945 1 96.25 13 ASP B CA 1
ATOM 2414 C C . ASP B 1 13 ? 10.547 32.938 10.109 1 96.25 13 ASP B C 1
ATOM 2416 O O . ASP B 1 13 ? 11.156 31.875 10.062 1 96.25 13 ASP B O 1
ATOM 2420 N N . CYS B 1 14 ? 10.562 33.688 11.094 1 95.81 14 CYS B N 1
ATOM 2421 C CA . CYS B 1 14 ? 11.43 33.406 12.234 1 95.81 14 CYS B CA 1
ATOM 2422 C C . CYS B 1 14 ? 10.797 32.406 13.172 1 95.81 14 CYS B C 1
ATOM 2424 O O . CYS B 1 14 ? 11.469 31.484 13.648 1 95.81 14 CYS B O 1
ATOM 2426 N N . LYS B 1 15 ? 9.508 32.5 13.359 1 96.81 15 LYS B N 1
ATOM 2427 C CA . LYS B 1 15 ? 8.844 31.656 14.359 1 96.81 15 LYS B CA 1
ATOM 2428 C C . LYS B 1 15 ? 8.195 30.438 13.719 1 96.81 15 LYS B C 1
ATOM 2430 O O . LYS B 1 15 ? 8.062 29.391 14.352 1 96.81 15 LYS B O 1
ATOM 2435 N N . GLY B 1 16 ? 7.676 30.594 12.57 1 97.81 16 GLY B N 1
ATOM 2436 C CA . GLY B 1 16 ? 7.031 29.516 11.844 1 97.81 16 GLY B CA 1
ATOM 2437 C C . GLY B 1 16 ? 5.527 29.484 12.031 1 97.81 16 GLY B C 1
ATOM 2438 O O . GLY B 1 16 ? 4.848 28.609 11.484 1 97.81 16 GLY B O 1
ATOM 2439 N N . PHE B 1 17 ? 5.004 30.5 12.867 1 97.88 17 PHE B N 1
ATOM 2440 C CA . PHE B 1 17 ? 3.566 30.5 13.117 1 97.88 17 PHE B CA 1
ATOM 2441 C C . PHE B 1 17 ? 3.088 31.906 13.477 1 97.88 17 PHE B C 1
ATOM 2443 O O . PHE B 1 17 ? 3.898 32.781 13.773 1 97.88 17 PHE B O 1
ATOM 2450 N N . VAL B 1 18 ? 1.806 32.094 13.383 1 96.75 18 VAL B N 1
ATOM 2451 C CA . VAL B 1 18 ? 1.146 33.312 13.852 1 96.75 18 VAL B CA 1
ATOM 2452 C C . VAL B 1 18 ? -0.25 32.969 14.375 1 96.75 18 VAL B C 1
ATOM 2454 O O . VAL B 1 18 ? -0.847 31.984 13.953 1 96.75 18 VAL B O 1
ATOM 2457 N N . VAL B 1 19 ? -0.727 33.781 15.312 1 96 19 VAL B N 1
ATOM 2458 C CA . VAL B 1 19 ? -2.086 33.656 15.82 1 96 19 VAL B CA 1
ATOM 2459 C C . VAL B 1 19 ? -2.912 34.875 15.398 1 96 19 VAL B C 1
ATOM 2461 O O . VAL B 1 19 ? -2.475 36 15.555 1 96 19 VAL B O 1
ATOM 2464 N N . ILE B 1 20 ? -4.012 34.594 14.82 1 94.56 20 ILE B N 1
ATOM 2465 C CA . ILE B 1 20 ? -4.945 35.625 14.438 1 94.56 20 ILE B CA 1
ATOM 2466 C C . ILE B 1 20 ? -6.254 35.469 15.203 1 94.56 20 ILE B C 1
ATOM 2468 O O . ILE B 1 20 ? -7.039 34.562 14.922 1 94.56 20 ILE B O 1
ATOM 2472 N N . PRO B 1 21 ? -6.574 36.375 16.125 1 94.5 21 PRO B N 1
ATOM 2473 C CA . PRO B 1 21 ? -7.816 36.281 16.891 1 94.5 21 PRO B CA 1
ATOM 2474 C C . PRO B 1 21 ? -9.062 36.531 16.031 1 94.5 21 PRO B C 1
ATOM 2476 O O . PRO B 1 21 ? -9.031 37.344 15.133 1 94.5 21 PRO B O 1
ATOM 2479 N N . LYS B 1 22 ? -10.047 35.812 16.312 1 94.62 22 LYS B N 1
ATOM 2480 C CA . LYS B 1 22 ? -11.359 36 15.711 1 94.62 22 LYS B CA 1
ATOM 2481 C C . LYS B 1 22 ? -11.273 36 14.188 1 94.62 22 LYS B C 1
ATOM 2483 O O . LYS B 1 22 ? -11.797 36.875 13.516 1 94.62 22 LYS B O 1
ATOM 2488 N N . PHE B 1 23 ? -10.516 35.094 13.719 1 96 23 PHE B N 1
ATOM 2489 C CA . PHE B 1 23 ? -10.43 34.906 12.281 1 96 23 PHE B CA 1
ATOM 2490 C C . PHE B 1 23 ? -11.797 34.531 11.703 1 96 23 PHE B C 1
ATOM 2492 O O . PHE B 1 23 ? -12.211 35.094 10.68 1 96 23 PHE B O 1
ATOM 2499 N N . PHE B 1 24 ? -12.43 33.594 12.32 1 97.38 24 PHE B N 1
ATOM 2500 C CA . PHE B 1 24 ? -13.828 33.312 12.023 1 97.38 24 PHE B CA 1
ATOM 2501 C C . PHE B 1 24 ? -14.734 33.875 13.117 1 97.38 24 PHE B C 1
ATOM 2503 O O . PHE B 1 24 ? -14.406 33.781 14.305 1 97.38 24 PHE B O 1
ATOM 2510 N N . ASP B 1 25 ? -15.883 34.312 12.711 1 96.69 25 ASP B N 1
ATOM 2511 C CA . ASP B 1 25 ? -16.844 34.844 13.688 1 96.69 25 ASP B CA 1
ATOM 2512 C C . ASP B 1 25 ? -17.766 33.719 14.18 1 96.69 25 ASP B C 1
ATOM 2514 O O . ASP B 1 25 ? -17.625 32.562 13.773 1 96.69 25 ASP B O 1
ATOM 2518 N N . ASP B 1 26 ? -18.734 34.125 15.016 1 96.75 26 ASP B N 1
ATOM 2519 C CA . ASP B 1 26 ? -19.609 33.156 15.664 1 96.75 26 ASP B CA 1
ATOM 2520 C C . ASP B 1 26 ? -20.516 32.469 14.648 1 96.75 26 ASP B C 1
ATOM 2522 O O . ASP B 1 26 ? -20.844 31.281 14.82 1 96.75 26 ASP B O 1
ATOM 2526 N N . ASN B 1 27 ? -20.891 33.125 13.688 1 97.12 27 ASN B N 1
ATOM 2527 C CA . ASN B 1 27 ? -21.719 32.531 12.656 1 97.12 27 ASN B CA 1
ATOM 2528 C C . ASN B 1 27 ? -20.984 31.422 11.906 1 97.12 27 ASN B C 1
ATOM 2530 O O . ASN B 1 27 ? -21.547 30.359 11.648 1 97.12 27 ASN B O 1
ATOM 2534 N N . ALA B 1 28 ? -19.766 31.766 11.547 1 98.06 28 ALA B N 1
ATOM 2535 C CA . ALA B 1 28 ? -18.938 30.766 10.883 1 98.06 2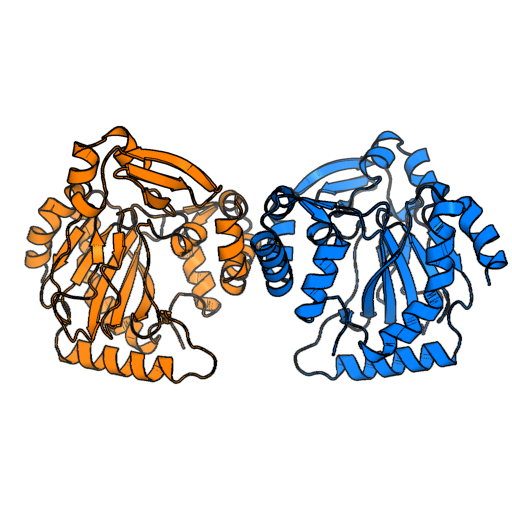8 ALA B CA 1
ATOM 2536 C C . ALA B 1 28 ? -18.734 29.547 11.773 1 98.06 28 ALA B C 1
ATOM 2538 O O . ALA B 1 28 ? -18.797 28.406 11.305 1 98.06 28 ALA B O 1
ATOM 2539 N N . ILE B 1 29 ? -18.547 29.734 13.023 1 98.12 29 ILE B N 1
ATOM 2540 C CA . ILE B 1 29 ? -18.312 28.656 13.977 1 98.12 29 ILE B CA 1
ATOM 2541 C C . ILE B 1 29 ? -19.547 27.766 14.055 1 98.12 29 ILE B C 1
ATOM 2543 O O . ILE B 1 29 ? -19.438 26.531 14.102 1 98.12 29 ILE B O 1
ATOM 2547 N N . GLU B 1 30 ? -20.641 28.359 14.062 1 97.75 30 GLU B N 1
ATOM 2548 C CA . GLU B 1 30 ? -21.891 27.594 14.07 1 97.75 30 GLU B CA 1
ATOM 2549 C C . GLU B 1 30 ? -22.031 26.75 12.805 1 97.75 30 GLU B C 1
ATOM 2551 O O . GLU B 1 30 ? -22.469 25.594 12.859 1 97.75 30 GLU B O 1
ATOM 2556 N N . LEU B 1 31 ? -21.656 27.344 11.727 1 97.94 31 LEU B N 1
ATOM 2557 C CA . LEU B 1 31 ? -21.719 26.641 10.445 1 97.94 31 LEU B CA 1
ATOM 2558 C C . LEU B 1 31 ? -20.812 25.406 10.461 1 97.94 31 LEU B C 1
ATOM 2560 O O . LEU B 1 31 ? -21.234 24.328 10.055 1 97.94 31 LEU B O 1
ATOM 2564 N N . PHE B 1 32 ? -19.609 25.531 10.922 1 98.31 32 PHE B N 1
ATOM 2565 C CA . PHE B 1 32 ? -18.656 24.422 10.969 1 98.31 32 PHE B CA 1
ATOM 2566 C C . PHE B 1 32 ? -19.094 23.375 11.984 1 98.31 32 PHE B C 1
ATOM 2568 O O . PHE B 1 32 ? -18.922 22.188 11.758 1 98.31 32 PHE B O 1
ATOM 2575 N N . THR B 1 33 ? -19.625 23.844 13.109 1 97.25 33 THR B N 1
ATOM 2576 C CA . THR B 1 33 ? -20.125 22.922 14.109 1 97.25 33 THR B CA 1
ATOM 2577 C C . THR B 1 33 ? -21.234 22.031 13.523 1 97.25 33 THR B C 1
ATOM 2579 O O . THR B 1 33 ? -21.219 20.812 13.711 1 97.25 33 THR B O 1
ATOM 2582 N N . SER B 1 34 ? -22.078 22.656 12.852 1 97.12 34 SER B N 1
ATOM 2583 C CA . SER B 1 34 ? -23.172 21.922 12.227 1 97.12 34 SER B CA 1
ATOM 2584 C C . SER B 1 34 ? -22.656 20.938 11.18 1 97.12 34 SER B C 1
ATOM 2586 O O . SER B 1 34 ? -23.125 19.797 11.109 1 97.12 34 SER B O 1
ATOM 2588 N N . ASP B 1 35 ? -21.75 21.375 10.375 1 96.88 35 ASP B N 1
ATOM 2589 C CA . ASP B 1 35 ? -21.188 20.5 9.344 1 96.88 35 ASP B CA 1
ATOM 2590 C C . ASP B 1 35 ? -20.5 19.297 9.961 1 96.88 35 ASP B C 1
ATOM 2592 O O . ASP B 1 35 ? -20.625 18.172 9.453 1 96.88 35 ASP B O 1
ATOM 2596 N N . PHE B 1 36 ? -19.766 19.484 11.047 1 95.81 36 PHE B N 1
ATOM 2597 C CA . PHE B 1 36 ? -19.125 18.391 11.758 1 95.81 36 PHE B CA 1
ATOM 2598 C C . PHE B 1 36 ? -20.141 17.391 12.289 1 95.81 36 PHE B C 1
ATOM 2600 O O . PHE B 1 36 ? -19.984 16.188 12.148 1 95.81 36 PHE B O 1
ATOM 2607 N N . GLN B 1 37 ? -21.156 17.906 12.859 1 92.31 37 GLN B N 1
ATOM 2608 C CA . GLN B 1 37 ? -22.188 17.047 13.43 1 92.31 37 GLN B CA 1
ATOM 2609 C C . GLN B 1 37 ? -22.859 16.203 12.352 1 92.31 37 GLN B C 1
ATOM 2611 O O . GLN B 1 37 ? -23.234 15.055 12.602 1 92.31 37 GLN B O 1
ATOM 2616 N N . GLU B 1 38 ? -22.969 16.766 11.25 1 91.81 38 GLU B N 1
ATOM 2617 C CA . GLU B 1 38 ? -23.5 16 10.125 1 91.81 38 GLU B CA 1
ATOM 2618 C C . GLU B 1 38 ? -22.531 14.914 9.688 1 91.81 38 GLU B C 1
ATOM 2620 O O . GLU B 1 38 ? -22.953 13.789 9.398 1 91.81 38 GLU B O 1
ATOM 2625 N N . ALA B 1 39 ? -21.281 15.242 9.641 1 90.12 39 ALA B N 1
ATOM 2626 C CA . ALA B 1 39 ? -20.25 14.344 9.148 1 90.12 39 ALA B CA 1
ATOM 2627 C C . ALA B 1 39 ? -20.156 13.094 10.023 1 90.12 39 ALA B C 1
ATOM 2629 O O . ALA B 1 39 ? -19.969 11.984 9.523 1 90.12 39 ALA B O 1
ATOM 2630 N N . ILE B 1 40 ? -20.234 13.172 11.312 1 87.88 40 ILE B N 1
ATOM 2631 C CA . ILE B 1 40 ? -19.953 12.07 12.219 1 87.88 40 ILE B CA 1
ATOM 2632 C C . ILE B 1 40 ? -21.172 11.141 12.289 1 87.88 40 ILE B C 1
ATOM 2634 O O . ILE B 1 40 ? -21.109 10.078 12.914 1 87.88 40 ILE B O 1
ATOM 2638 N N . GLN B 1 41 ? -22.188 11.461 11.703 1 81.44 41 GLN B N 1
ATOM 2639 C CA . GLN B 1 41 ? -23.391 10.625 11.664 1 81.44 41 GLN B CA 1
ATOM 2640 C C . GLN B 1 41 ? -23.328 9.625 10.508 1 81.44 41 GLN B C 1
ATOM 2642 O O . GLN B 1 41 ? -24.156 8.727 10.406 1 81.44 41 GLN B O 1
ATOM 2647 N N . ILE B 1 42 ? -22.406 9.891 9.672 1 72.75 42 ILE B N 1
ATOM 2648 C CA . ILE B 1 42 ? -22.297 8.977 8.547 1 72.75 42 ILE B CA 1
ATOM 2649 C C . ILE B 1 42 ? -21.828 7.609 9.031 1 72.75 42 ILE B C 1
ATOM 2651 O O . ILE B 1 42 ? -20.781 7.5 9.68 1 72.75 42 ILE B O 1
ATOM 2655 N N . PRO B 1 43 ? -22.609 6.594 8.875 1 65.31 43 PRO B N 1
ATOM 2656 C CA . PRO B 1 43 ? -22.312 5.246 9.359 1 65.31 43 PRO B CA 1
ATOM 2657 C C . PRO B 1 43 ? -20.969 4.723 8.867 1 65.31 43 PRO B C 1
ATOM 2659 O O . PRO B 1 43 ? -20.594 4.953 7.711 1 65.31 43 PRO B O 1
ATOM 2662 N N . GLY B 1 44 ? -20.25 4.02 9.805 1 58.12 44 GLY B N 1
ATOM 2663 C CA . GLY B 1 44 ? -19.016 3.338 9.438 1 58.12 44 GLY B CA 1
ATOM 2664 C C . GLY B 1 44 ? -17.781 4.199 9.617 1 58.12 44 GLY B C 1
ATOM 2665 O O . GLY B 1 44 ? -16.656 3.693 9.602 1 58.12 44 GLY B O 1
ATOM 2666 N N . GLU B 1 45 ? -18.094 5.543 9.68 1 54.5 45 GLU B N 1
ATOM 2667 C CA . GLU B 1 45 ? -16.922 6.422 9.688 1 54.5 45 GLU B CA 1
ATOM 2668 C C . GLU B 1 45 ? -16.562 6.828 11.109 1 54.5 45 GLU B C 1
ATOM 2670 O O . GLU B 1 45 ? -17.328 7.512 11.789 1 54.5 45 GLU B O 1
ATOM 2675 N N . SER B 1 46 ? -16.312 5.977 12.062 1 53.38 46 SER B N 1
ATOM 2676 C CA . SER B 1 46 ? -15.828 6.512 13.328 1 53.38 46 SER B CA 1
ATOM 2677 C C . SER B 1 46 ? -14.422 7.09 13.172 1 53.38 46 SER B C 1
ATOM 2679 O O . SER B 1 46 ? -13.586 6.949 14.07 1 53.38 46 SER B O 1
ATOM 2681 N N . PHE B 1 47 ? -14.211 8.234 12.344 1 63.12 47 PHE B N 1
ATOM 2682 C CA . PHE B 1 47 ? -12.805 8.578 12.156 1 63.12 47 PHE B CA 1
ATOM 2683 C C . PHE B 1 47 ? -12.461 9.852 12.922 1 63.12 47 PHE B C 1
ATOM 2685 O O . PHE B 1 47 ? -13.305 10.734 13.086 1 63.12 47 PHE B O 1
ATOM 2692 N N . PRO B 1 48 ? -11.422 9.773 13.75 1 71.19 48 PRO B N 1
ATOM 2693 C CA . PRO B 1 48 ? -10.938 10.969 14.438 1 71.19 48 PRO B CA 1
ATOM 2694 C C . PRO B 1 48 ? -10.789 12.172 13.5 1 71.19 48 PRO B C 1
ATOM 2696 O O . PRO B 1 48 ? -10.75 13.312 13.961 1 71.19 48 PRO B O 1
ATOM 2699 N N . VAL B 1 49 ? -10.938 11.898 12.266 1 87.44 49 VAL B N 1
ATOM 2700 C CA . VAL B 1 49 ? -10.727 12.953 11.273 1 87.44 49 VAL B CA 1
ATOM 2701 C C . VAL B 1 49 ? -11.766 12.82 10.164 1 87.44 49 VAL B C 1
ATOM 2703 O O . VAL B 1 49 ? -11.93 11.75 9.578 1 87.44 49 VAL B O 1
ATOM 2706 N N . VAL B 1 50 ? -12.531 13.867 9.938 1 91.81 50 VAL B N 1
ATOM 2707 C CA . VAL B 1 50 ? -13.508 13.867 8.859 1 91.81 50 VAL B CA 1
ATOM 2708 C C . VAL B 1 50 ? -13.336 15.117 8 1 91.81 50 VAL B C 1
ATOM 2710 O O . VAL B 1 50 ? -13.047 16.203 8.516 1 91.81 50 VAL B O 1
ATOM 2713 N N . ASN B 1 51 ? -13.586 14.977 6.754 1 94.38 51 ASN B N 1
ATOM 2714 C CA . ASN B 1 51 ? -13.43 16.094 5.832 1 94.38 51 ASN B CA 1
ATOM 2715 C C . ASN B 1 51 ? -14.594 17.078 5.938 1 94.38 51 ASN B C 1
ATOM 2717 O O . ASN B 1 51 ? -15.719 16.688 6.262 1 94.38 51 ASN B O 1
ATOM 2721 N N . VAL B 1 52 ? -14.289 18.266 5.66 1 97.06 52 VAL B N 1
ATOM 2722 C CA . VAL B 1 52 ? -15.305 19.312 5.555 1 97.06 52 VAL B CA 1
ATOM 2723 C C . VAL B 1 52 ? -16.141 19.094 4.297 1 97.06 52 VAL B C 1
ATOM 2725 O O . VAL B 1 52 ? -15.633 18.625 3.279 1 97.06 52 VAL B O 1
ATOM 2728 N N . SER B 1 53 ? -17.391 19.453 4.43 1 96.62 53 SER B N 1
ATOM 2729 C CA . SER B 1 53 ? -18.281 19.328 3.273 1 96.62 53 SER B CA 1
ATOM 2730 C C . SER B 1 53 ? -17.828 20.25 2.137 1 96.62 53 SER B C 1
ATOM 2732 O O . SER B 1 53 ? -17.438 21.391 2.367 1 96.62 53 SER B O 1
ATOM 2734 N N . ARG B 1 54 ? -17.969 19.766 0.959 1 96.62 54 ARG B N 1
ATOM 2735 C CA . ARG B 1 54 ? -17.594 20.5 -0.241 1 96.62 54 ARG B CA 1
ATOM 2736 C C . ARG B 1 54 ? -18.391 21.781 -0.376 1 96.62 54 ARG B C 1
ATOM 2738 O O . ARG B 1 54 ? -17.891 22.781 -0.92 1 96.62 54 ARG B O 1
ATOM 2745 N N . ARG B 1 55 ? -19.562 21.844 0.105 1 96.62 55 ARG B N 1
ATOM 2746 C CA . ARG B 1 55 ? -20.422 23.016 -0.01 1 96.62 55 ARG B CA 1
ATOM 2747 C C . ARG B 1 55 ? -19.812 2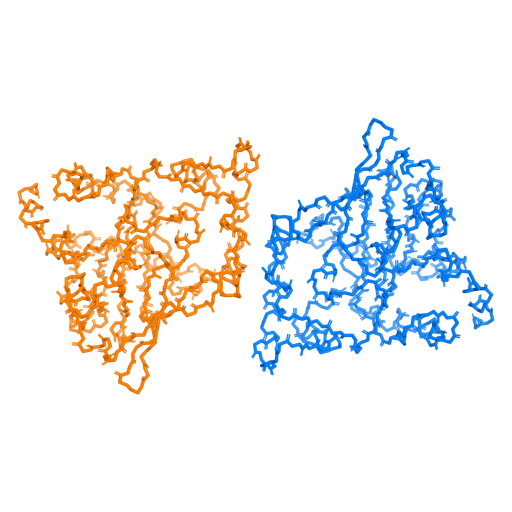4.219 0.703 1 96.62 55 ARG B C 1
ATOM 2749 O O . ARG B 1 55 ? -20.156 25.359 0.407 1 96.62 55 ARG B O 1
ATOM 2756 N N . LEU B 1 56 ? -18.891 23.953 1.614 1 98 56 LEU B N 1
ATOM 2757 C CA . LEU B 1 56 ? -18.297 25.047 2.387 1 98 56 LEU B CA 1
ATOM 2758 C C . LEU B 1 56 ? -17.016 25.531 1.739 1 98 56 LEU B C 1
ATOM 2760 O O . LEU B 1 56 ? -16.406 26.5 2.197 1 98 56 LEU B O 1
ATOM 2764 N N . LYS B 1 57 ? -16.625 24.938 0.699 1 97.44 57 LYS B N 1
ATOM 2765 C CA . LYS B 1 57 ? -15.359 25.25 0.041 1 97.44 57 LYS B CA 1
ATOM 2766 C C . LYS B 1 57 ? -15.328 26.703 -0.416 1 97.44 57 LYS B C 1
ATOM 2768 O O . LYS B 1 57 ? -14.367 27.422 -0.141 1 97.44 57 LYS B O 1
ATOM 2773 N N . PRO B 1 58 ? -16.344 27.234 -1.071 1 97.25 58 PRO B N 1
ATOM 2774 C CA . PRO B 1 58 ? -16.297 28.641 -1.474 1 97.25 58 PRO B CA 1
ATOM 2775 C C . PRO B 1 58 ? -16.172 29.594 -0.284 1 97.25 58 PRO B C 1
ATOM 2777 O O . PRO B 1 58 ? -15.469 30.609 -0.361 1 97.25 58 PRO B O 1
ATOM 2780 N N . PHE B 1 59 ? -16.875 29.266 0.741 1 97.88 59 PHE B N 1
ATOM 2781 C CA . PHE B 1 59 ? -16.844 30.078 1.946 1 97.88 59 PHE B CA 1
ATOM 2782 C C . PHE B 1 59 ? -15.43 30.125 2.529 1 97.88 59 PHE B C 1
ATOM 2784 O O . PHE B 1 59 ? -14.938 31.188 2.889 1 97.88 59 PHE B O 1
ATOM 2791 N N . ILE B 1 60 ? -14.82 28.984 2.598 1 98.25 60 ILE B N 1
ATOM 2792 C CA . ILE B 1 60 ? -13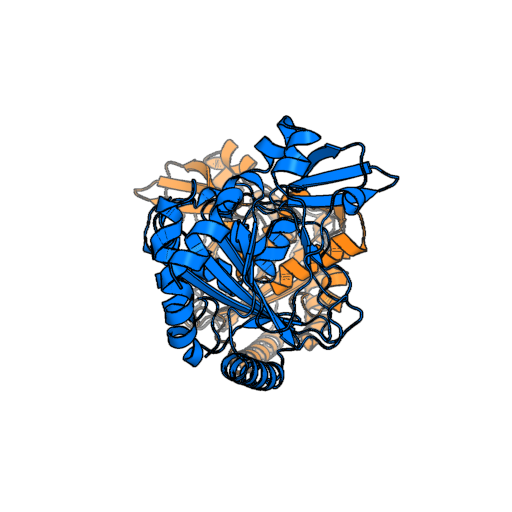.461 28.859 3.113 1 98.25 60 ILE B CA 1
ATOM 2793 C C . ILE B 1 60 ? -12.5 29.641 2.209 1 98.25 60 ILE B C 1
ATOM 2795 O O . ILE B 1 60 ? -11.664 30.406 2.691 1 98.25 60 ILE B O 1
ATOM 2799 N N . LEU B 1 61 ? -12.641 29.453 0.954 1 97.25 61 LEU B N 1
ATOM 2800 C CA . LEU B 1 61 ? -11.758 30.109 -0.009 1 97.25 61 LEU B CA 1
ATOM 2801 C C . LEU B 1 61 ? -11.836 31.625 0.12 1 97.25 61 LEU B C 1
ATOM 2803 O O . LEU B 1 61 ? -10.812 32.312 0.06 1 97.25 61 LEU B O 1
ATOM 2807 N N . GLU B 1 62 ? -12.969 32.125 0.263 1 96.31 62 GLU B N 1
ATOM 2808 C CA . GLU B 1 62 ? -13.141 33.562 0.423 1 96.31 62 GLU B CA 1
ATOM 2809 C C . GLU B 1 62 ? -12.398 34.062 1.653 1 96.31 62 GLU B C 1
ATOM 2811 O O . GLU B 1 62 ? -11.781 35.125 1.614 1 96.31 62 GLU B O 1
ATOM 2816 N N . LYS B 1 63 ? -12.453 33.312 2.697 1 95.5 63 LYS B N 1
ATOM 2817 C CA . LYS B 1 63 ? -11.852 33.75 3.957 1 95.5 63 LYS B CA 1
ATOM 2818 C C . LYS B 1 63 ? -10.328 33.688 3.881 1 95.5 63 LYS B C 1
ATOM 2820 O O . LYS B 1 63 ? -9.648 34.531 4.457 1 95.5 63 LYS B O 1
ATOM 2825 N N . VAL B 1 64 ? -9.812 32.719 3.139 1 95.94 64 VAL B N 1
ATOM 2826 C CA . VAL B 1 64 ? -8.367 32.5 3.186 1 95.94 64 VAL B CA 1
ATOM 2827 C C . VAL B 1 64 ? -7.703 33.25 2.033 1 95.94 64 VAL B C 1
ATOM 2829 O O . VAL B 1 64 ? -6.48 33.406 2.016 1 95.94 64 VAL B O 1
ATOM 2832 N N . HIS B 1 65 ? -8.383 33.781 1.124 1 94.5 65 HIS B N 1
ATOM 2833 C CA . HIS B 1 65 ? -7.844 34.406 -0.065 1 94.5 65 HIS B CA 1
ATOM 2834 C C . HIS B 1 65 ? -6.883 35.531 0.311 1 94.5 65 HIS B C 1
ATOM 2836 O O . HIS B 1 65 ? -5.816 35.688 -0.292 1 94.5 65 HIS B O 1
ATOM 2842 N N . PRO B 1 66 ? -7.207 36.344 1.241 1 91 66 PRO B N 1
ATOM 2843 C CA . PRO B 1 66 ? -6.301 37.438 1.57 1 91 66 PRO B CA 1
ATOM 2844 C C . PRO B 1 66 ? -4.926 36.969 2.023 1 91 66 PRO B C 1
ATOM 2846 O O . PRO B 1 66 ? -3.906 37.562 1.653 1 91 66 PRO B O 1
ATOM 2849 N N . VAL B 1 67 ? -4.938 35.969 2.793 1 89.19 67 VAL B N 1
ATOM 2850 C CA . VAL B 1 67 ? -3.645 35.469 3.262 1 89.19 67 VAL B CA 1
ATOM 2851 C C . VAL B 1 67 ? -2.893 34.812 2.107 1 89.19 67 VAL B C 1
ATOM 2853 O O . VAL B 1 67 ? -1.676 34.969 1.984 1 89.19 67 VAL B O 1
ATOM 2856 N N . MET B 1 68 ? -3.545 34.125 1.299 1 94.06 68 MET B N 1
ATOM 2857 C CA . MET B 1 68 ? -2.93 33.5 0.119 1 94.06 68 MET B CA 1
ATOM 2858 C C . MET B 1 68 ? -2.275 34.594 -0.754 1 94.06 68 MET B C 1
ATOM 2860 O O . MET B 1 68 ? -1.173 34.375 -1.266 1 94.06 68 MET B O 1
ATOM 2864 N N . ALA B 1 69 ? -2.834 35.719 -0.784 1 90.62 69 ALA B N 1
ATOM 2865 C CA . ALA B 1 69 ? -2.416 36.781 -1.691 1 90.62 69 ALA B CA 1
ATOM 2866 C C . ALA B 1 69 ? -1.151 37.469 -1.187 1 90.62 69 ALA B C 1
ATOM 2868 O O . ALA B 1 69 ? -0.383 38.031 -1.975 1 90.62 69 ALA B O 1
ATOM 2869 N N . ILE B 1 70 ? -0.857 37.375 0.046 1 91.81 70 ILE B N 1
ATOM 2870 C CA . ILE B 1 70 ? 0.18 38.281 0.543 1 91.81 70 ILE B CA 1
ATOM 2871 C C . ILE B 1 70 ? 1.368 37.469 1.049 1 91.81 70 ILE B C 1
ATOM 2873 O O . ILE B 1 70 ? 2.438 38 1.318 1 91.81 70 ILE B O 1
ATOM 2877 N N . MET B 1 71 ? 1.237 36.188 1.233 1 93.38 71 MET B N 1
ATOM 2878 C CA . MET B 1 71 ? 2.277 35.375 1.857 1 93.38 71 MET B CA 1
ATOM 2879 C C . MET B 1 71 ? 3.613 35.562 1.148 1 93.38 71 MET B C 1
ATOM 2881 O O . MET B 1 71 ? 4.648 35.719 1.798 1 93.38 71 MET B O 1
ATOM 2885 N N . HIS B 1 72 ? 3.6 35.562 -0.214 1 93.31 72 HIS B N 1
ATOM 2886 C CA . HIS B 1 72 ? 4.836 35.656 -0.98 1 93.31 72 HIS B CA 1
ATOM 2887 C C . HIS B 1 72 ? 5.449 37.031 -0.875 1 93.31 72 HIS B C 1
ATOM 2889 O O . HIS B 1 72 ? 6.641 37.219 -1.15 1 93.31 72 HIS B O 1
ATOM 2895 N N . LEU B 1 73 ? 4.66 37.969 -0.479 1 92.25 73 LEU B N 1
ATOM 2896 C CA . LEU B 1 73 ? 5.145 39.344 -0.337 1 92.25 73 LEU B CA 1
ATOM 2897 C C . LEU B 1 73 ? 5.766 39.562 1.038 1 92.25 73 LEU B C 1
ATOM 2899 O O . LEU B 1 73 ? 6.672 40.375 1.191 1 92.25 73 LEU B O 1
ATOM 2903 N N . LYS B 1 74 ? 5.348 38.75 2.002 1 93.25 74 LYS B N 1
ATOM 2904 C CA . LYS B 1 74 ? 5.691 39.062 3.389 1 93.25 74 LYS B CA 1
ATOM 2905 C C . LYS B 1 74 ? 6.602 38 3.979 1 93.25 74 LYS B C 1
ATOM 2907 O O . LYS B 1 74 ? 7.219 38.219 5.027 1 93.25 74 LYS B O 1
ATOM 2912 N N . THR B 1 75 ? 6.715 36.938 3.322 1 96.12 75 THR B N 1
ATOM 2913 C CA . THR B 1 75 ? 7.496 35.844 3.842 1 96.12 75 THR B CA 1
ATOM 2914 C C . THR B 1 75 ? 8.406 35.25 2.76 1 96.12 75 THR B C 1
ATOM 2916 O O . THR B 1 75 ? 8.43 35.75 1.634 1 96.12 75 THR B O 1
ATOM 2919 N N . ARG B 1 76 ? 9.094 34.156 3.121 1 95.88 76 ARG B N 1
ATOM 2920 C CA . ARG B 1 76 ? 10 33.5 2.191 1 95.88 76 ARG B CA 1
ATOM 2921 C C . ARG B 1 76 ? 9.25 32.5 1.33 1 95.88 76 ARG B C 1
ATOM 2923 O O . ARG B 1 76 ? 9.828 31.891 0.427 1 95.88 76 ARG B O 1
ATOM 2930 N N . LEU B 1 77 ? 7.996 32.344 1.585 1 97.31 77 LEU B N 1
ATOM 2931 C CA . LEU B 1 77 ? 7.227 31.344 0.855 1 97.31 77 LEU B CA 1
ATOM 2932 C C . LEU B 1 77 ? 6.977 31.781 -0.581 1 97.31 77 LEU B C 1
ATOM 2934 O O . LEU B 1 77 ? 6.906 32.969 -0.859 1 97.31 77 LEU B O 1
ATOM 2938 N N . LYS B 1 78 ? 6.84 30.797 -1.429 1 96.94 78 LYS B N 1
ATOM 2939 C CA . LYS B 1 78 ? 6.281 31.078 -2.75 1 96.94 78 LYS B CA 1
ATOM 2940 C C . LYS B 1 78 ? 4.793 31.406 -2.66 1 96.94 78 LYS B C 1
ATOM 2942 O O . LYS B 1 78 ? 4.215 31.391 -1.572 1 96.94 78 LYS B O 1
ATOM 2947 N N . THR B 1 79 ? 4.305 31.734 -3.787 1 96.56 79 THR B N 1
ATOM 2948 C CA . THR B 1 79 ? 2.879 32.062 -3.863 1 96.56 79 THR B CA 1
ATOM 2949 C C . THR B 1 79 ? 2.045 30.875 -3.363 1 96.56 79 THR B C 1
ATOM 2951 O O . THR B 1 79 ? 2.258 29.734 -3.777 1 96.56 79 THR B O 1
ATOM 2954 N N . ILE B 1 80 ? 1.202 31.156 -2.449 1 97.75 80 ILE B N 1
ATOM 2955 C CA . ILE B 1 80 ? 0.214 30.188 -1.98 1 97.75 80 ILE B CA 1
ATOM 2956 C C . ILE B 1 80 ? -1.101 30.391 -2.73 1 97.75 80 ILE B C 1
ATOM 2958 O O . ILE B 1 80 ? -1.766 31.422 -2.564 1 97.75 80 ILE B O 1
ATOM 2962 N N . ASP B 1 81 ? -1.416 29.406 -3.588 1 97.81 81 ASP B N 1
ATOM 2963 C CA . ASP B 1 81 ? -2.523 29.672 -4.5 1 97.81 81 ASP B CA 1
ATOM 2964 C C . ASP B 1 81 ? -3.473 28.484 -4.578 1 97.81 81 ASP B C 1
ATOM 2966 O O . ASP B 1 81 ? -4.352 28.438 -5.441 1 97.81 81 ASP B O 1
ATOM 2970 N N . LEU B 1 82 ? -3.299 27.516 -3.676 1 97.94 82 LEU B N 1
ATOM 2971 C CA . LEU B 1 82 ? -4.098 26.297 -3.756 1 97.94 82 LEU B CA 1
ATOM 2972 C C . LEU B 1 82 ? -4.656 25.922 -2.389 1 97.94 82 LEU B C 1
ATOM 2974 O O . LEU B 1 82 ? -3.908 25.828 -1.41 1 97.94 82 LEU B O 1
ATOM 2978 N N . LEU B 1 83 ? -5.953 25.75 -2.354 1 97.94 83 LEU B N 1
ATOM 2979 C CA . LEU B 1 83 ? -6.613 25.109 -1.221 1 97.94 83 LEU B CA 1
ATOM 2980 C C . LEU B 1 83 ? -6.617 23.594 -1.377 1 97.94 83 LEU B C 1
ATOM 2982 O O . LEU B 1 83 ? -7.355 23.047 -2.203 1 97.94 83 LEU B O 1
ATOM 2986 N N . ARG B 1 84 ? -5.848 22.891 -0.574 1 96.12 84 ARG B N 1
ATOM 2987 C CA . ARG B 1 84 ? -5.656 21.438 -0.683 1 96.12 84 ARG B CA 1
ATOM 2988 C C . ARG B 1 84 ? -6.836 20.688 -0.086 1 96.12 84 ARG B C 1
ATOM 2990 O O . ARG B 1 84 ? -7.242 19.656 -0.609 1 96.12 84 ARG B O 1
ATOM 2997 N N . GLY B 1 85 ? -7.277 21.172 0.99 1 96.5 85 GLY B N 1
ATOM 2998 C CA . GLY B 1 85 ? -8.383 20.5 1.672 1 96.5 85 GLY B CA 1
ATOM 2999 C C . GLY B 1 85 ? -8.648 21.078 3.053 1 96.5 85 GLY B C 1
ATOM 3000 O O . GLY B 1 85 ? -7.961 21.984 3.5 1 96.5 85 GLY B O 1
ATOM 3001 N N . ALA B 1 86 ? -9.734 20.578 3.621 1 97.88 86 ALA B N 1
ATOM 3002 C CA . ALA B 1 86 ? -10.133 20.953 4.973 1 97.88 86 ALA B CA 1
ATOM 3003 C C . ALA B 1 86 ? -10.758 19.781 5.719 1 97.88 86 ALA B C 1
ATOM 3005 O O . ALA B 1 86 ? -11.523 19 5.141 1 97.88 86 ALA B O 1
ATOM 3006 N N . SER B 1 87 ? -10.367 19.641 6.992 1 96.38 87 SER B N 1
ATOM 3007 C CA . SER B 1 87 ? -10.852 18.531 7.797 1 96.38 87 SER B CA 1
ATOM 3008 C C . SER B 1 87 ? -11.07 18.938 9.25 1 96.38 87 SER B C 1
ATOM 3010 O O . SER B 1 87 ? -10.5 19.938 9.711 1 96.38 87 SER B O 1
ATOM 3012 N N . TYR B 1 88 ? -11.906 18.125 9.859 1 96.06 88 TYR B N 1
ATOM 3013 C CA . TYR B 1 88 ? -12.109 18.281 11.297 1 96.06 88 TYR B CA 1
ATOM 3014 C C . TYR B 1 88 ? -11.305 17.25 12.078 1 96.06 88 TYR B C 1
ATOM 3016 O O . TYR B 1 88 ? -11.289 16.062 11.727 1 96.06 88 TYR B O 1
ATOM 3024 N N . PHE B 1 89 ? -10.648 17.688 13.094 1 95.31 89 PHE B N 1
ATOM 3025 C CA . PHE B 1 89 ? -9.953 16.844 14.055 1 95.31 89 PHE B CA 1
ATOM 3026 C C . PHE B 1 89 ? -10.617 16.906 15.422 1 95.31 89 PHE B C 1
ATOM 3028 O O . PHE B 1 89 ? -10.766 18 16 1 95.31 89 PHE B O 1
ATOM 3035 N N . SER B 1 90 ? -10.953 15.742 15.961 1 93.62 90 SER B N 1
ATOM 3036 C CA . SER B 1 90 ? -11.727 15.727 17.188 1 93.62 90 SER B CA 1
ATOM 3037 C C . SER B 1 90 ? -11.031 14.906 18.266 1 93.62 90 SER B C 1
ATOM 3039 O O . SER B 1 90 ? -10.844 13.695 18.109 1 93.62 90 SER B O 1
ATOM 3041 N N . THR B 1 91 ? -10.789 15.492 19.391 1 91.56 91 THR B N 1
ATOM 3042 C CA . THR B 1 91 ? -10.18 14.766 20.5 1 91.56 91 THR B CA 1
ATOM 3043 C C . THR B 1 91 ? -11.18 13.805 21.125 1 91.56 91 THR B C 1
ATOM 3045 O O . THR B 1 91 ? -10.797 12.758 21.641 1 91.56 91 THR B O 1
ATOM 3048 N N . GLY B 1 92 ? -12.383 14.102 21.094 1 82.69 92 GLY B N 1
ATOM 3049 C CA . GLY B 1 92 ? -13.414 13.211 21.594 1 82.69 92 GLY B CA 1
ATOM 3050 C C . GLY B 1 92 ? -13.477 11.891 20.859 1 82.69 92 GLY B C 1
ATOM 3051 O O . GLY B 1 92 ? -14 10.906 21.375 1 82.69 92 GLY B O 1
ATOM 3052 N N . HIS B 1 93 ? -12.898 11.961 19.734 1 80.25 93 HIS B N 1
ATOM 3053 C CA . HIS B 1 93 ? -12.891 10.758 18.922 1 80.25 93 HIS B CA 1
ATOM 3054 C C . HIS B 1 93 ? -11.492 10.156 18.828 1 80.25 93 HIS B C 1
ATOM 3056 O O . HIS B 1 93 ? -11.227 9.32 17.953 1 80.25 93 HIS B O 1
ATOM 3062 N N . GLY B 1 94 ? -10.586 10.703 19.703 1 84.06 94 GLY B N 1
ATOM 3063 C CA . GLY B 1 94 ? -9.359 9.953 19.891 1 84.06 94 GLY B CA 1
ATOM 3064 C C . GLY B 1 94 ? -8.133 10.664 19.344 1 84.06 94 GLY B C 1
ATOM 3065 O O . GLY B 1 94 ? -7.008 10.188 19.484 1 84.06 94 GLY B O 1
ATOM 3066 N N . VAL B 1 95 ? -8.281 11.766 18.75 1 89.38 95 VAL B N 1
ATOM 3067 C CA . VAL B 1 95 ? -7.125 12.484 18.234 1 89.38 95 VAL B CA 1
ATOM 3068 C C . VAL B 1 95 ? -6.156 12.797 19.375 1 89.38 95 VAL B C 1
ATOM 3070 O O . VAL B 1 95 ? -6.535 13.445 20.359 1 89.38 95 VAL B O 1
ATOM 3073 N N . HIS B 1 96 ? -4.961 12.367 19.25 1 93.5 96 HIS B N 1
ATOM 3074 C CA . HIS B 1 96 ? -3.848 12.625 20.156 1 93.5 96 HIS B CA 1
ATOM 3075 C C . HIS B 1 96 ? -2.512 12.344 19.484 1 93.5 96 HIS B C 1
ATOM 3077 O O . HIS B 1 96 ? -1.906 11.289 19.703 1 93.5 96 HIS B O 1
ATOM 3083 N N . PHE B 1 97 ? -2.014 13.336 18.812 1 94.88 97 PHE B N 1
ATOM 3084 C CA . PHE B 1 97 ? -0.811 13.141 18.016 1 94.88 97 PHE B CA 1
ATOM 3085 C C . PHE B 1 97 ? 0.434 13.531 18.797 1 94.88 97 PHE B C 1
ATOM 3087 O O . PHE B 1 97 ? 0.485 14.609 19.406 1 94.88 97 PHE B O 1
ATOM 3094 N N . PRO B 1 98 ? 1.411 12.664 18.797 1 96.75 98 PRO B N 1
ATOM 3095 C CA . PRO B 1 98 ? 2.701 13.047 19.375 1 96.75 98 PRO B CA 1
ATOM 3096 C C . PRO B 1 98 ? 3.449 14.07 18.531 1 96.75 98 PRO B C 1
ATOM 3098 O O . PRO B 1 98 ? 2.922 14.539 17.516 1 96.75 98 PRO B O 1
ATOM 3101 N N . TRP B 1 99 ? 4.637 14.422 18.984 1 98.25 99 TRP B N 1
ATOM 3102 C CA . TRP B 1 99 ? 5.457 15.383 18.25 1 98.25 99 TRP B CA 1
ATOM 3103 C C . TRP B 1 99 ? 5.758 14.875 16.844 1 98.25 99 TRP B C 1
ATOM 3105 O O . TRP B 1 99 ? 6.273 13.773 16.672 1 98.25 99 TRP B O 1
ATOM 3115 N N . HIS B 1 100 ? 5.48 15.719 15.844 1 98.5 100 HIS B N 1
ATOM 3116 C CA . HIS B 1 100 ? 5.684 15.281 14.461 1 98.5 100 HIS B CA 1
ATOM 3117 C C . HIS B 1 100 ? 5.656 16.469 13.5 1 98.5 100 HIS B C 1
ATOM 3119 O O . HIS B 1 100 ? 5.219 17.562 13.859 1 98.5 100 HIS B O 1
ATOM 3125 N N . GLN B 1 101 ? 6.219 16.266 12.336 1 98.38 101 GLN B N 1
ATOM 3126 C CA . GLN B 1 101 ? 5.828 16.922 11.094 1 98.38 101 GLN B CA 1
ATOM 3127 C C . GLN B 1 101 ? 4.844 16.062 10.305 1 98.38 101 GLN B C 1
ATOM 3129 O O . GLN B 1 101 ? 4.945 14.844 10.297 1 98.38 101 GLN B O 1
ATOM 3134 N N . ASP B 1 102 ? 3.887 16.688 9.695 1 97.31 102 ASP B N 1
ATOM 3135 C CA . ASP B 1 102 ? 2.826 15.945 9.031 1 97.31 102 ASP B CA 1
ATOM 3136 C C . ASP B 1 102 ? 3.404 14.961 8.016 1 97.31 102 ASP B C 1
ATOM 3138 O O . ASP B 1 102 ? 4.254 15.32 7.203 1 97.31 102 ASP B O 1
ATOM 3142 N N . ALA B 1 103 ? 2.852 13.766 8.086 1 97.69 103 ALA B N 1
ATOM 3143 C CA . ALA B 1 103 ? 3.418 12.703 7.262 1 97.69 103 ALA B CA 1
ATOM 3144 C C . ALA B 1 103 ? 2.553 12.438 6.035 1 97.69 103 ALA B C 1
ATOM 3146 O O . ALA B 1 103 ? 3.049 12.422 4.906 1 97.69 103 ALA B O 1
ATOM 3147 N N . LYS B 1 104 ? 1.292 12.281 6.156 1 96 104 LYS B N 1
ATOM 3148 C CA . LYS B 1 104 ? 0.412 11.852 5.07 1 96 104 LYS B CA 1
ATOM 3149 C C . LYS B 1 104 ? 0.462 12.836 3.904 1 96 104 LYS B C 1
ATOM 3151 O O . LYS B 1 104 ? 0.635 12.43 2.752 1 96 104 LYS B O 1
ATOM 3156 N N . SER B 1 105 ? 0.288 14.094 4.246 1 95.88 105 SER B N 1
ATOM 3157 C CA . SER B 1 105 ? 0.33 15.109 3.195 1 95.88 105 SER B CA 1
ATOM 3158 C C . SER B 1 105 ? 1.699 15.156 2.527 1 95.88 105 SER B C 1
ATOM 3160 O O . SER B 1 105 ? 1.798 15.367 1.316 1 95.88 105 SER B O 1
ATOM 3162 N N . TYR B 1 106 ? 2.748 14.945 3.35 1 98.06 106 TYR B N 1
ATOM 3163 C CA . TYR B 1 106 ? 4.098 14.984 2.795 1 98.06 106 TYR B CA 1
ATOM 3164 C C . TYR B 1 106 ? 4.348 13.781 1.892 1 98.06 106 TYR B C 1
ATOM 3166 O O . TYR B 1 106 ? 5.02 13.898 0.865 1 98.06 106 TYR B O 1
ATOM 3174 N N . PHE B 1 107 ? 3.811 12.641 2.254 1 98.19 107 PHE B N 1
ATOM 3175 C CA . PHE B 1 107 ? 3.963 11.461 1.402 1 98.19 107 PHE B CA 1
ATOM 3176 C C . PHE B 1 107 ? 3.234 11.656 0.078 1 98.19 107 PHE B C 1
ATOM 3178 O O . PHE B 1 107 ? 3.693 11.188 -0.964 1 98.19 107 PHE B O 1
ATOM 3185 N N . LEU B 1 108 ? 2.176 12.359 0.145 1 97.94 108 LEU B N 1
ATOM 3186 C CA . LEU B 1 108 ? 1.328 12.555 -1.026 1 97.94 108 LEU B CA 1
ATOM 3187 C C . LEU B 1 108 ? 1.889 13.648 -1.927 1 97.94 108 LEU B C 1
ATOM 3189 O O . LEU B 1 108 ? 1.992 13.469 -3.143 1 97.94 108 LEU B O 1
ATOM 3193 N N . LEU B 1 109 ? 2.312 14.797 -1.319 1 98 109 LEU B N 1
ATOM 3194 C CA . LEU B 1 109 ? 2.57 15.977 -2.129 1 98 109 LEU B CA 1
ATOM 3195 C C . LEU B 1 109 ? 4.027 16.406 -2.016 1 98 109 LEU B C 1
ATOM 3197 O O . LEU B 1 109 ? 4.48 17.281 -2.758 1 98 109 LEU B O 1
ATOM 3201 N N . GLN B 1 110 ? 4.73 15.906 -1.08 1 97.88 110 GLN B N 1
ATOM 3202 C CA . GLN B 1 110 ? 6.184 16 -0.979 1 97.88 110 GLN B CA 1
ATOM 3203 C C . GLN B 1 110 ? 6.629 17.453 -0.781 1 97.88 110 GLN B C 1
ATOM 3205 O O . GLN B 1 110 ? 7.645 17.875 -1.335 1 97.88 110 GLN B O 1
ATOM 3210 N N . GLU B 1 111 ? 5.758 18.234 -0.091 1 97.12 111 GLU B N 1
ATOM 3211 C CA . GLU B 1 111 ? 6.039 19.641 0.142 1 97.12 111 GLU B CA 1
ATOM 3212 C C . GLU B 1 111 ? 5.578 20.078 1.53 1 97.12 111 GLU B C 1
ATOM 3214 O O . GLU B 1 111 ? 4.418 19.875 1.896 1 97.12 111 GLU B O 1
ATOM 3219 N N . ALA B 1 112 ? 6.539 20.719 2.283 1 97.81 112 ALA B N 1
ATOM 3220 C CA . ALA B 1 112 ? 6.184 21.172 3.629 1 97.81 112 ALA B CA 1
ATOM 3221 C C . ALA B 1 112 ? 6.664 22.594 3.883 1 97.81 112 ALA B C 1
ATOM 3223 O O . ALA B 1 112 ? 6.309 23.203 4.891 1 97.81 112 ALA B O 1
ATOM 3224 N N . PHE B 1 113 ? 7.418 23.172 2.938 1 98.19 113 PHE B N 1
ATOM 3225 C CA . PHE B 1 113 ? 7.891 24.547 3.09 1 98.19 113 PHE B CA 1
ATOM 3226 C C . PHE B 1 113 ? 6.848 25.531 2.586 1 98.19 113 PHE B C 1
ATOM 3228 O O . PHE B 1 113 ? 6.371 26.375 3.346 1 98.19 113 PHE B O 1
ATOM 3235 N N . ASN B 1 114 ? 6.48 25.406 1.352 1 98.25 114 ASN B N 1
ATOM 3236 C CA . ASN B 1 114 ? 5.434 26.25 0.78 1 98.25 114 ASN B CA 1
ATOM 3237 C C . ASN B 1 114 ? 4.043 25.688 1.074 1 98.25 114 ASN B C 1
ATOM 3239 O O . ASN B 1 114 ? 3.24 25.5 0.159 1 98.25 114 ASN B O 1
ATOM 3243 N N . TYR B 1 115 ? 3.834 25.469 2.281 1 97.88 115 TYR B N 1
ATOM 3244 C CA . TYR B 1 115 ? 2.664 24.766 2.809 1 97.88 115 TYR B CA 1
ATOM 3245 C C . TYR B 1 115 ? 2.197 25.406 4.113 1 97.88 115 TYR B C 1
ATOM 3247 O O . TYR B 1 115 ? 3 25.625 5.023 1 97.88 115 TYR B O 1
ATOM 3255 N N . LEU B 1 116 ? 0.916 25.75 4.176 1 98.25 116 LEU B N 1
ATOM 3256 C CA . LEU B 1 116 ? 0.35 26.344 5.379 1 98.25 116 LEU B CA 1
ATOM 3257 C C . LEU B 1 116 ? -0.705 25.422 5.996 1 98.25 116 LEU B C 1
ATOM 3259 O O . LEU B 1 116 ? -1.562 24.891 5.285 1 98.25 116 LEU B O 1
ATOM 3263 N N . ASN B 1 117 ? -0.589 25.234 7.242 1 98.25 117 ASN B N 1
ATOM 3264 C CA . ASN B 1 117 ? -1.59 24.578 8.07 1 98.25 117 ASN B CA 1
ATOM 3265 C C . ASN B 1 117 ? -2.375 25.578 8.906 1 98.25 117 ASN B C 1
ATOM 3267 O O . ASN B 1 117 ? -1.827 26.188 9.828 1 98.25 117 ASN B O 1
ATOM 3271 N N . LEU B 1 118 ? -3.586 25.75 8.641 1 98.5 118 LEU B N 1
ATOM 3272 C CA . LEU B 1 118 ? -4.465 26.641 9.406 1 98.5 118 LEU B CA 1
ATOM 3273 C C . LEU B 1 118 ? -5.305 25.828 10.398 1 98.5 118 LEU B C 1
ATOM 3275 O O . LEU B 1 118 ? -6.195 25.078 9.992 1 98.5 118 LEU B O 1
ATOM 3279 N N . TYR B 1 119 ? -5.016 26.031 11.617 1 98.25 119 TYR B N 1
ATOM 3280 C CA . TYR B 1 119 ? -5.699 25.328 12.703 1 98.25 119 TYR B CA 1
ATOM 3281 C C . TYR B 1 119 ? -6.672 26.266 13.422 1 98.25 119 TYR B C 1
ATOM 3283 O O . TYR B 1 119 ? -6.266 27.297 13.961 1 98.25 119 TYR B O 1
ATOM 3291 N N . ILE B 1 120 ? -7.922 25.875 13.484 1 98.38 120 ILE B N 1
ATOM 3292 C CA . ILE B 1 120 ? -8.953 26.734 14.062 1 98.38 120 ILE B CA 1
ATOM 3293 C C . ILE B 1 120 ? -9.844 25.906 14.992 1 98.38 120 ILE B C 1
ATOM 3295 O O . ILE B 1 120 ? -10.641 25.078 14.531 1 98.38 120 ILE B O 1
ATOM 3299 N N . PRO B 1 121 ? -9.805 26.172 16.281 1 98 121 PRO B N 1
ATOM 3300 C CA . PRO B 1 121 ? -10.812 25.547 17.141 1 98 121 PRO B CA 1
ATOM 3301 C C . PRO B 1 121 ? -12.234 25.953 16.781 1 98 121 PRO B C 1
ATOM 3303 O O . PRO B 1 121 ? -12.508 27.156 16.594 1 98 121 PRO B O 1
ATOM 3306 N N . VAL B 1 122 ? -13.023 24.984 16.688 1 98.06 122 VAL B N 1
ATOM 3307 C CA . VAL B 1 122 ? -14.438 25.203 16.375 1 98.06 122 VAL B CA 1
ATOM 3308 C C . VAL B 1 122 ? -15.273 24.938 17.641 1 98.06 122 VAL B C 1
ATOM 3310 O O . VAL B 1 122 ? -16.094 25.781 18.016 1 98.06 122 VAL B O 1
ATOM 3313 N N . MET B 1 123 ? -15.086 23.812 18.234 1 96.69 123 MET B N 1
ATOM 3314 C CA . MET B 1 123 ? -15.609 23.5 19.562 1 96.69 123 MET B CA 1
ATOM 3315 C C . MET B 1 123 ? -14.477 23.422 20.578 1 96.69 123 MET B C 1
ATOM 3317 O O . MET B 1 123 ? -13.57 22.609 20.453 1 96.69 123 MET B O 1
ATOM 3321 N N . LYS B 1 124 ? -14.594 24.344 21.531 1 95.56 124 LYS B N 1
ATOM 3322 C CA . LYS B 1 124 ? -13.555 24.469 22.547 1 95.56 124 LYS B CA 1
ATOM 3323 C C . LYS B 1 124 ? -14.156 24.766 23.922 1 95.56 124 LYS B C 1
ATOM 3325 O O . LYS B 1 124 ? -14.188 25.906 24.359 1 95.56 124 LYS B O 1
ATOM 3330 N N . PRO B 1 125 ? -14.398 23.703 24.625 1 93.88 125 PRO B N 1
ATOM 3331 C CA . PRO B 1 125 ? -15.055 23.922 25.922 1 93.88 125 PRO B CA 1
ATOM 3332 C C . PRO B 1 125 ? -14.125 24.531 26.953 1 93.88 125 PRO B C 1
ATOM 3334 O O . PRO B 1 125 ? -14.578 25.266 27.844 1 93.88 125 PRO B O 1
ATOM 3337 N N . VAL B 1 126 ? -12.852 24.188 26.875 1 92.88 126 VAL B N 1
ATOM 3338 C CA . VAL B 1 126 ? -11.867 24.703 27.828 1 92.88 126 VAL B CA 1
ATOM 3339 C C . VAL B 1 126 ? -10.719 25.359 27.062 1 92.88 126 VAL B C 1
ATOM 3341 O O . VAL B 1 126 ? -9.953 24.688 26.375 1 92.88 126 VAL B O 1
ATOM 3344 N N . ALA B 1 127 ? -10.57 26.609 27.172 1 88.5 127 ALA B N 1
ATOM 3345 C CA . ALA B 1 127 ? -9.633 27.391 26.391 1 88.5 127 ALA B CA 1
ATOM 3346 C C . ALA B 1 127 ? -8.195 26.922 26.609 1 88.5 127 ALA B C 1
ATOM 3348 O O . ALA B 1 127 ? -7.395 26.906 25.672 1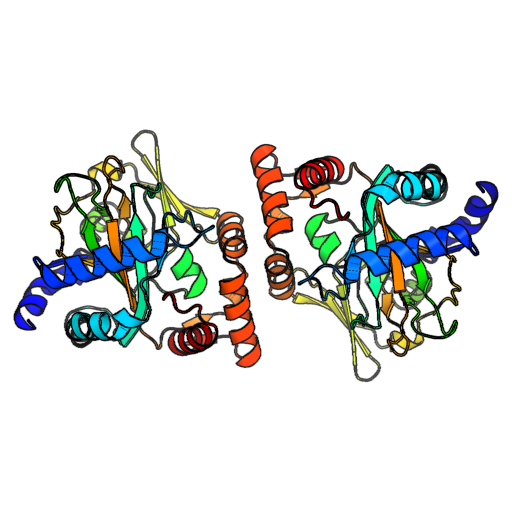 88.5 127 ALA B O 1
ATOM 3349 N N . GLU B 1 128 ? -7.883 26.484 27.781 1 92.56 128 GLU B N 1
ATOM 3350 C CA . GLU B 1 128 ? -6.508 26.172 28.156 1 92.56 128 GLU B CA 1
ATOM 3351 C C . GLU B 1 128 ? -6.141 24.734 27.797 1 92.56 128 GLU B C 1
ATOM 3353 O O . GLU B 1 128 ? -4.977 24.344 27.875 1 92.56 128 GLU B O 1
ATOM 3358 N N . LYS B 1 129 ? -7.168 24.062 27.328 1 94.25 129 LYS B N 1
ATOM 3359 C CA . LYS B 1 129 ? -6.934 22.641 27.109 1 94.25 129 LYS B CA 1
ATOM 3360 C C . LYS B 1 129 ? -7.094 22.281 25.625 1 94.25 129 LYS B C 1
ATOM 3362 O O . LYS B 1 129 ? -7.715 23.031 24.875 1 94.25 129 LYS B O 1
ATOM 3367 N N . SER B 1 130 ? -6.523 21.141 25.25 1 93.81 130 SER B N 1
ATOM 3368 C CA . SER B 1 130 ? -6.68 20.516 23.938 1 93.81 130 SER B CA 1
ATOM 3369 C C . SER B 1 130 ? -6.246 21.469 22.828 1 93.81 130 SER B C 1
ATOM 3371 O O . SER B 1 130 ? -6.918 21.562 21.797 1 93.81 130 SER B O 1
ATOM 3373 N N . ASN B 1 131 ? -5.195 22.188 23.109 1 95.31 131 ASN B N 1
ATOM 3374 C CA . ASN B 1 131 ? -4.531 23 22.094 1 95.31 131 ASN B CA 1
ATOM 3375 C C . ASN B 1 131 ? -3.461 22.203 21.344 1 95.31 131 ASN B C 1
ATOM 3377 O O . ASN B 1 131 ? -3.422 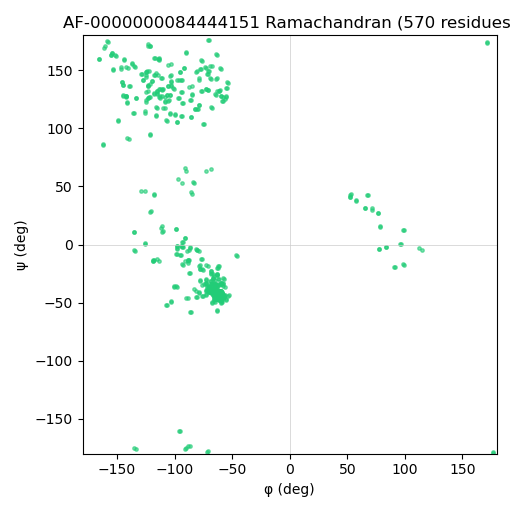20.984 21.438 1 95.31 131 ASN B O 1
ATOM 3381 N N . LEU B 1 132 ? -2.736 22.953 20.5 1 97.31 132 LEU B N 1
ATOM 3382 C CA . LEU B 1 132 ? -1.52 22.406 19.906 1 97.31 132 LEU B CA 1
ATOM 3383 C C . LEU B 1 132 ? -0.281 22.969 20.594 1 97.31 132 LEU B C 1
ATOM 3385 O O . LEU B 1 132 ? -0.242 24.141 20.938 1 97.31 132 LEU B O 1
ATOM 3389 N N . LYS B 1 133 ? 0.631 22.047 20.75 1 97.88 133 LYS B N 1
ATOM 3390 C CA . LYS B 1 133 ? 1.976 22.484 21.109 1 97.88 133 LYS B CA 1
ATOM 3391 C C . LYS B 1 133 ? 2.865 22.609 19.875 1 97.88 133 LYS B C 1
ATOM 3393 O O . LYS B 1 133 ? 2.783 21.781 18.969 1 97.88 133 LYS B O 1
ATOM 3398 N N . ILE B 1 134 ? 3.701 23.656 19.891 1 98.44 134 ILE B N 1
ATOM 3399 C CA . ILE B 1 134 ? 4.559 23.875 18.734 1 98.44 134 ILE B CA 1
ATOM 3400 C C . ILE B 1 134 ? 5.977 24.203 19.188 1 98.44 134 ILE B C 1
ATOM 3402 O O . ILE B 1 134 ? 6.18 24.688 20.312 1 98.44 134 ILE B O 1
ATOM 3406 N N . ILE B 1 135 ? 6.922 23.891 18.312 1 98.56 135 ILE B N 1
ATOM 3407 C CA . ILE B 1 135 ? 8.305 24.328 18.516 1 98.56 135 ILE B CA 1
ATOM 3408 C C . ILE B 1 135 ? 8.641 25.438 17.516 1 98.56 135 ILE B C 1
ATOM 3410 O O . ILE B 1 135 ? 8.859 25.156 16.328 1 98.56 135 ILE B O 1
ATOM 3414 N N . PRO B 1 136 ? 8.727 26.594 17.984 1 98.19 136 PRO B N 1
ATOM 3415 C CA . PRO B 1 136 ? 9.062 27.672 17.047 1 98.19 136 PRO B CA 1
ATOM 3416 C C . PRO B 1 136 ? 10.414 27.453 16.375 1 98.19 136 PRO B C 1
ATOM 3418 O O . PRO B 1 136 ? 11.336 26.906 17 1 98.19 136 PRO B O 1
ATOM 3421 N N . PHE B 1 137 ? 10.547 27.984 15.172 1 98.06 137 PHE B N 1
ATOM 3422 C CA . PHE B 1 137 ? 11.758 27.766 14.383 1 98.06 137 PHE B CA 1
ATOM 3423 C C . PHE B 1 137 ? 12.969 28.391 15.07 1 98.06 137 PHE B C 1
ATOM 3425 O O . PHE B 1 137 ? 14.039 27.781 15.117 1 98.06 137 PHE B O 1
ATOM 3432 N N . ASP B 1 138 ? 12.805 29.562 15.578 1 97.44 138 ASP B N 1
ATOM 3433 C CA . ASP B 1 138 ? 13.93 30.25 16.188 1 97.44 138 ASP B CA 1
ATOM 3434 C C . ASP B 1 138 ? 14.383 29.562 17.469 1 97.44 138 ASP B C 1
ATOM 3436 O O . ASP B 1 138 ? 15.57 29.562 17.797 1 97.44 138 ASP B O 1
ATOM 3440 N N . VAL B 1 139 ? 13.477 29.016 18.172 1 97.88 139 VAL B N 1
ATOM 3441 C CA . VAL B 1 139 ? 13.797 28.266 19.391 1 97.88 139 VAL B CA 1
ATOM 3442 C C . VAL B 1 139 ? 14.609 27.031 19.047 1 97.88 139 VAL B C 1
ATOM 3444 O O . VAL B 1 139 ? 15.664 26.781 19.625 1 97.88 139 VAL B O 1
ATOM 3447 N N . LEU B 1 140 ? 14.164 26.297 18.109 1 97.62 140 LEU B N 1
ATOM 3448 C CA . LEU B 1 140 ? 14.906 25.109 17.688 1 97.62 140 LEU B CA 1
ATOM 3449 C C . LEU B 1 140 ? 16.281 25.5 17.156 1 97.62 140 LEU B C 1
ATOM 3451 O O . LEU B 1 140 ? 17.281 24.844 17.484 1 97.62 140 LEU B O 1
ATOM 3455 N N . GLY B 1 141 ? 16.297 26.484 16.328 1 97.06 141 GLY B N 1
ATOM 3456 C CA . GLY B 1 141 ? 17.547 26.953 15.773 1 97.06 141 GLY B CA 1
ATOM 3457 C C . GLY B 1 141 ? 18.547 27.391 16.844 1 97.06 141 GLY B C 1
ATOM 3458 O O . GLY B 1 141 ? 19.75 27.234 16.656 1 97.06 141 GLY B O 1
ATOM 3459 N N . GLY B 1 142 ? 18.047 27.953 17.875 1 96.88 142 GLY B N 1
ATOM 3460 C CA . GLY B 1 142 ? 18.891 28.375 18.969 1 96.88 142 GLY B CA 1
ATOM 3461 C C . GLY B 1 142 ? 19.531 27.219 19.703 1 96.88 142 GLY B C 1
ATOM 3462 O O . GLY B 1 142 ? 20.641 27.359 20.25 1 96.88 142 GLY B O 1
ATOM 3463 N N . ILE B 1 143 ? 18.938 26.141 19.656 1 96.5 143 ILE B N 1
ATOM 3464 C CA . ILE B 1 143 ? 19.453 24.953 20.344 1 96.5 143 ILE B CA 1
ATOM 3465 C C . ILE B 1 143 ? 20.375 24.188 19.406 1 96.5 143 ILE B C 1
ATOM 3467 O O . ILE B 1 143 ? 21.453 23.75 19.828 1 96.5 143 ILE B O 1
ATOM 3471 N N . SER B 1 144 ? 19.922 24.016 18.188 1 96.81 144 SER B N 1
ATOM 3472 C CA . SER B 1 144 ? 20.719 23.312 17.172 1 96.81 144 SER B CA 1
ATOM 3473 C C . SER B 1 144 ? 20.438 23.844 15.773 1 96.81 144 SER B C 1
ATOM 3475 O O . SER B 1 144 ? 19.438 23.453 15.156 1 96.81 144 SER B O 1
ATOM 3477 N N . ASP B 1 145 ? 21.328 24.516 15.328 1 96.25 145 ASP B N 1
ATOM 3478 C CA . ASP B 1 145 ? 21.203 25.062 13.977 1 96.25 145 ASP B CA 1
ATOM 3479 C C . ASP B 1 145 ? 21.203 23.938 12.93 1 96.25 145 ASP B C 1
ATOM 3481 O O . ASP B 1 145 ? 20.438 23.969 11.969 1 96.25 145 ASP B O 1
ATOM 3485 N N . THR B 1 146 ? 21.969 22.938 13.188 1 96.75 146 THR B N 1
ATOM 3486 C CA . THR B 1 146 ? 22.109 21.828 12.258 1 96.75 146 THR B CA 1
ATOM 3487 C C . THR B 1 146 ? 20.812 21.047 12.141 1 96.75 146 THR B C 1
ATOM 3489 O O . THR B 1 146 ? 20.359 20.766 11.031 1 96.75 146 THR B O 1
ATOM 3492 N N . LEU B 1 147 ? 20.188 20.797 13.227 1 96.69 147 LEU B N 1
ATOM 3493 C CA . LEU B 1 147 ? 18.922 20.062 13.203 1 96.69 147 LEU B CA 1
ATOM 3494 C C . LEU B 1 147 ? 17.812 20.906 12.594 1 96.69 147 LEU B C 1
ATOM 3496 O O . LEU B 1 147 ? 16.984 20.406 11.828 1 96.69 147 LEU B O 1
ATOM 3500 N N . ALA B 1 148 ? 17.797 22.141 12.93 1 96.81 148 ALA B N 1
ATOM 3501 C CA . ALA B 1 148 ? 16.797 23.047 12.375 1 96.81 148 ALA B CA 1
ATOM 3502 C C . ALA B 1 148 ? 16.859 23.078 10.852 1 96.81 148 ALA B C 1
ATOM 3504 O O . ALA B 1 148 ? 15.836 23.031 10.18 1 96.81 148 ALA B O 1
ATOM 3505 N N . GLN B 1 149 ? 18.047 23.141 10.383 1 96.12 149 GLN B N 1
ATOM 3506 C CA . GLN B 1 149 ? 18.25 23.156 8.938 1 96.12 149 GLN B CA 1
ATOM 3507 C C . GLN B 1 149 ? 17.812 21.828 8.312 1 96.12 149 GLN B C 1
ATOM 3509 O O . GLN B 1 149 ? 17.219 21.812 7.23 1 96.12 149 GLN B O 1
ATOM 3514 N N . LYS B 1 150 ? 18.078 20.75 9.008 1 95.5 150 LYS B N 1
ATOM 3515 C CA . LYS B 1 150 ? 17.719 19.438 8.516 1 95.5 150 LYS B CA 1
ATOM 3516 C C . LYS B 1 150 ? 16.203 19.266 8.445 1 95.5 150 LYS B C 1
ATOM 3518 O O . LYS B 1 150 ? 15.68 18.578 7.562 1 95.5 150 LYS B O 1
ATOM 3523 N N . LEU B 1 151 ? 15.508 19.938 9.289 1 96.88 151 LEU B N 1
ATOM 3524 C CA . LEU B 1 151 ? 14.07 19.75 9.391 1 96.88 151 LEU B CA 1
ATOM 3525 C C . LEU B 1 151 ? 13.328 20.75 8.508 1 96.88 151 LEU B C 1
ATOM 3527 O O . LEU B 1 151 ? 12.141 20.578 8.234 1 96.88 151 LEU B O 1
ATOM 3531 N N . GLN B 1 152 ? 14.055 21.766 8.141 1 95.31 152 GLN B N 1
ATOM 3532 C CA . GLN B 1 152 ? 13.414 22.781 7.312 1 95.31 152 GLN B CA 1
ATOM 3533 C C . GLN B 1 152 ? 13 22.219 5.961 1 95.31 152 GLN B C 1
ATOM 3535 O O . GLN B 1 152 ? 13.805 21.594 5.266 1 95.31 152 GLN B O 1
ATOM 3540 N N . GLY B 1 153 ? 11.766 22.453 5.648 1 94.81 153 GLY B N 1
ATOM 3541 C CA . GLY B 1 153 ? 11.25 21.984 4.371 1 94.81 153 GLY B CA 1
ATOM 3542 C C . GLY B 1 153 ? 10.93 20.5 4.359 1 94.81 153 GLY B C 1
ATOM 3543 O O . GLY B 1 153 ? 10.383 19.984 3.383 1 94.81 153 GLY B O 1
ATOM 3544 N N . ARG B 1 154 ? 11.219 19.875 5.391 1 93.69 154 ARG B N 1
ATOM 3545 C CA . ARG B 1 154 ? 10.953 18.453 5.492 1 93.69 154 ARG B CA 1
ATOM 3546 C C . ARG B 1 154 ? 9.578 18.188 6.109 1 93.69 154 ARG B C 1
ATOM 3548 O O . ARG B 1 154 ? 9.07 19.016 6.867 1 93.69 154 ARG B O 1
ATOM 3555 N N . GLY B 1 155 ? 9.031 17.094 5.738 1 96.88 155 GLY B N 1
ATOM 3556 C CA . GLY B 1 155 ? 7.875 16.5 6.398 1 96.88 155 GLY B CA 1
ATOM 3557 C C . GLY B 1 155 ? 8.133 15.102 6.914 1 96.88 155 GLY B C 1
ATOM 3558 O O . GLY B 1 155 ? 9.234 14.57 6.77 1 96.88 155 GLY B O 1
ATOM 3559 N N . ALA B 1 156 ? 7.188 14.672 7.652 1 98.06 156 ALA B N 1
ATOM 3560 C CA . ALA B 1 156 ? 7.18 13.273 8.047 1 98.06 156 ALA B CA 1
ATOM 3561 C C . ALA B 1 156 ? 8.336 12.961 9 1 98.06 156 ALA B C 1
ATOM 3563 O O . ALA B 1 156 ? 9.062 11.984 8.812 1 98.06 156 ALA B O 1
ATOM 3564 N N . THR B 1 157 ? 8.547 13.82 9.898 1 98.5 157 THR B N 1
ATOM 3565 C CA . THR B 1 157 ? 9.461 13.57 11.008 1 98.5 157 THR B CA 1
ATOM 3566 C C . THR B 1 157 ? 8.688 13.312 12.297 1 98.5 157 THR B C 1
ATOM 3568 O O . THR B 1 157 ? 7.699 14 12.578 1 98.5 157 THR B O 1
ATOM 3571 N N . ALA B 1 158 ? 9.125 12.344 13 1 98.38 158 ALA B N 1
ATOM 3572 C CA . ALA B 1 158 ? 8.602 12.086 14.344 1 98.38 158 ALA B CA 1
ATOM 3573 C C . ALA B 1 158 ? 9.648 12.383 15.406 1 98.38 158 ALA B C 1
ATOM 3575 O O . ALA B 1 158 ? 10.836 12.141 15.203 1 98.38 158 ALA B O 1
ATOM 3576 N N . ALA B 1 159 ? 9.18 12.891 16.453 1 98.25 159 ALA B N 1
ATOM 3577 C CA . ALA B 1 159 ? 10.07 13.133 17.594 1 98.25 159 ALA B CA 1
ATOM 3578 C C . ALA B 1 159 ? 9.562 12.422 18.844 1 98.25 159 ALA B C 1
ATOM 3580 O O . ALA B 1 159 ? 8.367 12.453 19.141 1 98.25 159 ALA B O 1
ATOM 3581 N N . PHE B 1 160 ? 10.492 11.805 19.531 1 97.25 160 PHE B N 1
ATOM 3582 C CA . PHE B 1 160 ? 10.18 11.062 20.75 1 97.25 160 PHE B CA 1
ATOM 3583 C C . PHE B 1 160 ? 10.984 11.586 21.938 1 97.25 160 PHE B C 1
ATOM 3585 O O . PHE B 1 160 ? 12.219 11.648 21.875 1 97.25 160 PHE B O 1
ATOM 3592 N N . VAL B 1 161 ? 10.266 11.891 22.875 1 96.12 161 VAL B N 1
ATOM 3593 C CA . VAL B 1 161 ? 10.906 12.359 24.094 1 96.12 161 VAL B CA 1
ATOM 3594 C C . VAL B 1 161 ? 11.117 11.18 25.047 1 96.12 161 VAL B C 1
ATOM 3596 O O . VAL B 1 161 ? 10.172 10.469 25.391 1 96.12 161 VAL B O 1
ATOM 3599 N N . GLN B 1 162 ? 12.391 10.977 25.391 1 92.19 162 GLN B N 1
ATOM 3600 C CA . GLN B 1 162 ? 12.75 9.898 26.312 1 92.19 162 GLN B CA 1
ATOM 3601 C C . GLN B 1 162 ? 13.922 10.312 27.203 1 92.19 162 GLN B C 1
ATOM 3603 O O . GLN B 1 162 ? 14.961 10.75 26.703 1 92.19 162 GLN B O 1
ATOM 3608 N N . ASP B 1 163 ? 13.781 10.156 28.531 1 92.62 163 ASP B N 1
ATOM 3609 C CA . ASP B 1 163 ? 14.836 10.352 29.531 1 92.62 163 ASP B CA 1
ATOM 3610 C C . ASP B 1 163 ? 15.5 11.719 29.359 1 92.62 163 ASP B C 1
ATOM 3612 O O . ASP B 1 163 ? 16.719 11.812 29.297 1 92.62 163 ASP B O 1
ATOM 3616 N N . GLY B 1 164 ? 14.719 12.734 29.094 1 91.81 164 GLY B N 1
ATOM 3617 C CA . GLY B 1 164 ? 15.227 14.094 29.031 1 91.81 164 GLY B CA 1
ATOM 3618 C C . GLY B 1 164 ? 15.828 14.438 27.672 1 91.81 164 GLY B C 1
ATOM 3619 O O . GLY B 1 164 ? 16.312 15.555 27.484 1 91.81 164 GLY B O 1
ATOM 3620 N N . HIS B 1 165 ? 15.82 13.461 26.828 1 95.81 165 HIS B N 1
ATOM 3621 C CA . HIS B 1 165 ? 16.312 13.656 25.469 1 95.81 165 HIS B CA 1
ATOM 3622 C C . HIS B 1 165 ? 15.195 13.523 24.453 1 95.81 165 HIS B C 1
ATOM 3624 O O . HIS B 1 165 ? 14.117 13.023 24.766 1 95.81 165 HIS B O 1
ATOM 3630 N N . THR B 1 166 ? 15.492 14.086 23.266 1 98 166 THR B N 1
ATOM 3631 C CA . THR B 1 166 ? 14.547 13.922 22.172 1 98 166 THR B CA 1
ATOM 3632 C C . THR B 1 166 ? 15.219 13.25 20.969 1 98 166 THR B C 1
ATOM 3634 O O . THR B 1 166 ? 16.281 13.68 20.531 1 98 166 THR B O 1
ATOM 3637 N N . LEU B 1 167 ? 14.594 12.195 20.531 1 98.06 167 LEU B N 1
ATOM 3638 C CA . LEU B 1 167 ? 15.047 11.508 19.328 1 98.06 167 LEU B CA 1
ATOM 3639 C C . LEU B 1 167 ? 14.156 11.844 18.141 1 98.06 167 LEU B C 1
ATOM 3641 O O . LEU B 1 167 ? 12.93 11.914 18.281 1 98.06 167 LEU B O 1
ATOM 3645 N N . PHE B 1 168 ? 14.797 12.102 16.969 1 98.06 168 PHE B N 1
ATOM 3646 C CA . PHE B 1 168 ? 14.078 12.43 15.734 1 98.06 168 PHE B CA 1
ATOM 3647 C C . PHE B 1 168 ? 14.234 11.312 14.703 1 98.06 168 PHE B C 1
ATOM 3649 O O . PHE B 1 168 ? 15.336 10.828 14.477 1 98.06 168 PHE B O 1
ATOM 3656 N N . TYR B 1 169 ? 13.102 10.945 14.094 1 97.81 169 TYR B N 1
ATOM 3657 C CA . TYR B 1 169 ? 13.109 9.875 13.102 1 97.81 169 TYR B CA 1
ATOM 3658 C C . TYR B 1 169 ? 12.453 10.328 11.805 1 97.81 169 TYR B C 1
ATOM 3660 O O . TYR B 1 169 ? 11.453 11.055 11.82 1 97.81 169 TYR B O 1
ATOM 3668 N N . ASP B 1 170 ? 13.055 9.875 10.711 1 97.5 170 ASP B N 1
ATOM 3669 C CA . ASP B 1 170 ? 12.477 10.031 9.375 1 97.5 170 ASP B CA 1
ATOM 3670 C C . ASP B 1 170 ? 11.445 8.945 9.094 1 97.5 170 ASP B C 1
ATOM 3672 O O . ASP B 1 170 ? 11.797 7.781 8.914 1 97.5 170 ASP B O 1
ATOM 3676 N N . ASN B 1 171 ? 10.25 9.344 8.914 1 97.38 171 ASN B N 1
ATOM 3677 C CA . ASN B 1 171 ? 9.164 8.383 8.719 1 97.38 171 ASN B CA 1
ATOM 3678 C C . ASN B 1 171 ? 9.109 7.883 7.277 1 97.38 171 ASN B C 1
ATOM 3680 O O . ASN B 1 171 ? 8.328 6.984 6.961 1 97.38 171 ASN B O 1
ATOM 3684 N N . ILE B 1 172 ? 9.969 8.445 6.441 1 97.06 172 ILE B N 1
ATOM 3685 C CA . ILE B 1 172 ? 10.023 7.961 5.062 1 97.06 172 ILE B CA 1
ATOM 3686 C C . ILE B 1 172 ? 10.75 6.617 5.016 1 97.06 172 ILE B C 1
ATOM 3688 O O . ILE B 1 172 ? 10.273 5.672 4.383 1 97.06 172 ILE B O 1
ATOM 3692 N N . ASN B 1 173 ? 11.867 6.484 5.715 1 95.19 173 ASN B N 1
ATOM 3693 C CA . ASN B 1 173 ? 12.695 5.289 5.625 1 95.19 173 ASN B CA 1
ATOM 3694 C C . ASN B 1 173 ? 12.953 4.684 7.004 1 95.19 173 ASN B C 1
ATOM 3696 O O . ASN B 1 173 ? 13.75 3.748 7.137 1 95.19 173 ASN B O 1
ATOM 3700 N N . ASP B 1 174 ? 12.391 5.297 8.055 1 96.12 174 ASP B N 1
ATOM 3701 C CA . ASP B 1 174 ? 12.445 4.797 9.422 1 96.12 174 ASP B CA 1
ATOM 3702 C C . ASP B 1 174 ? 13.852 4.945 10 1 96.12 174 ASP B C 1
ATOM 3704 O O . ASP B 1 174 ? 14.312 4.082 10.75 1 96.12 174 ASP B O 1
ATOM 3708 N N . LYS B 1 175 ? 14.555 5.938 9.586 1 96.31 175 LYS B N 1
ATOM 3709 C CA . LYS B 1 175 ? 15.93 6.117 10.047 1 96.31 175 LYS B CA 1
ATOM 3710 C C . LYS B 1 175 ? 16.016 7.262 11.055 1 96.31 175 LYS B C 1
ATOM 3712 O O . LYS B 1 175 ? 15.227 8.203 11.008 1 96.31 175 LYS B O 1
ATOM 3717 N N . LYS B 1 176 ? 16.984 7.168 11.859 1 96.06 176 LYS B N 1
ATOM 3718 C CA . LYS B 1 176 ? 17.25 8.234 12.82 1 96.06 176 LYS B CA 1
ATOM 3719 C C . LYS B 1 176 ? 17.797 9.469 12.117 1 96.06 176 LYS B C 1
ATOM 3721 O O . LYS B 1 176 ? 18.719 9.375 11.297 1 96.06 176 LYS B O 1
ATOM 3726 N N . LEU B 1 177 ? 17.203 10.594 12.5 1 96 177 LEU B N 1
ATOM 3727 C CA . LEU B 1 177 ? 17.609 11.859 11.891 1 96 177 LEU B CA 1
ATOM 3728 C C . LEU B 1 177 ? 18.547 12.633 12.805 1 96 177 LEU B C 1
ATOM 3730 O O . LEU B 1 177 ? 19.406 13.383 12.336 1 96 177 LEU B O 1
ATOM 3734 N N . GLY B 1 178 ? 18.266 12.5 14.086 1 95.75 178 GLY B N 1
ATOM 3735 C CA . GLY B 1 178 ? 19.062 13.242 15.047 1 95.75 178 GLY B CA 1
ATOM 3736 C C . GLY B 1 178 ? 18.594 13.086 16.469 1 95.75 178 GLY B C 1
ATOM 3737 O O . GLY B 1 178 ? 17.672 12.312 16.75 1 95.75 178 GLY B O 1
ATOM 3738 N N . LYS B 1 179 ? 19.359 13.836 17.344 1 96.44 179 LYS B N 1
ATOM 3739 C CA . LYS B 1 179 ? 19.094 13.805 18.781 1 96.44 179 LYS B CA 1
ATOM 3740 C C . LYS B 1 179 ? 19.375 15.156 19.422 1 96.44 179 LYS B C 1
ATOM 3742 O O . LYS B 1 179 ? 20.328 15.844 19.047 1 96.44 179 LYS B O 1
ATOM 3747 N N . LEU B 1 180 ? 18.531 15.5 20.297 1 96.88 180 LEU B N 1
ATOM 3748 C CA . LEU B 1 180 ? 18.766 16.656 21.156 1 96.88 180 LEU B CA 1
ATOM 3749 C C . LEU B 1 180 ? 18.797 16.25 22.625 1 96.88 180 LEU B C 1
ATOM 3751 O O . LEU B 1 180 ? 18 15.422 23.062 1 96.88 180 LEU B O 1
ATOM 3755 N N . ASP B 1 181 ? 19.703 16.859 23.344 1 95.94 181 ASP B N 1
ATOM 3756 C CA . ASP B 1 181 ? 19.766 16.625 24.781 1 95.94 181 ASP B CA 1
ATOM 3757 C C . ASP B 1 181 ? 18.812 17.531 25.531 1 95.94 181 ASP B C 1
ATOM 3759 O O . ASP B 1 181 ? 19.219 18.203 26.5 1 95.94 181 ASP B O 1
ATOM 3763 N N . VAL B 1 182 ? 17.656 17.656 25.031 1 96.31 182 VAL B N 1
ATOM 3764 C CA . VAL B 1 182 ? 16.609 18.453 25.672 1 96.31 182 VAL B CA 1
ATOM 3765 C C . VAL B 1 182 ? 15.266 17.75 25.531 1 96.31 182 VAL B C 1
ATOM 3767 O O . VAL B 1 182 ? 15.07 16.938 24.625 1 96.31 182 VAL B O 1
ATOM 3770 N N . ASN B 1 183 ? 14.453 18.031 26.484 1 96.62 183 ASN B N 1
ATOM 3771 C CA . ASN B 1 183 ? 13.039 17.672 26.391 1 96.62 183 ASN B CA 1
ATOM 3772 C C . ASN B 1 183 ? 12.266 18.672 25.531 1 96.62 183 ASN B C 1
ATOM 3774 O O . ASN B 1 183 ? 12.133 19.844 25.906 1 96.62 183 ASN B O 1
ATOM 3778 N N . LEU B 1 184 ? 11.75 18.203 24.453 1 95.88 184 LEU B N 1
ATOM 3779 C CA . LEU B 1 184 ? 11.055 19.078 23.531 1 95.88 184 LEU B CA 1
ATOM 3780 C C . LEU B 1 184 ? 9.898 19.781 24.219 1 95.88 184 LEU B C 1
ATOM 3782 O O . LEU B 1 184 ? 9.555 20.922 23.844 1 95.88 184 LEU B O 1
ATOM 3786 N N . ASP B 1 185 ? 9.359 19.172 25.172 1 95.75 185 ASP B N 1
ATOM 3787 C CA . ASP B 1 185 ? 8.234 19.766 25.891 1 95.75 185 ASP B CA 1
ATOM 3788 C C . ASP B 1 185 ? 8.656 21.062 26.594 1 95.75 185 ASP B C 1
ATOM 3790 O O . ASP B 1 185 ? 7.836 21.969 26.781 1 95.75 185 ASP B O 1
ATOM 3794 N N . ASP B 1 186 ? 9.867 21.109 26.875 1 95.62 186 ASP B N 1
ATOM 3795 C CA . ASP B 1 186 ? 10.367 22.281 27.594 1 95.62 186 ASP B CA 1
ATOM 3796 C C . ASP B 1 186 ? 10.547 23.469 26.641 1 95.62 186 ASP B C 1
ATOM 3798 O O . ASP B 1 186 ? 10.656 24.609 27.078 1 95.62 186 ASP B O 1
ATOM 3802 N N . LEU B 1 187 ? 10.602 23.156 25.391 1 96.06 187 LEU B N 1
ATOM 3803 C CA . LEU B 1 187 ? 10.844 24.188 24.391 1 96.06 187 LEU B CA 1
ATOM 3804 C C . LEU B 1 187 ? 9.531 24.656 23.766 1 96.06 187 LEU B C 1
ATOM 3806 O O . LEU B 1 187 ? 9.5 25.688 23.078 1 96.06 187 LEU B O 1
ATOM 3810 N N . ALA B 1 188 ? 8.523 24 24.078 1 97.5 188 ALA B N 1
ATOM 3811 C CA . ALA B 1 188 ? 7.262 24.156 23.344 1 97.5 188 ALA B CA 1
ATOM 3812 C C . ALA B 1 188 ? 6.5 25.375 23.828 1 97.5 188 ALA B C 1
ATOM 3814 O O . ALA B 1 188 ? 6.613 25.781 24.984 1 97.5 188 ALA B O 1
ATOM 3815 N N . ILE B 1 189 ? 5.809 25.922 22.906 1 97.25 189 ILE B N 1
ATOM 3816 C CA . ILE B 1 189 ? 4.801 26.922 23.25 1 97.25 189 ILE B CA 1
ATOM 3817 C C . ILE B 1 189 ? 3.412 26.391 22.906 1 97.25 189 ILE B C 1
ATOM 3819 O O . ILE B 1 189 ? 3.252 25.625 21.953 1 97.25 189 ILE B O 1
ATOM 3823 N N . THR B 1 190 ? 2.475 26.781 23.719 1 97.62 190 THR B N 1
ATOM 3824 C CA . THR B 1 190 ? 1.074 26.438 23.484 1 97.62 190 THR B CA 1
ATOM 3825 C C . THR B 1 190 ? 0.221 27.703 23.359 1 97.62 190 THR B C 1
ATOM 3827 O O . THR B 1 190 ? -0.238 28.25 24.375 1 97.62 190 THR B O 1
ATOM 3830 N N . PRO B 1 191 ? 0.027 28.094 22.156 1 94.56 191 PRO B N 1
ATOM 3831 C CA . PRO B 1 191 ? -0.839 29.266 22 1 94.56 191 PRO B CA 1
ATOM 3832 C C . PRO B 1 191 ? -2.248 29.031 22.531 1 94.56 191 PRO B C 1
ATOM 3834 O O . PRO B 1 191 ? -2.844 27.984 22.297 1 94.56 191 PRO B O 1
ATOM 3837 N N . ALA B 1 192 ? -2.711 29.938 23.281 1 90.06 192 ALA B N 1
ATOM 3838 C CA . ALA B 1 192 ? -4.086 29.875 23.766 1 90.06 192 ALA B CA 1
ATOM 3839 C C . ALA B 1 192 ? -5.07 30.328 22.688 1 90.06 192 ALA B C 1
ATOM 3841 O O . ALA B 1 192 ? -5.027 31.484 22.25 1 90.06 192 ALA B O 1
ATOM 3842 N N . LEU B 1 193 ? -5.926 29.469 22.344 1 96.12 193 LEU B N 1
ATOM 3843 C CA . LEU B 1 193 ? -6.859 29.75 21.266 1 96.12 193 LEU B CA 1
ATOM 3844 C C . LEU B 1 193 ? -8.297 29.609 21.734 1 96.12 193 LEU B C 1
ATOM 3846 O O . LEU B 1 193 ? -8.633 28.656 22.438 1 96.12 193 LEU B O 1
ATOM 3850 N N . ASN B 1 194 ? -9.07 30.609 21.406 1 95.94 194 ASN B N 1
ATOM 3851 C CA . ASN B 1 194 ? -10.523 30.484 21.5 1 95.94 194 ASN B CA 1
ATOM 3852 C C . ASN B 1 194 ? -11.125 29.969 20.203 1 95.94 194 ASN B C 1
ATOM 3854 O O . ASN B 1 194 ? -10.461 29.953 19.156 1 95.94 194 ASN B O 1
ATOM 3858 N N . ALA B 1 195 ? -12.398 29.531 20.344 1 97.38 195 ALA B N 1
ATOM 3859 C CA . ALA B 1 195 ? -13.094 29.172 19.125 1 97.38 195 ALA B CA 1
ATOM 3860 C C . ALA B 1 195 ? -13.086 30.328 18.125 1 97.38 195 ALA B C 1
ATOM 3862 O O . ALA B 1 195 ? -13.344 31.469 18.484 1 97.38 195 ALA B O 1
ATOM 3863 N N . GLY B 1 196 ? -12.625 30 16.906 1 97.44 196 GLY B N 1
ATOM 3864 C CA . GLY B 1 196 ? -12.617 31 15.859 1 97.44 196 GLY B CA 1
ATOM 3865 C C . GLY B 1 196 ? -11.266 31.656 15.656 1 97.44 196 GLY B C 1
ATOM 3866 O O . GLY B 1 196 ? -11.023 32.312 14.648 1 97.44 196 GLY B O 1
ATOM 3867 N N . ASP B 1 197 ? -10.375 31.516 16.656 1 96.94 197 ASP B N 1
ATOM 3868 C CA . ASP B 1 197 ? -9.008 31.984 16.469 1 96.94 197 ASP B CA 1
ATOM 3869 C C . ASP B 1 197 ? -8.25 31.109 15.469 1 96.94 197 ASP B C 1
ATOM 3871 O O . ASP B 1 197 ? -8.547 29.922 15.344 1 96.94 197 ASP B O 1
ATOM 3875 N N . LEU B 1 198 ? -7.34 31.734 14.781 1 97.5 198 LEU B N 1
ATOM 3876 C CA . LEU B 1 198 ? -6.516 31 13.82 1 97.5 198 LEU B CA 1
ATOM 3877 C C . LEU B 1 198 ? -5.09 30.859 14.336 1 97.5 198 LEU B C 1
ATOM 3879 O O . LEU B 1 198 ? -4.457 31.844 14.711 1 97.5 198 LEU B O 1
ATOM 3883 N N . LEU B 1 199 ? -4.664 29.672 14.422 1 97.88 199 LEU B N 1
ATOM 3884 C CA . LEU B 1 199 ? -3.238 29.359 14.453 1 97.88 199 LEU B CA 1
ATOM 3885 C C . LEU B 1 199 ? -2.744 28.953 13.07 1 97.88 199 LEU B C 1
ATOM 3887 O O . LEU B 1 199 ? -3.062 27.859 12.586 1 97.88 199 LEU B O 1
ATOM 3891 N N . MET B 1 200 ? -2.025 29.812 12.414 1 97.94 200 MET B N 1
ATOM 3892 C CA . MET B 1 200 ? -1.434 29.5 11.117 1 97.94 200 MET B CA 1
ATOM 3893 C C . MET B 1 200 ? 0.021 29.062 11.273 1 97.94 200 MET B C 1
ATOM 3895 O O . MET B 1 200 ? 0.832 29.797 11.844 1 97.94 200 MET B O 1
ATOM 3899 N N . MET B 1 201 ? 0.322 27.891 10.727 1 98.25 201 MET B N 1
ATOM 3900 C CA . MET B 1 201 ? 1.652 27.312 10.844 1 98.25 201 MET B CA 1
ATOM 3901 C C . MET B 1 201 ? 2.229 26.984 9.469 1 98.25 201 MET B C 1
ATOM 3903 O O . MET B 1 201 ? 1.494 26.594 8.555 1 98.25 201 MET B O 1
ATOM 3907 N N . ARG B 1 202 ? 3.521 27.141 9.375 1 98.31 202 ARG B N 1
ATOM 3908 C CA . ARG B 1 202 ? 4.168 26.531 8.211 1 98.31 202 ARG B CA 1
ATOM 3909 C C . ARG B 1 202 ? 4.148 25.016 8.297 1 98.31 202 ARG B C 1
ATOM 3911 O O . ARG B 1 202 ? 4.117 24.453 9.391 1 98.31 202 ARG B O 1
ATOM 3918 N N . GLY B 1 203 ? 4.188 24.406 7.203 1 98.25 203 GLY B N 1
ATOM 3919 C CA . GLY B 1 203 ? 3.934 22.984 7.113 1 98.25 203 GLY B CA 1
ATOM 3920 C C . GLY B 1 203 ? 5.012 22.141 7.77 1 98.25 203 GLY B C 1
ATOM 3921 O O . GLY B 1 203 ? 4.762 21.016 8.18 1 98.25 203 GLY B O 1
ATOM 3922 N N . ASP B 1 204 ? 6.234 22.703 7.867 1 98.44 204 ASP B N 1
ATOM 3923 C CA . ASP B 1 204 ? 7.348 21.891 8.352 1 98.44 204 ASP B CA 1
ATOM 3924 C C . ASP B 1 204 ? 7.621 22.156 9.828 1 98.44 204 ASP B C 1
ATOM 3926 O O . ASP B 1 204 ? 8.672 21.781 10.344 1 98.44 204 ASP B O 1
ATOM 3930 N N . ILE B 1 205 ? 6.727 22.812 10.523 1 98.31 205 ILE B N 1
ATOM 3931 C CA . ILE B 1 205 ? 6.914 23.094 11.945 1 98.31 205 ILE B CA 1
ATOM 3932 C C . ILE B 1 205 ? 6.59 21.844 12.766 1 98.31 205 ILE B C 1
ATOM 3934 O O . ILE B 1 205 ? 5.648 21.109 12.445 1 98.31 205 ILE B O 1
ATOM 3938 N N . LEU B 1 206 ? 7.344 21.594 13.812 1 98.44 206 LEU B N 1
ATOM 3939 C CA . LEU B 1 206 ? 7.051 20.5 14.742 1 98.44 206 LEU B CA 1
ATOM 3940 C C . LEU B 1 206 ? 5.887 20.875 15.656 1 98.44 206 LEU B C 1
ATOM 3942 O O . LEU B 1 206 ? 5.863 21.969 16.234 1 98.44 206 LEU B O 1
ATOM 3946 N N . HIS B 1 207 ? 4.98 19.953 15.758 1 98.44 207 HIS B N 1
ATOM 3947 C CA . HIS B 1 207 ? 3.82 20.203 16.609 1 98.44 207 HIS B CA 1
ATOM 3948 C C . HIS B 1 207 ? 3.258 18.891 17.156 1 98.44 207 HIS B C 1
ATOM 3950 O O . HIS B 1 207 ? 3.631 17.812 16.688 1 98.44 207 HIS B O 1
ATOM 3956 N N . CYS B 1 208 ? 2.445 18.984 18.188 1 97.88 208 CYS B N 1
ATOM 3957 C CA . CYS B 1 208 ? 1.724 17.859 18.766 1 97.88 208 CYS B CA 1
ATOM 3958 C C . CYS B 1 208 ? 0.456 18.312 19.469 1 97.88 208 CYS B C 1
ATOM 3960 O O . CYS B 1 208 ? 0.241 19.516 19.641 1 97.88 208 CYS B O 1
ATOM 3962 N N . THR B 1 209 ? -0.362 17.375 19.734 1 96.56 209 THR B N 1
ATOM 3963 C CA . THR B 1 209 ? -1.551 17.672 20.516 1 96.56 209 THR B CA 1
ATOM 3964 C C . THR B 1 209 ? -1.182 17.906 21.984 1 96.56 209 THR B C 1
ATOM 3966 O O . THR B 1 209 ? -0.39 17.156 22.562 1 96.56 209 THR B O 1
ATOM 3969 N N . GLN B 1 210 ? -1.713 18.922 22.547 1 96.56 210 GLN B N 1
ATOM 3970 C CA . GLN B 1 210 ? -1.438 19.234 23.953 1 96.56 210 GLN B CA 1
ATOM 3971 C C . GLN B 1 210 ? -1.954 18.125 24.859 1 96.56 210 GLN B C 1
ATOM 3973 O O . GLN B 1 210 ? -1.216 17.609 25.719 1 96.56 210 GLN B O 1
ATOM 3978 N N . ASP B 1 211 ? -3.139 17.859 24.766 1 94.88 211 ASP B N 1
ATOM 3979 C CA . ASP B 1 211 ? -3.859 16.828 25.5 1 94.88 211 ASP B CA 1
ATOM 3980 C C . ASP B 1 211 ? -5.172 16.469 24.797 1 94.88 211 ASP B C 1
ATOM 3982 O O . ASP B 1 211 ? -5.508 17.047 23.766 1 94.88 211 ASP B O 1
ATOM 3986 N N . ASN B 1 212 ? -5.777 15.516 25.219 1 94.44 212 ASN B N 1
ATOM 3987 C CA . ASN B 1 212 ? -7.074 15.133 24.656 1 94.44 212 ASN B CA 1
ATOM 3988 C C . ASN B 1 212 ? -8.125 14.953 25.75 1 94.44 212 ASN B C 1
ATOM 3990 O O . ASN B 1 212 ? -8.922 14.016 25.703 1 94.44 212 ASN B O 1
ATOM 3994 N N . ASP B 1 213 ? -8.141 15.859 26.578 1 91.88 213 ASP B N 1
ATOM 3995 C CA . ASP B 1 213 ? -8.914 15.727 27.812 1 91.88 213 ASP B CA 1
ATOM 3996 C C . ASP B 1 213 ? -10.328 16.281 27.625 1 91.88 213 ASP B C 1
ATOM 3998 O O . ASP B 1 213 ? -11.188 16.094 28.5 1 91.88 213 ASP B O 1
ATOM 4002 N N . THR B 1 214 ? -10.477 17 26.562 1 92.94 214 THR B N 1
ATOM 4003 C CA . THR B 1 214 ? -11.773 17.609 26.328 1 92.94 214 THR B CA 1
ATOM 4004 C C . THR B 1 214 ? -12.328 17.188 24.969 1 92.94 214 THR B C 1
ATOM 4006 O O . THR B 1 214 ? -11.625 16.578 24.156 1 92.94 214 THR B O 1
ATOM 4009 N N . GLN B 1 215 ? -13.578 17.578 24.734 1 91.88 215 GLN B N 1
ATOM 4010 C CA . GLN B 1 215 ? -14.219 17.312 23.453 1 91.88 215 GLN B CA 1
ATOM 4011 C C . GLN B 1 215 ? -14 18.484 22.484 1 91.88 215 GLN B C 1
ATOM 4013 O O . GLN B 1 215 ? -14.961 19.109 22.031 1 91.88 215 GLN B O 1
ATOM 4018 N N . ARG B 1 216 ? -12.828 18.641 22.156 1 94.5 216 ARG B N 1
ATOM 4019 C CA . ARG B 1 216 ? -12.453 19.703 21.234 1 94.5 216 ARG B CA 1
ATOM 4020 C C . ARG B 1 216 ? -12.562 19.25 19.781 1 94.5 216 ARG B C 1
ATOM 4022 O O . ARG B 1 216 ? -12.148 18.125 19.453 1 94.5 216 ARG B O 1
ATOM 4029 N N . VAL B 1 217 ? -13.164 20.141 18.922 1 96.56 217 VAL B N 1
ATOM 4030 C CA . VAL B 1 217 ? -13.133 19.969 17.469 1 96.56 217 VAL B CA 1
ATOM 4031 C C . VAL B 1 217 ? -12.398 21.141 16.828 1 96.56 217 VAL B C 1
ATOM 4033 O O . VAL B 1 217 ? -12.68 22.297 17.125 1 96.56 217 VAL B O 1
ATOM 4036 N N . ALA B 1 218 ? -11.445 20.766 15.977 1 97.5 218 ALA B N 1
ATOM 4037 C CA . ALA B 1 218 ? -10.703 21.797 15.258 1 97.5 218 ALA B CA 1
ATOM 4038 C C . ALA B 1 218 ? -10.828 21.625 13.75 1 97.5 218 ALA B C 1
ATOM 4040 O O . ALA B 1 218 ? -10.828 20.484 13.25 1 97.5 218 ALA B O 1
ATOM 4041 N N . LEU B 1 219 ? -11.008 22.734 13.133 1 98.06 219 LEU B N 1
ATOM 4042 C CA . LEU B 1 219 ? -10.922 22.797 11.68 1 98.06 219 LEU B CA 1
ATOM 4043 C C . LEU B 1 219 ? -9.477 22.969 11.219 1 98.06 219 LEU B C 1
ATOM 4045 O O . LEU B 1 219 ? -8.75 23.812 11.742 1 98.06 219 LEU B O 1
ATOM 4049 N N . SER B 1 220 ? -9.062 22.109 10.312 1 97.94 220 SER B N 1
ATOM 4050 C CA . SER B 1 220 ? -7.754 22.203 9.68 1 97.94 220 SER B CA 1
ATOM 4051 C C . SER B 1 220 ? -7.879 22.484 8.188 1 97.94 220 SER B C 1
ATOM 4053 O O . SER B 1 220 ? -8.477 21.703 7.445 1 97.94 220 SER B O 1
ATOM 4055 N N . ILE B 1 221 ? -7.355 23.625 7.766 1 98.38 221 ILE B N 1
ATOM 4056 C CA . ILE B 1 221 ? -7.32 24.016 6.359 1 98.38 221 ILE B CA 1
ATOM 4057 C C . ILE B 1 221 ? -5.883 23.984 5.852 1 98.38 221 ILE B C 1
ATOM 4059 O O . ILE B 1 221 ? -4.969 24.469 6.52 1 98.38 221 ILE B O 1
ATOM 4063 N N . ARG B 1 222 ? -5.711 23.391 4.699 1 98.25 222 ARG B N 1
ATOM 4064 C CA . ARG B 1 222 ? -4.371 23.281 4.133 1 98.25 222 ARG B CA 1
ATOM 4065 C C . ARG B 1 222 ? -4.258 24.078 2.838 1 98.25 222 ARG B C 1
ATOM 4067 O O . ARG B 1 222 ? -5.105 23.953 1.949 1 98.25 222 ARG B O 1
ATOM 4074 N N . LEU B 1 223 ? -3.184 24.938 2.779 1 98.38 223 LEU B N 1
ATOM 4075 C CA . LEU B 1 223 ? -2.881 25.75 1.606 1 98.38 223 LEU B CA 1
ATOM 4076 C C . LEU B 1 223 ? -1.473 25.453 1.097 1 98.38 223 LEU B C 1
ATOM 4078 O O . LEU B 1 223 ? -0.564 25.188 1.886 1 98.38 223 LEU B O 1
ATOM 4082 N N . MET B 1 224 ? -1.337 25.594 -0.191 1 97.62 224 MET B N 1
ATOM 4083 C CA . MET B 1 224 ? 0.003 25.297 -0.689 1 97.62 224 MET B CA 1
ATOM 4084 C C . MET B 1 224 ? 0.246 25.969 -2.033 1 97.62 224 MET B C 1
ATOM 4086 O O . MET B 1 224 ? -0.641 26.641 -2.564 1 97.62 224 MET B O 1
ATOM 4090 N N . HIS B 1 225 ? 1.467 25.828 -2.467 1 98.25 225 HIS B N 1
ATOM 4091 C CA . HIS B 1 225 ? 1.883 26.312 -3.779 1 98.25 225 HIS B CA 1
ATOM 4092 C C . HIS B 1 225 ? 1.601 25.266 -4.859 1 98.25 225 HIS B C 1
ATOM 4094 O O . HIS B 1 225 ? 2.143 24.156 -4.82 1 98.25 225 HIS B O 1
ATOM 4100 N N . SER B 1 226 ? 0.861 25.672 -5.871 1 97.94 226 SER B N 1
ATOM 4101 C CA . SER B 1 226 ? 0.36 24.703 -6.844 1 97.94 226 SER B CA 1
ATOM 4102 C C . SER B 1 226 ? 1.465 24.25 -7.789 1 97.94 226 SER B C 1
ATOM 4104 O O . SER B 1 226 ? 1.381 23.172 -8.383 1 97.94 226 SER B O 1
ATOM 4106 N N . GLN B 1 227 ? 2.516 25.047 -7.922 1 98 227 GLN B N 1
ATOM 4107 C CA . GLN B 1 227 ? 3.518 24.766 -8.938 1 98 227 GLN B CA 1
ATOM 4108 C C . GLN B 1 227 ? 4.664 23.938 -8.367 1 98 227 GLN B C 1
ATOM 4110 O O . GLN B 1 227 ? 5.594 23.562 -9.086 1 98 227 GLN B O 1
ATOM 4115 N N . ASP B 1 228 ? 4.594 23.641 -7.098 1 97.81 228 ASP B N 1
ATOM 4116 C CA . ASP B 1 228 ? 5.566 22.688 -6.574 1 97.81 228 ASP B CA 1
ATOM 4117 C C . ASP B 1 228 ? 5.395 21.312 -7.215 1 97.81 228 ASP B C 1
ATOM 4119 O O . ASP B 1 228 ? 4.359 21.031 -7.82 1 97.81 228 ASP B O 1
ATOM 4123 N N . HIS B 1 229 ? 6.477 20.484 -7.039 1 97.88 229 HIS B N 1
ATOM 4124 C CA . HIS B 1 229 ? 6.453 19.266 -7.828 1 97.88 229 HIS B CA 1
ATOM 4125 C C . HIS B 1 229 ? 6.426 18.031 -6.926 1 97.88 229 HIS B C 1
ATOM 4127 O O . HIS B 1 229 ? 7.016 18.031 -5.844 1 97.88 229 HIS B O 1
ATOM 4133 N N . VAL B 1 230 ? 5.742 17.047 -7.395 1 98.5 230 VAL B N 1
ATOM 4134 C CA . VAL B 1 230 ? 5.734 15.703 -6.844 1 98.5 230 VAL B CA 1
ATOM 4135 C C . VAL B 1 230 ? 6.527 14.766 -7.75 1 98.5 230 VAL B C 1
ATOM 4137 O O . VAL B 1 230 ? 6.301 14.727 -8.961 1 98.5 230 VAL B O 1
ATOM 4140 N N . VAL B 1 231 ? 7.445 14.055 -7.133 1 98.62 231 VAL B N 1
ATOM 4141 C CA . VAL B 1 231 ? 8.344 13.188 -7.887 1 98.62 231 VAL B CA 1
ATOM 4142 C C . VAL B 1 231 ? 7.914 11.734 -7.727 1 98.62 231 VAL B C 1
ATOM 4144 O O . VAL B 1 231 ? 7.77 11.242 -6.605 1 98.62 231 VAL B O 1
ATOM 4147 N N . LYS B 1 232 ? 7.766 11.039 -8.805 1 98.06 232 LYS B N 1
ATOM 4148 C CA . LYS B 1 232 ? 7.262 9.664 -8.859 1 98.06 232 LYS B CA 1
ATOM 4149 C C . LYS B 1 232 ? 8.125 8.727 -8.016 1 98.06 232 LYS B C 1
ATOM 4151 O O . LYS B 1 232 ? 7.609 7.941 -7.223 1 98.06 232 LYS B O 1
ATOM 4156 N N . GLN B 1 233 ? 9.383 8.805 -8.117 1 96.75 233 GLN B N 1
ATOM 4157 C CA . GLN B 1 233 ? 10.328 7.926 -7.434 1 96.75 233 GLN B CA 1
ATOM 4158 C C . GLN B 1 233 ? 10.172 8.016 -5.918 1 96.75 233 GLN B C 1
ATOM 4160 O O . GLN B 1 233 ? 10.312 7.012 -5.215 1 96.75 233 GLN B O 1
ATOM 4165 N N . HIS B 1 234 ? 9.828 9.141 -5.465 1 97.38 234 HIS B N 1
ATOM 4166 C CA . HIS B 1 234 ? 9.758 9.344 -4.023 1 97.38 234 HIS B CA 1
ATOM 4167 C C . HIS B 1 234 ? 8.5 8.711 -3.439 1 97.38 234 HIS B C 1
ATOM 4169 O O . HIS B 1 234 ? 8.383 8.555 -2.223 1 97.38 234 HIS B O 1
ATOM 4175 N N . ILE B 1 235 ? 7.602 8.336 -4.297 1 97.62 235 ILE B N 1
ATOM 4176 C CA . ILE B 1 235 ? 6.371 7.715 -3.814 1 97.62 235 ILE B CA 1
ATOM 4177 C C . ILE B 1 235 ? 6.66 6.301 -3.316 1 97.62 235 ILE B C 1
ATOM 4179 O O . ILE B 1 235 ? 6.23 5.922 -2.225 1 97.62 235 ILE B O 1
ATOM 4183 N N . HIS B 1 236 ? 7.453 5.586 -4.051 1 95.62 236 HIS B N 1
ATOM 4184 C CA . HIS B 1 236 ? 7.637 4.184 -3.688 1 95.62 236 HIS B CA 1
ATOM 4185 C C . HIS B 1 236 ? 8.914 3.984 -2.879 1 95.62 236 HIS B C 1
ATOM 4187 O O . HIS B 1 236 ? 9.195 2.877 -2.416 1 95.62 236 HIS B O 1
ATOM 4193 N N . GLU B 1 237 ? 9.664 5.016 -2.682 1 95.44 237 GLU B N 1
ATOM 4194 C CA . GLU B 1 237 ? 10.727 4.977 -1.674 1 95.44 237 GLU B CA 1
ATOM 4195 C C . GLU B 1 237 ? 10.148 5.086 -0.265 1 95.44 237 GLU B C 1
ATOM 4197 O O . GLU B 1 237 ? 9.711 6.16 0.151 1 95.44 237 GLU B O 1
ATOM 4202 N N . CYS B 1 238 ? 10.133 3.904 0.364 1 95.69 238 CYS B N 1
ATOM 4203 C CA . CYS B 1 238 ? 9.453 3.963 1.651 1 95.69 238 CYS B CA 1
ATOM 4204 C C . CYS B 1 238 ? 9.984 2.895 2.6 1 95.69 238 CYS B C 1
ATOM 4206 O O . CYS B 1 238 ? 10.547 1.892 2.158 1 95.69 238 CYS B O 1
ATOM 4208 N N . GLY B 1 239 ? 9.898 3.236 3.832 1 96.81 239 GLY B N 1
ATOM 4209 C CA . GLY B 1 239 ? 10.078 2.256 4.891 1 96.81 239 GLY B CA 1
ATOM 4210 C C . GLY B 1 239 ? 8.766 1.685 5.402 1 96.81 239 GLY B C 1
ATOM 4211 O O . GLY B 1 239 ? 7.762 1.683 4.688 1 96.81 239 GLY B O 1
ATOM 4212 N N . TRP B 1 240 ? 8.852 1.146 6.547 1 97.5 240 TRP B N 1
ATOM 4213 C CA . TRP B 1 240 ? 7.734 0.436 7.16 1 97.5 240 TRP B CA 1
ATOM 4214 C C . TRP B 1 240 ? 6.586 1.392 7.473 1 97.5 240 TRP B C 1
ATOM 4216 O O . TRP B 1 240 ? 5.434 1.12 7.125 1 97.5 240 TRP B O 1
ATOM 4226 N N . TYR B 1 241 ? 6.891 2.543 8.023 1 97.5 241 TYR B N 1
ATOM 4227 C CA . TYR B 1 241 ? 5.875 3.506 8.438 1 97.5 241 TYR B CA 1
ATOM 4228 C C . TYR B 1 241 ? 5.148 4.086 7.234 1 97.5 241 TYR B C 1
ATOM 4230 O O . TYR B 1 241 ? 3.914 4.133 7.207 1 97.5 241 TYR B O 1
ATOM 4238 N N . LYS B 1 242 ? 5.898 4.535 6.285 1 98.19 242 LYS B N 1
ATOM 4239 C CA . LYS B 1 242 ? 5.297 5.148 5.105 1 98.19 242 LYS B CA 1
ATOM 4240 C C . LYS B 1 242 ? 4.445 4.141 4.34 1 98.19 242 LYS B C 1
ATOM 4242 O O . LYS B 1 242 ? 3.332 4.461 3.912 1 98.19 242 LYS B O 1
ATOM 4247 N N . LEU B 1 243 ? 4.926 2.959 4.223 1 98.56 243 LEU B N 1
ATOM 4248 C CA . LEU B 1 243 ? 4.141 1.939 3.535 1 98.56 243 LEU B CA 1
ATOM 4249 C C . LEU B 1 243 ? 2.812 1.705 4.25 1 98.56 243 LEU B C 1
ATOM 4251 O O . LEU B 1 243 ? 1.76 1.646 3.607 1 98.56 243 LEU B O 1
ATOM 4255 N N . ARG B 1 244 ? 2.904 1.562 5.508 1 98.12 244 ARG B N 1
ATOM 4256 C CA . ARG B 1 244 ? 1.692 1.336 6.289 1 98.12 244 ARG B CA 1
ATOM 4257 C C . ARG B 1 244 ? 0.686 2.461 6.07 1 98.12 244 ARG B C 1
ATOM 4259 O O . ARG B 1 244 ? -0.506 2.207 5.883 1 98.12 244 ARG B O 1
ATOM 4266 N N . MET B 1 245 ? 1.203 3.613 6.109 1 97.69 245 MET B N 1
ATOM 4267 C CA . MET B 1 245 ? 0.327 4.77 5.926 1 97.69 245 MET B CA 1
ATOM 4268 C C . MET B 1 245 ? -0.297 4.762 4.535 1 97.69 245 MET B C 1
ATOM 4270 O O . MET B 1 245 ? -1.485 5.051 4.383 1 97.69 245 MET B O 1
ATOM 4274 N N . MET B 1 246 ? 0.52 4.441 3.557 1 98.25 246 MET B N 1
ATOM 4275 C CA . MET B 1 246 ? -0.003 4.395 2.193 1 98.25 246 MET B CA 1
ATOM 4276 C C . MET B 1 246 ? -1.056 3.303 2.051 1 98.25 246 MET B C 1
ATOM 4278 O O . MET B 1 246 ? -2.094 3.514 1.421 1 98.25 246 MET B O 1
ATOM 4282 N N . LEU B 1 247 ? -0.799 2.184 2.691 1 98.5 247 LEU B N 1
ATOM 4283 C CA . LEU B 1 247 ? -1.745 1.077 2.611 1 98.5 247 LEU B CA 1
ATOM 4284 C C . LEU B 1 247 ? -3.062 1.438 3.289 1 98.5 247 LEU B C 1
ATOM 4286 O O . LEU B 1 247 ? -4.137 1.079 2.801 1 98.5 247 LEU B O 1
ATOM 4290 N N . LYS B 1 248 ? -3.025 2.156 4.363 1 96.69 248 LYS B N 1
ATOM 4291 C CA . LYS B 1 248 ? -4.227 2.588 5.074 1 96.69 248 LYS B CA 1
ATOM 4292 C C . LYS B 1 248 ? -5.016 3.605 4.254 1 96.69 248 LYS B C 1
ATOM 4294 O O . LYS B 1 248 ? -6.195 3.844 4.52 1 96.69 248 LYS B O 1
ATOM 4299 N N . ASN B 1 249 ? -4.332 4.23 3.389 1 96.62 249 ASN B N 1
ATOM 4300 C CA . ASN B 1 249 ? -4.93 5.23 2.508 1 96.62 249 ASN B CA 1
ATOM 4301 C C . ASN B 1 249 ? -4.812 4.824 1.041 1 96.62 249 ASN B C 1
ATOM 4303 O O . ASN B 1 249 ? -4.465 5.645 0.191 1 96.62 249 ASN B O 1
ATOM 4307 N N . SER B 1 250 ? -5.062 3.605 0.769 1 98 250 SER B N 1
ATOM 4308 C CA . SER B 1 250 ? -4.738 2.992 -0.517 1 98 250 SER B CA 1
ATOM 4309 C C . SER B 1 250 ? -5.461 3.697 -1.66 1 98 250 SER B C 1
ATOM 4311 O O . SER B 1 250 ? -4.891 3.895 -2.734 1 98 250 SER B O 1
ATOM 4313 N N . SER B 1 251 ? -6.754 4.105 -1.494 1 97.06 251 SER B N 1
ATOM 4314 C CA . SER B 1 251 ? -7.504 4.773 -2.553 1 97.06 251 SER B CA 1
ATOM 4315 C C . SER B 1 251 ? -6.812 6.055 -2.998 1 97.06 251 SER B C 1
ATOM 4317 O O . SER B 1 251 ? -6.727 6.336 -4.195 1 97.06 251 SER B O 1
ATOM 4319 N N . LEU B 1 252 ? -6.352 6.738 -2.068 1 97.56 252 LEU B N 1
ATOM 4320 C CA . LEU B 1 252 ? -5.695 8.016 -2.338 1 97.56 252 LEU B CA 1
ATOM 4321 C C . LEU B 1 252 ? -4.406 7.805 -3.123 1 97.56 252 LEU B C 1
ATOM 4323 O O . LEU B 1 252 ? -4.184 8.461 -4.145 1 97.56 252 LEU B O 1
ATOM 4327 N N . PHE B 1 253 ? -3.615 6.898 -2.727 1 98.56 253 PHE B N 1
ATOM 4328 C CA . PHE B 1 253 ? -2.311 6.715 -3.35 1 98.56 253 PHE B CA 1
ATOM 4329 C C . PHE B 1 253 ? -2.447 5.977 -4.676 1 98.56 253 PHE B C 1
ATOM 4331 O O . PHE B 1 253 ? -1.663 6.203 -5.602 1 98.56 253 PHE B O 1
ATOM 4338 N N . LEU B 1 254 ? -3.428 5.113 -4.801 1 98.62 254 LEU B N 1
ATOM 4339 C CA . LEU B 1 254 ? -3.717 4.527 -6.105 1 98.62 254 LEU B CA 1
ATOM 4340 C C . LEU B 1 254 ? -4.125 5.605 -7.105 1 98.62 254 LEU B C 1
ATOM 4342 O O . LEU B 1 254 ? -3.729 5.559 -8.273 1 98.62 254 LEU B O 1
ATOM 4346 N N . ALA B 1 255 ? -4.895 6.543 -6.648 1 98.62 255 ALA B N 1
ATOM 4347 C CA . ALA B 1 255 ? -5.277 7.656 -7.512 1 98.62 255 ALA B CA 1
ATOM 4348 C C . ALA B 1 255 ? -4.059 8.469 -7.934 1 98.62 255 ALA B C 1
ATOM 4350 O O . ALA B 1 255 ? -3.949 8.883 -9.094 1 98.62 255 ALA B O 1
ATOM 4351 N N . LEU B 1 256 ? -3.201 8.711 -7.004 1 98.69 256 LEU B N 1
ATOM 4352 C CA . LEU B 1 256 ? -1.969 9.422 -7.328 1 98.69 256 LEU B CA 1
ATOM 4353 C C . LEU B 1 256 ? -1.171 8.672 -8.391 1 98.69 256 LEU B C 1
ATOM 4355 O O . LEU B 1 256 ? -0.692 9.266 -9.352 1 98.69 256 LEU B O 1
ATOM 4359 N N . MET B 1 257 ? -1.026 7.402 -8.172 1 98.5 257 MET B N 1
ATOM 4360 C CA . MET B 1 257 ? -0.282 6.594 -9.125 1 98.5 257 MET B CA 1
ATOM 4361 C C . MET B 1 257 ? -0.948 6.629 -10.5 1 98.5 257 MET B C 1
ATOM 4363 O O . MET B 1 257 ? -0.268 6.715 -11.523 1 98.5 257 MET B O 1
ATOM 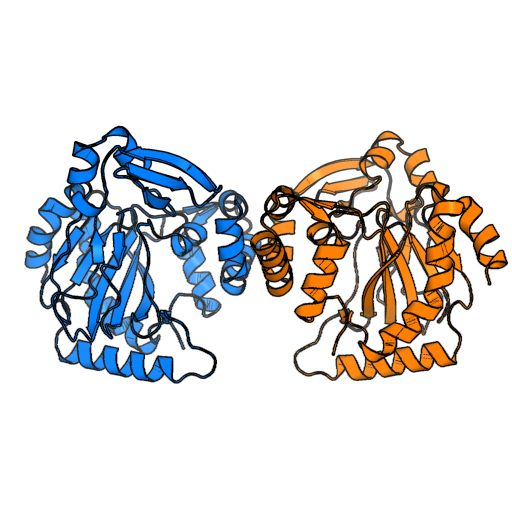4367 N N . ALA B 1 258 ? -2.23 6.551 -10.492 1 98.5 258 ALA B N 1
ATOM 4368 C CA . ALA B 1 258 ? -2.967 6.641 -11.75 1 98.5 258 ALA B CA 1
ATOM 4369 C C . ALA B 1 258 ? -2.715 7.98 -12.438 1 98.5 258 ALA B C 1
ATOM 4371 O O . ALA B 1 258 ? -2.594 8.039 -13.664 1 98.5 258 ALA B O 1
ATOM 4372 N N . CYS B 1 259 ? -2.705 9.008 -11.664 1 98.62 259 CYS B N 1
ATOM 4373 C CA . CYS B 1 259 ? -2.4 10.328 -12.195 1 98.62 259 CYS B CA 1
ATOM 4374 C C . CYS B 1 259 ? -1.061 10.328 -12.922 1 98.62 259 CYS B C 1
ATOM 4376 O O . CYS B 1 259 ? -0.961 10.805 -14.055 1 98.62 259 CYS B O 1
ATOM 4378 N N . PHE B 1 260 ? -0.047 9.781 -12.32 1 98.69 260 PHE B N 1
ATOM 4379 C CA . PHE B 1 260 ? 1.273 9.688 -12.93 1 98.69 260 PHE B CA 1
ATOM 4380 C C . PHE B 1 260 ? 1.218 8.875 -14.219 1 98.69 260 PHE B C 1
ATOM 4382 O O . PHE B 1 260 ? 1.831 9.25 -15.219 1 98.69 260 PHE B O 1
ATOM 4389 N N . ASP B 1 261 ? 0.539 7.812 -14.133 1 97.5 261 ASP B N 1
ATOM 4390 C CA . ASP B 1 261 ? 0.441 6.945 -15.305 1 97.5 261 ASP B CA 1
ATOM 4391 C C . ASP B 1 261 ? -0.205 7.676 -16.484 1 97.5 261 ASP B C 1
ATOM 4393 O O . ASP B 1 261 ? 0.241 7.547 -17.625 1 97.5 261 ASP B O 1
ATOM 4397 N N . GLU B 1 262 ? -1.207 8.398 -16.219 1 97.81 262 GLU B N 1
ATOM 4398 C CA . GLU B 1 262 ? -1.92 9.125 -17.266 1 97.81 262 GLU B CA 1
ATOM 4399 C C . GLU B 1 262 ? -1.072 10.273 -17.812 1 97.81 262 GLU B C 1
ATOM 4401 O O . GLU B 1 262 ? -1.079 10.531 -19.016 1 97.81 262 GLU B O 1
ATOM 4406 N N . CYS B 1 263 ? -0.396 10.93 -16.938 1 97.5 263 CYS B N 1
ATOM 4407 C CA . CYS B 1 263 ? 0.437 12.047 -17.359 1 97.5 263 CYS B CA 1
ATOM 4408 C C . CYS B 1 263 ? 1.658 11.562 -18.141 1 97.5 263 CYS B C 1
ATOM 4410 O O . CYS B 1 263 ? 2.168 12.266 -19.016 1 97.5 263 CYS B O 1
ATOM 4412 N N . GLY B 1 264 ? 2.205 10.438 -17.703 1 97 264 GLY B N 1
ATOM 4413 C CA . GLY B 1 264 ? 3.344 9.852 -18.391 1 97 264 GLY B CA 1
ATOM 4414 C C . GLY B 1 264 ? 4.656 10.547 -18.078 1 97 264 GLY B C 1
ATOM 4415 O O . GLY B 1 264 ? 5.582 10.539 -18.891 1 97 264 GLY B O 1
ATOM 4416 N N . ARG B 1 265 ? 4.684 11.359 -17.016 1 97.44 265 ARG B N 1
ATOM 4417 C CA . ARG B 1 265 ? 5.871 12.102 -16.609 1 97.44 265 ARG B CA 1
ATOM 4418 C C . ARG B 1 265 ? 6.383 11.602 -15.258 1 97.44 265 ARG B C 1
ATOM 4420 O O . ARG B 1 265 ? 5.641 10.961 -14.5 1 97.44 265 ARG B O 1
ATOM 4427 N N . GLU B 1 266 ? 7.648 11.828 -14.906 1 97.69 266 GLU B N 1
ATOM 4428 C CA . GLU B 1 266 ? 8.273 11.406 -13.656 1 97.69 266 GLU B CA 1
ATOM 4429 C C . GLU B 1 266 ? 8.086 12.461 -12.562 1 97.69 266 GLU B C 1
ATOM 4431 O O . GLU B 1 266 ? 8.375 12.203 -11.391 1 97.69 266 GLU B O 1
ATOM 4436 N N . GLU B 1 267 ? 7.676 13.625 -13 1 98.38 267 GLU B N 1
ATOM 4437 C CA . GLU B 1 267 ? 7.359 14.727 -12.094 1 98.38 267 GLU B CA 1
ATOM 4438 C C . GLU B 1 267 ? 6.109 15.469 -12.547 1 98.38 267 GLU B C 1
ATOM 4440 O O . GLU B 1 267 ? 5.926 15.719 -13.742 1 98.38 267 GLU B O 1
ATOM 4445 N N . ILE B 1 268 ? 5.262 15.766 -11.625 1 98.44 268 ILE B N 1
ATOM 4446 C CA . ILE B 1 268 ? 4.059 16.531 -11.93 1 98.44 268 ILE B CA 1
ATOM 4447 C C . ILE B 1 268 ? 3.832 17.578 -10.852 1 98.44 268 ILE B C 1
ATOM 4449 O O . ILE B 1 268 ? 4.359 17.469 -9.742 1 98.44 268 ILE B O 1
ATOM 4453 N N . SER B 1 269 ? 3.135 18.641 -11.18 1 98.56 269 SER B N 1
ATOM 4454 C CA . SER B 1 269 ? 2.91 19.703 -10.219 1 98.56 269 SER B CA 1
ATOM 4455 C C . SER B 1 269 ? 1.851 19.312 -9.195 1 98.56 269 SER B C 1
ATOM 4457 O O . SER B 1 269 ? 1.002 18.453 -9.469 1 98.56 269 SER B O 1
ATOM 4459 N N . VAL B 1 270 ? 1.854 19.922 -8.102 1 98.44 270 VAL B N 1
ATOM 4460 C CA . VAL B 1 270 ? 0.843 19.734 -7.066 1 98.44 270 VAL B CA 1
ATOM 4461 C C . VAL B 1 270 ? -0.536 20.094 -7.621 1 98.44 270 VAL B C 1
ATOM 4463 O O . VAL B 1 270 ? -1.518 19.391 -7.344 1 98.44 270 VAL B O 1
ATOM 4466 N N . GLY B 1 271 ? -0.533 21.125 -8.367 1 98.31 271 GLY B N 1
ATOM 4467 C CA . GLY B 1 271 ? -1.791 21.516 -8.992 1 98.31 271 GLY B CA 1
ATOM 4468 C C . GLY B 1 271 ? -2.393 20.422 -9.852 1 98.31 271 GLY B C 1
ATOM 4469 O O . GLY B 1 271 ? -3.596 20.156 -9.781 1 98.31 271 GLY B O 1
ATOM 4470 N N . GLU B 1 272 ? -1.603 19.766 -10.633 1 98.38 272 GLU B N 1
ATOM 4471 C CA . GLU B 1 272 ? -2.062 18.672 -11.477 1 98.38 272 GLU B CA 1
ATOM 4472 C C . GLU B 1 272 ? -2.561 17.5 -10.641 1 98.38 272 GLU B C 1
ATOM 4474 O O . GLU B 1 272 ? -3.598 16.906 -10.945 1 98.38 272 GLU B O 1
ATOM 4479 N N . VAL B 1 273 ? -1.862 17.219 -9.594 1 98.56 273 VAL B N 1
ATOM 4480 C CA . VAL B 1 273 ? -2.266 16.125 -8.703 1 98.56 273 VAL B CA 1
ATOM 4481 C C . VAL B 1 273 ? -3.629 16.453 -8.094 1 98.56 273 VAL B C 1
ATOM 4483 O O . VAL B 1 273 ? -4.539 15.617 -8.125 1 98.56 273 VAL B O 1
ATOM 4486 N N . MET B 1 274 ? -3.744 17.609 -7.633 1 97.94 274 MET B N 1
ATOM 4487 C CA . MET B 1 274 ? -4.965 17.984 -6.922 1 97.94 274 MET B CA 1
ATOM 4488 C C . MET B 1 274 ? -6.156 18.031 -7.871 1 97.94 274 MET B C 1
ATOM 4490 O O . MET B 1 274 ? -7.273 17.688 -7.492 1 97.94 274 MET B O 1
ATOM 4494 N N . ASP B 1 275 ? -5.922 18.516 -9.062 1 97.81 275 ASP B N 1
ATOM 4495 C CA . ASP B 1 275 ? -6.98 18.484 -10.062 1 97.81 275 ASP B CA 1
ATOM 4496 C C . ASP B 1 275 ? -7.469 17.047 -10.305 1 97.81 275 ASP B C 1
ATOM 4498 O O . ASP B 1 275 ? -8.68 16.797 -10.344 1 97.81 275 ASP B O 1
ATOM 4502 N N . TYR B 1 276 ? -6.539 16.172 -10.43 1 98.31 276 TYR B N 1
ATOM 4503 C CA . TYR B 1 276 ? -6.883 14.773 -10.656 1 98.31 276 TYR B CA 1
ATOM 4504 C C . TYR B 1 276 ? -7.648 14.203 -9.469 1 98.31 276 TYR B C 1
ATOM 4506 O O . TYR B 1 276 ? -8.68 13.547 -9.641 1 98.31 276 TYR B O 1
ATOM 4514 N N . LEU B 1 277 ? -7.172 14.492 -8.297 1 97.62 277 LEU B N 1
ATOM 4515 C CA . LEU B 1 277 ? -7.809 13.977 -7.086 1 97.62 277 LEU B CA 1
ATOM 4516 C C . LEU B 1 277 ? -9.211 14.547 -6.926 1 97.62 277 LEU B C 1
ATOM 4518 O O . LEU B 1 277 ? -10.109 13.875 -6.426 1 97.62 277 LEU B O 1
ATOM 4522 N N . THR B 1 278 ? -9.344 15.742 -7.336 1 96.5 278 THR B N 1
ATOM 4523 C CA . THR B 1 278 ? -10.664 16.375 -7.289 1 96.5 278 THR B CA 1
ATOM 4524 C C . THR B 1 278 ? -11.648 15.617 -8.18 1 96.5 278 THR B C 1
ATOM 4526 O O . THR B 1 278 ? -12.781 15.359 -7.77 1 96.5 278 THR B O 1
ATOM 4529 N N . GLN B 1 279 ? -11.195 15.25 -9.32 1 96.25 279 GLN B N 1
ATOM 4530 C CA . GLN B 1 279 ? -12.039 14.508 -10.25 1 96.25 279 GLN B CA 1
ATOM 4531 C C . GLN B 1 279 ? -12.453 13.156 -9.672 1 96.25 279 GLN B C 1
ATOM 4533 O O . GLN B 1 279 ? -13.492 12.609 -10.039 1 96.25 279 GLN B O 1
ATOM 4538 N N . LYS B 1 280 ? -11.648 12.656 -8.766 1 95.94 280 LYS B N 1
ATOM 4539 C CA . LYS B 1 280 ? -11.906 11.344 -8.188 1 95.94 280 LYS B CA 1
ATOM 4540 C C . LYS B 1 280 ? -12.617 11.477 -6.84 1 95.94 280 LYS B C 1
ATOM 4542 O O . LYS B 1 280 ? -12.859 10.477 -6.16 1 95.94 280 LYS B O 1
ATOM 4547 N N . GLY B 1 281 ? -12.859 12.656 -6.402 1 94.12 281 GLY B N 1
ATOM 4548 C CA . GLY B 1 281 ? -13.5 12.891 -5.117 1 94.12 281 GLY B CA 1
ATOM 4549 C C . GLY B 1 281 ? -12.57 12.688 -3.938 1 94.12 281 GLY B C 1
ATOM 4550 O O . GLY B 1 281 ? -13.016 12.367 -2.834 1 94.12 281 GLY B O 1
ATOM 4551 N N . LEU B 1 282 ? -11.328 12.867 -4.148 1 95.94 282 LEU B N 1
ATOM 4552 C CA . LEU B 1 282 ? -10.336 12.594 -3.117 1 95.94 282 LEU B CA 1
ATOM 4553 C C . LEU B 1 282 ? -9.531 13.844 -2.791 1 95.94 282 LEU B C 1
ATOM 4555 O O . LEU B 1 282 ? -8.359 13.758 -2.426 1 95.94 282 LEU B O 1
ATOM 4559 N N . ASP B 1 283 ? -10.086 15.039 -2.941 1 93.06 283 ASP B N 1
ATOM 4560 C CA . ASP B 1 283 ? -9.344 16.297 -2.842 1 93.06 283 ASP B CA 1
ATOM 4561 C C . ASP B 1 283 ? -9.367 16.828 -1.412 1 93.06 283 ASP B C 1
ATOM 4563 O O . ASP B 1 283 ? -8.969 17.969 -1.166 1 93.06 283 ASP B O 1
ATOM 4567 N N . GLY B 1 284 ? -9.898 16.094 -0.497 1 93.5 284 GLY B N 1
ATOM 4568 C CA . GLY B 1 284 ? -9.875 16.531 0.888 1 93.5 284 GLY B CA 1
ATOM 4569 C C . GLY B 1 284 ? -11.172 17.188 1.329 1 93.5 284 GLY B C 1
ATOM 4570 O O . GLY B 1 284 ? -11.227 17.828 2.377 1 93.5 284 GLY B O 1
ATOM 4571 N N . PHE B 1 285 ? -12.195 17.047 0.534 1 95.5 285 PHE B N 1
ATOM 4572 C CA . PHE B 1 285 ? -13.547 17.469 0.882 1 95.5 285 PHE B CA 1
ATOM 4573 C C . PHE B 1 285 ? -14.523 16.297 0.748 1 95.5 285 PHE B C 1
ATOM 4575 O O . PHE B 1 285 ? -14.312 15.398 -0.066 1 95.5 285 PHE B O 1
ATOM 4582 N N . ARG B 1 286 ? -15.461 16.391 1.592 1 92.5 286 ARG B N 1
ATOM 4583 C CA . ARG B 1 286 ? -16.484 15.352 1.516 1 92.5 286 ARG B CA 1
ATOM 4584 C C . ARG B 1 286 ? -17.672 15.805 0.669 1 92.5 286 ARG B C 1
ATOM 4586 O O . ARG B 1 286 ? -18.047 16.984 0.698 1 92.5 286 ARG B O 1
ATOM 4593 N N . ASP B 1 287 ? -18.328 14.891 -0.021 1 87.75 287 ASP B N 1
ATOM 4594 C CA . ASP B 1 287 ? -19.5 15.211 -0.827 1 87.75 287 ASP B CA 1
ATOM 4595 C C . ASP B 1 287 ? -20.766 15.266 0.034 1 87.75 287 ASP B C 1
ATOM 4597 O O . ASP B 1 287 ? -20.875 14.555 1.035 1 87.75 287 ASP B O 1
#

Organism: Legionella spiritensis (NCBI:txid452)

Solvent-accessible surface area (backbone atoms only — not comparable to full-atom values): 29080 Å² total; per-residue (Å²): 115,68,68,59,48,57,63,51,37,69,47,24,76,50,35,36,43,40,76,40,78,61,67,38,52,71,66,54,34,50,52,52,51,52,52,49,60,56,53,63,63,40,82,93,47,76,57,34,56,45,51,36,54,50,86,47,46,65,61,51,49,64,69,46,43,64,56,33,71,41,40,41,79,63,42,89,39,57,60,34,76,32,81,55,33,33,30,35,43,23,23,69,53,62,41,69,47,65,42,26,18,56,40,70,63,24,65,71,46,61,59,10,53,48,19,37,39,36,40,26,35,49,38,56,89,47,54,92,48,51,40,51,30,34,44,38,46,50,60,45,34,71,75,33,52,67,59,40,59,66,40,53,52,31,46,19,32,38,46,46,74,53,96,58,20,24,41,30,31,32,38,44,65,67,40,81,71,49,75,43,91,39,42,60,77,77,64,42,44,63,70,80,52,50,59,22,17,32,43,38,29,39,32,31,43,42,31,25,46,61,47,52,84,44,69,28,30,27,40,38,39,35,36,25,32,34,79,44,59,30,52,55,71,63,59,38,56,35,15,66,59,37,44,51,52,44,36,78,40,20,70,61,51,51,50,51,51,48,50,39,62,72,67,70,51,64,59,45,36,41,44,57,51,46,53,52,28,45,77,69,61,62,34,39,42,30,133,113,68,68,60,48,58,64,52,37,70,47,25,75,50,34,36,44,40,75,41,76,62,66,38,52,72,66,54,34,52,52,52,50,51,52,49,59,56,55,65,64,44,84,92,47,83,57,33,56,46,51,36,55,50,87,48,46,67,61,51,49,63,70,46,45,65,58,34,70,40,40,40,79,61,40,90,38,57,61,34,76,34,80,55,32,32,30,35,42,23,24,69,56,64,41,68,48,64,43,26,19,56,39,70,62,23,65,71,45,61,58,10,52,52,20,38,39,36,42,25,35,51,39,54,89,47,54,90,48,55,40,49,30,32,44,38,46,50,61,45,34,71,76,34,51,67,58,40,58,66,39,55,51,31,46,19,32,38,46,45,74,54,94,56,20,24,41,30,31,32,37,45,64,66,39,80,72,48,75,42,90,40,41,59,76,77,64,42,45,64,70,79,51,51,57,21,17,31,41,37,29,39,32,32,43,41,31,24,45,60,46,52,86,46,70,29,31,27,40,38,39,35,37,24,31,36,78,42,58,31,52,52,70,63,60,37,56,35,15,67,59,37,45,51,53,43,33,77,40,21,71,60,52,51,49,52,51,49,50,39,62,72,68,70,50,65,60,45,34,42,43,59,52,46,53,52,27,44,76,71,62,62,34,38,43,29,132